Protein AF-A0A1H6F768-F1 (afdb_monomer)

Secondary structure (DSSP, 8-state):
--PPPPPP------TTSHHHHHHHHHHHHHHHHHT------TT--S----EEEEE-SS-EEEEEETTEEEEEETTS--EEEEGGGEEEEEEESS-EE-HHHHHHHHHTT-EEEEE-TTS-EEEEE--SS-TT-HHHHHHHHHHHHHSHHHHHHHHHHHHHHHHHHHHHHH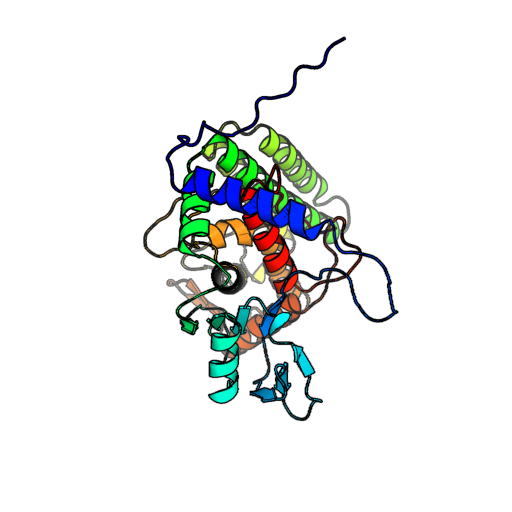HHH-SSSTTHHHHHHHHHHHHHGGG--SHHHHHHHHHHHHHHHHHHHHTTS-GGG---S---SS--SHHHHHHHHHHHHHHHHHHHHHHHTT--TTS-SSSPP-TT--HHHHHHHGGGHHHHHHHHHHHHHTTSS-GGGEEEETTEEEE-HHHHHHHHHHHHHHHHS-BPBTT-SS-B-HHHHHHHHHHHHHHHHTTSSSS-----B-

Foldseek 3Di:
DDDDDDDDPDPPDPCPDPVVVVVVVVVVVVVVVVPDDDDDDPDDPPDDAQDAAEDADAAWEWDDDPQWTWIDGPPDDIDIDHLLSHQEYEYEAHYHYDPRRLVSCQVSLYKYWYHYNLLATDGIDGHPDHPQPLVVLQVLLQVQLVPFVQLLQQLLLLLLLLLQLLLVLLVVVDPDCLCVVLSVLSVVLSVVSNVDPGLVSSVVSSVVSQQSSQCSVVVLAPCLQVRPHADAAFAAGPLNVLLNSLVSSQLSNLLSLCVRNSHDQQRDSRDHGDDPDRNNSVSQCSSVSSLSVVLSSVCVVVVVDDRVQWDGDPNHIDGDPVVVVSSSVSSVVQQQDWADWVPDPDTDGNSVQSNVLSVLVSCVSVVVDVHRHHTHHD

pLDDT: mean 85.98, std 19.06, range [26.53, 98.56]

Radius of gyration: 23.13 Å; Cα contacts (8 Å, |Δi|>4): 564; chains: 1; bounding box: 50×68×73 Å

Sequence (378 aa):
MGGEKAPSFAAQVPPESWLAQVETQKQKTAEKALEKKTGIAIGEREQQQALDLVLCGEKALLSTHEARLYIQQGEAEKNSIPWSHLRSILLFGQHHITTPALKAAFKHHVAIHYASGNGIYQGMSSSAHTQHQHSELWLMQQLCFQNEQTSLAAACSIVAARLRHQAEVLRVRQKQSEFTQAIQQLQNLVNKTRNAQDKTQLNGYEGKGASIYFQSLQTLIPEAFGFTGRNRRPPRDPFNVLLSMGYTSLYNHVQSLCYAAGLSPWTGVYHQPHGEHAVLASDLMEPFRHIIERTALSSIMLKQIKLADFKESAEGCFMNTQTRKTWLALLHKNFDKTFKARGETEARNLYQHIQAQNQQLILWIRGEKPSFQAWRLR

Solvent-accessible surface area (backbone atoms only — not comparable to full-atom values): 20869 Å² total; per-residue (Å²): 139,80,84,83,79,77,82,75,91,63,78,80,64,52,84,85,37,72,68,44,55,53,53,58,53,51,54,60,53,53,58,66,61,68,80,73,82,86,87,89,68,97,84,71,75,80,85,72,78,58,36,71,45,76,47,68,73,73,55,32,45,34,38,59,58,95,73,22,41,32,42,32,45,81,92,51,79,71,46,72,45,52,41,88,47,37,47,21,38,36,38,34,35,77,59,47,70,38,71,68,27,54,53,49,29,32,76,56,24,22,36,39,33,38,19,39,74,67,23,45,63,73,51,71,52,64,32,98,60,56,79,60,49,43,68,61,51,36,52,39,43,52,59,48,38,68,37,61,70,61,14,41,54,37,34,31,30,30,53,32,28,28,35,49,44,51,30,48,55,47,60,76,66,45,90,74,68,88,45,52,66,56,35,52,52,24,52,52,43,39,58,47,34,78,69,47,89,48,69,67,58,40,46,53,46,47,53,54,40,50,50,53,48,36,57,57,49,35,78,75,47,65,72,93,46,63,59,85,53,90,46,82,82,62,18,70,25,61,60,33,38,48,49,52,54,42,49,52,38,50,34,24,39,40,38,38,50,32,53,62,72,36,50,51,40,53,62,24,56,63,43,75,65,55,89,90,47,43,20,25,18,59,44,70,36,43,46,52,48,53,59,46,54,53,49,50,54,46,34,46,77,70,61,75,48,55,75,88,48,45,49,77,52,99,82,24,33,44,72,40,73,68,57,50,51,53,50,51,52,55,49,51,56,57,38,64,43,64,47,47,42,55,94,49,90,61,66,40,26,47,67,57,51,51,51,53,40,53,50,45,44,52,36,24,53,68,63,77,31,98,63,50,72,53,59,47,75,97

Organism: NCBI:txid1899563

InterPro domains:
  IPR002729 CRISPR-associated protein Cas1 [MF_01470] (37-363)
  IPR002729 CRISPR-associated protein Cas1 [PF01867] (54-331)
  IPR002729 CRISPR-associated protein Cas1 [TIGR00287] (56-370)
  IPR042206 CRISPR-associated endonuclease Cas1, C-terminal domain [G3DSA:1.20.120.920] (136-377)
  IPR042211 CRISPR-associated endonuclease Cas1, N-terminal domain [G3DSA:3.100.10.20] (50-128)
  IPR050646 CRISPR-associated endonuclease Cas1 [PTHR34353] (53-376)

Structure (mmCIF, N/CA/C/O backbone):
data_AF-A0A1H6F768-F1
#
_entry.id   AF-A0A1H6F768-F1
#
loop_
_atom_site.group_PDB
_atom_site.id
_atom_site.type_symbol
_atom_site.label_atom_id
_atom_site.label_alt_id
_atom_site.label_comp_id
_atom_site.label_asym_id
_atom_site.label_entity_id
_atom_site.label_seq_id
_atom_site.pdbx_PDB_ins_code
_atom_site.Cartn_x
_atom_site.Cartn_y
_atom_site.Cartn_z
_atom_site.occupancy
_atom_site.B_iso_or_equiv
_atom_site.auth_seq_id
_atom_site.auth_comp_id
_atom_site.auth_asym_id
_atom_site.auth_atom_id
_atom_site.pdbx_PDB_model_num
ATOM 1 N N . MET A 1 1 ? -10.675 40.867 -24.579 1.00 35.50 1 MET A N 1
ATOM 2 C CA . MET A 1 1 ? -9.305 40.704 -25.120 1.00 35.50 1 MET A CA 1
ATOM 3 C C . MET A 1 1 ? -8.335 41.134 -24.027 1.00 35.50 1 MET A C 1
ATOM 5 O O . MET A 1 1 ? -8.571 42.193 -23.479 1.00 35.50 1 MET A O 1
ATOM 9 N N . GLY A 1 2 ? -7.308 40.404 -23.607 1.00 35.22 2 GLY A N 1
ATOM 10 C CA . GLY A 1 2 ? -6.863 39.057 -23.941 1.00 35.22 2 GLY A CA 1
ATOM 11 C C . GLY A 1 2 ? -6.485 38.290 -22.666 1.00 35.22 2 GLY A C 1
ATOM 12 O O . GLY A 1 2 ? -6.255 38.884 -21.618 1.00 35.22 2 GLY A O 1
ATOM 13 N N . GLY A 1 3 ? -6.504 36.961 -22.756 1.00 29.39 3 GLY A N 1
ATOM 14 C CA . GLY A 1 3 ? -6.076 36.078 -21.676 1.00 29.39 3 GLY A CA 1
ATOM 15 C C . GLY A 1 3 ? -4.561 35.914 -21.691 1.00 29.39 3 GLY A C 1
ATOM 16 O O . GLY A 1 3 ? -3.997 35.494 -22.702 1.00 29.39 3 GLY A O 1
ATOM 17 N N . GLU A 1 4 ? -3.916 36.223 -20.572 1.00 31.41 4 GLU A N 1
ATOM 18 C CA . GLU A 1 4 ? -2.525 35.858 -20.321 1.00 31.41 4 GLU A CA 1
ATOM 19 C C . GLU A 1 4 ? -2.430 34.344 -20.096 1.00 31.41 4 GLU A C 1
ATOM 21 O O . GLU A 1 4 ? -3.057 33.773 -19.201 1.00 31.41 4 GLU A O 1
ATOM 26 N N . LYS A 1 5 ? -1.655 33.673 -20.953 1.00 36.66 5 LYS A N 1
ATOM 27 C CA . LYS A 1 5 ? -1.235 32.287 -20.745 1.00 36.66 5 LYS A CA 1
ATOM 28 C C . LYS A 1 5 ? -0.302 32.239 -19.533 1.00 36.66 5 LYS A C 1
ATOM 30 O O . LYS A 1 5 ? 0.690 32.961 -19.493 1.00 36.66 5 LYS A O 1
ATOM 35 N N . ALA A 1 6 ? -0.603 31.355 -18.584 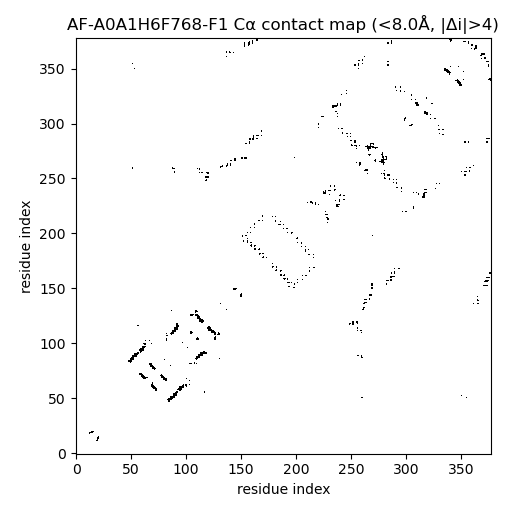1.00 33.66 6 ALA A N 1
ATOM 36 C CA . ALA A 1 6 ? 0.295 31.016 -17.484 1.00 33.66 6 ALA A CA 1
ATOM 37 C C . ALA A 1 6 ? 1.663 30.534 -18.017 1.00 33.66 6 ALA A C 1
ATOM 39 O O . ALA A 1 6 ? 1.705 29.874 -19.064 1.00 33.66 6 ALA A O 1
ATOM 40 N N . PRO A 1 7 ? 2.777 30.839 -17.327 1.00 32.09 7 PRO A N 1
ATOM 41 C CA . PRO A 1 7 ? 4.109 30.491 -17.799 1.00 32.09 7 PRO A CA 1
ATOM 42 C C . PRO A 1 7 ? 4.284 28.968 -17.854 1.00 32.09 7 PRO A C 1
ATOM 44 O O . PRO A 1 7 ? 4.046 28.250 -16.884 1.00 32.09 7 PRO A O 1
ATOM 47 N N . SER A 1 8 ? 4.698 28.489 -19.026 1.00 37.22 8 SER A N 1
ATOM 48 C CA . SER A 1 8 ? 5.160 27.123 -19.268 1.00 37.22 8 SER A CA 1
ATOM 49 C C . SER A 1 8 ? 6.325 26.797 -18.330 1.00 37.22 8 SER A C 1
ATOM 51 O O . SER A 1 8 ? 7.344 27.482 -18.346 1.00 37.22 8 SER A O 1
ATOM 53 N N . PHE A 1 9 ? 6.178 25.742 -17.529 1.00 37.28 9 PHE A N 1
ATOM 54 C CA . PHE A 1 9 ? 7.123 25.291 -16.500 1.00 37.28 9 PHE A CA 1
ATOM 55 C C . PHE A 1 9 ? 8.331 24.534 -17.090 1.00 37.28 9 PHE A C 1
ATOM 57 O O . PHE A 1 9 ? 8.700 23.461 -16.627 1.00 37.28 9 PHE A O 1
ATOM 64 N N . ALA A 1 10 ? 8.957 25.094 -18.122 1.00 36.78 10 ALA A N 1
ATOM 65 C CA . ALA A 1 10 ? 10.297 24.705 -18.531 1.00 36.78 10 ALA A CA 1
ATOM 66 C C . ALA A 1 10 ? 11.243 25.786 -18.004 1.00 36.78 10 ALA A C 1
ATOM 68 O O . ALA A 1 10 ? 11.398 26.839 -18.623 1.00 36.78 10 ALA A O 1
ATOM 69 N N . ALA A 1 11 ? 11.872 25.549 -16.850 1.00 43.19 11 ALA A N 1
ATOM 70 C CA . ALA A 1 11 ? 13.162 26.184 -16.612 1.00 43.19 11 ALA A CA 1
ATOM 71 C C . ALA A 1 11 ? 14.015 25.832 -17.835 1.00 43.19 11 ALA A C 1
ATOM 73 O O . ALA A 1 11 ? 14.150 24.647 -18.136 1.00 43.19 11 ALA A O 1
ATOM 74 N N . GLN A 1 12 ? 14.436 26.847 -18.597 1.00 48.09 12 GLN A N 1
ATOM 75 C CA . GLN A 1 12 ? 15.063 26.693 -19.908 1.00 48.09 12 GLN A CA 1
ATOM 76 C C . GLN A 1 12 ? 16.192 25.668 -19.819 1.00 48.09 12 GLN A C 1
ATOM 78 O O . GLN A 1 12 ? 17.278 25.950 -19.316 1.00 48.09 12 GLN A O 1
ATOM 83 N N . VAL A 1 13 ? 15.894 24.456 -20.280 1.00 47.81 13 VAL A N 1
ATOM 84 C CA . VAL A 1 13 ? 16.874 23.402 -20.475 1.00 47.81 13 VAL A CA 1
ATOM 85 C C . VAL A 1 13 ? 17.904 23.992 -21.440 1.00 47.81 13 VAL A C 1
ATOM 87 O O . VAL A 1 13 ? 17.503 24.456 -22.512 1.00 47.81 13 VAL A O 1
ATOM 90 N N . PRO A 1 14 ? 19.200 24.060 -21.078 1.00 56.22 14 PRO A N 1
ATOM 91 C CA . PRO A 1 14 ? 20.203 24.641 -21.954 1.00 56.22 14 PRO A CA 1
ATOM 92 C C . PRO A 1 14 ? 20.109 23.972 -23.330 1.00 56.22 14 PRO A C 1
ATOM 94 O O . PRO A 1 14 ? 20.030 22.737 -23.376 1.00 56.22 14 PRO A O 1
ATOM 97 N N . PRO A 1 15 ? 20.095 24.742 -24.432 1.00 52.91 15 PRO A N 1
ATOM 98 C CA . PRO A 1 15 ? 19.828 24.207 -25.769 1.00 52.91 15 PRO A CA 1
ATOM 99 C C . PRO A 1 15 ? 20.855 23.154 -26.211 1.00 52.91 15 PRO A C 1
ATOM 101 O O . PRO A 1 15 ? 20.562 22.333 -27.074 1.00 52.91 15 PRO A O 1
ATOM 104 N N . GLU A 1 16 ? 22.028 23.128 -25.572 1.00 53.91 16 GLU A N 1
ATOM 105 C CA . GLU A 1 16 ? 23.085 22.140 -25.811 1.00 53.91 16 GLU A CA 1
ATOM 106 C C . GLU A 1 16 ? 23.083 20.961 -24.827 1.00 53.91 16 GLU A C 1
ATOM 108 O O . GLU A 1 16 ? 23.919 20.064 -24.920 1.00 53.91 16 GLU A O 1
ATOM 113 N N . SER A 1 17 ? 22.157 20.928 -23.867 1.00 53.19 17 SER A N 1
ATOM 114 C CA . SER A 1 17 ? 22.074 19.809 -22.933 1.00 53.19 17 SER A CA 1
ATOM 115 C C . SER A 1 17 ? 21.511 18.561 -23.613 1.00 53.19 17 SER A C 1
ATOM 117 O O . SER A 1 17 ? 20.645 18.623 -24.489 1.00 53.19 17 SER A O 1
ATOM 119 N N . TRP A 1 18 ? 21.947 17.402 -23.127 1.00 53.59 18 TRP A N 1
ATOM 120 C CA . TRP A 1 18 ? 21.415 16.105 -23.540 1.00 53.59 18 TRP A CA 1
ATOM 121 C C . TRP A 1 18 ? 19.874 16.029 -23.441 1.00 53.59 18 TRP A C 1
ATOM 123 O O . TRP A 1 18 ? 19.233 15.436 -24.303 1.00 53.59 18 TRP A O 1
ATOM 133 N N . LEU A 1 19 ? 19.258 16.696 -22.454 1.00 43.16 19 LEU A N 1
ATOM 134 C CA . LEU A 1 19 ? 17.798 16.733 -22.274 1.00 43.16 19 LEU A CA 1
ATOM 135 C C . LEU A 1 19 ? 17.068 17.441 -23.433 1.00 43.16 19 LEU A C 1
ATOM 137 O O . LEU A 1 19 ? 16.045 16.941 -23.900 1.00 43.16 19 LEU A O 1
ATOM 141 N N . ALA A 1 20 ? 17.619 18.545 -23.953 1.00 48.06 20 ALA A N 1
ATOM 142 C CA . ALA A 1 20 ? 17.051 19.263 -25.103 1.00 48.06 20 ALA A CA 1
ATOM 143 C C . ALA A 1 20 ? 17.104 18.424 -26.396 1.00 48.06 20 ALA A C 1
ATOM 145 O O . ALA A 1 20 ? 16.210 18.499 -27.247 1.00 48.06 20 ALA A O 1
ATOM 146 N N . GLN A 1 21 ? 18.131 17.580 -26.528 1.00 47.66 21 GLN A N 1
ATOM 147 C CA . GLN A 1 21 ? 18.309 16.674 -27.667 1.00 47.66 21 GLN A CA 1
ATOM 148 C C . GLN A 1 21 ? 17.304 15.506 -27.644 1.00 47.66 21 GLN A C 1
ATOM 150 O O . GLN A 1 21 ? 16.859 15.046 -28.697 1.00 47.66 21 GLN A O 1
ATOM 155 N N . VAL A 1 22 ? 16.890 15.057 -26.453 1.00 45.81 22 VAL A N 1
ATOM 156 C CA . VAL A 1 22 ? 15.884 13.995 -26.277 1.00 45.81 22 VAL A CA 1
ATOM 157 C C . VAL A 1 22 ? 14.467 14.491 -26.604 1.00 45.81 22 VAL A C 1
ATOM 159 O O . VAL A 1 22 ? 13.697 13.772 -27.248 1.00 45.81 22 VAL A O 1
ATOM 162 N N . GLU A 1 23 ? 14.107 15.720 -26.220 1.00 43.09 23 GLU A N 1
ATOM 163 C CA . GLU A 1 23 ? 12.792 16.309 -26.538 1.00 43.09 23 GLU A CA 1
ATOM 164 C C . GLU A 1 23 ? 12.578 16.499 -28.045 1.00 43.09 23 GLU A C 1
ATOM 166 O O . GLU A 1 23 ? 11.532 16.125 -28.587 1.00 43.09 23 GLU A O 1
ATOM 171 N N . THR A 1 24 ? 13.596 17.001 -28.749 1.00 42.03 24 THR A N 1
ATOM 172 C CA . THR A 1 24 ? 13.549 17.197 -30.207 1.00 42.03 24 THR A CA 1
ATOM 173 C C . THR A 1 24 ? 13.463 15.875 -30.978 1.00 42.03 24 THR A C 1
ATOM 175 O O . THR A 1 24 ? 12.829 15.814 -32.036 1.00 42.03 24 THR A O 1
ATOM 178 N N . GLN A 1 25 ? 14.031 14.785 -30.450 1.00 42.47 25 GLN A N 1
ATOM 179 C CA . GLN A 1 25 ? 13.879 13.441 -31.022 1.00 42.47 25 GLN A CA 1
ATOM 180 C C . GLN A 1 25 ? 12.463 12.871 -30.839 1.00 42.47 25 GLN A C 1
ATOM 182 O O . GLN A 1 25 ? 11.930 12.238 -31.758 1.00 42.47 25 GLN A O 1
ATOM 187 N N . LYS A 1 26 ? 11.821 13.118 -29.688 1.00 45.62 26 LYS A N 1
ATOM 188 C CA . LYS A 1 26 ? 10.449 12.657 -29.408 1.00 45.62 26 LYS A CA 1
ATOM 189 C C . LYS A 1 26 ? 9.419 13.323 -30.332 1.00 45.62 26 LYS A C 1
ATOM 191 O O . LYS A 1 26 ? 8.572 12.617 -30.879 1.00 45.62 26 LYS A O 1
ATOM 196 N N . GLN A 1 27 ? 9.532 14.632 -30.585 1.00 39.81 27 GLN A N 1
ATOM 197 C CA . GLN A 1 27 ? 8.616 15.362 -31.481 1.00 39.81 27 GLN A CA 1
ATOM 198 C C . GLN A 1 27 ? 8.675 14.857 -32.933 1.00 39.81 27 GLN A C 1
ATOM 200 O O . GLN A 1 27 ? 7.640 14.523 -33.509 1.00 39.81 27 GLN A O 1
ATOM 205 N N . LYS A 1 28 ? 9.880 14.667 -33.491 1.00 38.72 28 LYS A N 1
ATOM 206 C CA . LYS A 1 28 ? 10.063 14.137 -34.859 1.00 38.72 28 LYS A CA 1
ATOM 207 C C . LYS A 1 28 ? 9.529 12.712 -35.042 1.00 38.72 28 LYS A C 1
ATOM 209 O O . LYS A 1 28 ? 9.139 12.325 -36.143 1.00 38.72 28 LYS A O 1
ATOM 214 N N . THR A 1 29 ? 9.529 11.914 -33.974 1.00 39.47 29 THR A N 1
ATOM 215 C CA . THR A 1 29 ? 9.023 10.533 -33.998 1.00 39.47 29 THR A CA 1
ATOM 216 C C . THR A 1 29 ? 7.492 10.497 -33.933 1.00 39.47 29 THR A C 1
ATOM 218 O O . THR A 1 29 ? 6.870 9.674 -34.602 1.00 39.47 29 THR A O 1
ATOM 221 N N . ALA A 1 30 ? 6.882 11.420 -33.181 1.00 36.03 30 ALA A N 1
ATOM 222 C CA . ALA A 1 30 ? 5.430 11.559 -33.080 1.00 36.03 30 ALA A CA 1
ATOM 223 C C . ALA A 1 30 ? 4.794 12.064 -34.389 1.00 36.03 30 ALA A C 1
ATOM 225 O O . ALA A 1 30 ? 3.766 11.533 -34.804 1.00 36.03 30 ALA A O 1
ATOM 226 N N . GLU A 1 31 ? 5.431 13.017 -35.079 1.00 36.72 31 GLU A N 1
ATOM 227 C CA . GLU A 1 31 ? 4.958 13.527 -36.377 1.00 36.72 31 GLU A CA 1
ATOM 228 C C . GLU A 1 31 ? 4.975 12.439 -37.463 1.00 36.72 31 GLU A C 1
ATOM 230 O O . GLU A 1 31 ? 3.984 12.247 -38.164 1.00 36.72 31 GLU A O 1
ATOM 235 N N . LYS A 1 32 ? 6.039 11.623 -37.525 1.00 38.00 32 LYS A N 1
ATOM 236 C CA . LYS A 1 32 ? 6.125 10.476 -38.453 1.00 38.00 32 LYS A CA 1
ATOM 237 C C . LYS A 1 32 ? 5.100 9.371 -38.186 1.00 38.00 32 LYS A C 1
ATOM 239 O O . LYS A 1 32 ? 4.775 8.611 -39.097 1.00 38.00 32 LYS A O 1
ATOM 244 N N . ALA A 1 33 ? 4.619 9.236 -36.951 1.00 36.03 33 ALA A N 1
ATOM 245 C CA . ALA A 1 33 ? 3.631 8.223 -36.585 1.00 36.03 33 ALA A CA 1
ATOM 246 C C . ALA A 1 33 ? 2.197 8.618 -36.985 1.00 36.03 33 ALA A C 1
ATOM 248 O O . ALA A 1 33 ? 1.343 7.741 -37.121 1.00 36.03 33 ALA A O 1
ATOM 249 N N . LEU A 1 34 ? 1.929 9.912 -37.193 1.00 35.50 34 LEU A N 1
ATOM 250 C CA . LEU A 1 34 ? 0.593 10.426 -37.504 1.00 35.50 34 LEU A CA 1
ATOM 251 C C . LEU A 1 34 ? 0.200 10.230 -38.983 1.00 35.50 34 LEU A C 1
ATOM 253 O O . LEU A 1 34 ? -0.983 10.123 -39.291 1.00 35.50 34 LEU A O 1
ATOM 257 N N . GLU A 1 35 ? 1.172 10.116 -39.893 1.00 37.53 35 GLU A N 1
ATOM 258 C CA . GLU A 1 35 ? 0.939 10.047 -41.349 1.00 37.53 35 GLU A CA 1
ATOM 259 C C . GLU A 1 35 ? 0.521 8.658 -41.882 1.00 37.53 35 GLU A C 1
ATOM 261 O O . GLU A 1 35 ? 0.204 8.519 -43.062 1.00 37.53 35 GLU A O 1
ATOM 266 N N . LYS A 1 36 ? 0.473 7.609 -41.048 1.00 38.62 36 LYS A N 1
ATOM 267 C CA . LYS A 1 36 ? 0.114 6.240 -41.477 1.00 38.62 36 LYS A CA 1
ATOM 268 C C . LYS A 1 36 ? -1.097 5.682 -40.728 1.00 38.62 36 LYS A C 1
ATOM 270 O O . LYS A 1 36 ? -0.937 4.865 -39.826 1.00 38.62 36 LYS A O 1
ATOM 275 N N . LYS A 1 37 ? -2.315 6.046 -41.141 1.00 34.28 37 LYS A N 1
ATOM 276 C CA . LYS A 1 37 ? -3.537 5.283 -40.815 1.00 34.28 37 LYS A CA 1
ATOM 277 C C . LYS A 1 37 ? -4.592 5.387 -41.922 1.00 34.28 37 LYS A C 1
ATOM 279 O O . LYS A 1 37 ? -5.259 6.407 -42.035 1.00 34.28 37 LYS A O 1
ATOM 284 N N . THR A 1 38 ? -4.822 4.293 -42.649 1.00 30.22 38 THR A N 1
ATOM 285 C CA . THR A 1 38 ? -6.119 3.978 -43.272 1.00 30.22 38 THR A CA 1
ATOM 286 C C . THR A 1 38 ? -6.363 2.464 -43.229 1.00 30.22 38 THR A C 1
ATOM 288 O O . THR A 1 38 ? -5.496 1.683 -43.607 1.00 30.22 38 THR A O 1
ATOM 291 N N . GLY A 1 39 ? -7.560 2.067 -42.773 1.00 28.56 39 GLY A N 1
ATOM 292 C CA . GLY A 1 39 ? -8.096 0.699 -42.852 1.00 28.56 39 GLY A CA 1
ATOM 293 C C . GLY A 1 39 ? -8.165 -0.037 -41.510 1.00 28.56 39 GLY A C 1
ATOM 294 O O . GLY A 1 39 ? -7.162 -0.560 -41.044 1.00 28.56 39 GLY A O 1
ATOM 295 N N . ILE A 1 40 ? -9.354 -0.095 -40.896 1.00 28.23 40 ILE A N 1
ATOM 296 C CA . ILE A 1 40 ? -9.610 -0.813 -39.634 1.00 28.23 40 ILE A CA 1
ATOM 297 C C . ILE A 1 40 ? -10.289 -2.150 -39.944 1.00 28.23 40 ILE A C 1
ATOM 299 O O . ILE A 1 40 ? -11.339 -2.174 -40.586 1.00 28.23 40 ILE A O 1
ATOM 303 N N . ALA A 1 41 ? -9.727 -3.242 -39.422 1.00 26.53 41 ALA A N 1
ATOM 304 C CA . ALA A 1 41 ? -10.396 -4.532 -39.285 1.00 26.53 41 ALA A CA 1
ATOM 305 C C . ALA A 1 41 ? -10.633 -4.849 -37.797 1.00 26.53 41 ALA A C 1
ATOM 307 O O . ALA A 1 41 ? -9.836 -4.510 -36.922 1.00 26.53 41 ALA A O 1
ATOM 308 N N . ILE A 1 42 ? -11.770 -5.483 -37.513 1.00 29.88 42 ILE A N 1
ATOM 309 C CA . ILE A 1 42 ? -12.279 -5.776 -36.168 1.00 29.88 42 ILE A CA 1
ATOM 310 C C . ILE A 1 42 ? -11.355 -6.791 -35.474 1.00 29.88 42 ILE A C 1
ATOM 312 O O . ILE A 1 42 ? -11.262 -7.937 -35.903 1.00 29.88 42 ILE A O 1
ATOM 316 N N . GLY A 1 43 ? -10.685 -6.371 -34.396 1.00 34.81 43 GLY A N 1
ATOM 317 C CA . GLY A 1 43 ? -9.795 -7.225 -33.593 1.00 34.81 43 GLY A CA 1
ATOM 318 C C . GLY A 1 43 ? -8.558 -6.512 -33.041 1.00 34.81 43 GLY A C 1
ATOM 319 O O . GLY A 1 43 ? -7.994 -6.948 -32.039 1.00 34.81 43 GLY A O 1
ATOM 320 N N . GLU A 1 44 ? -8.178 -5.373 -33.616 1.00 30.67 44 GLU A N 1
ATOM 321 C CA . GLU A 1 44 ? -7.124 -4.525 -33.065 1.00 30.67 44 GLU A CA 1
ATOM 322 C C . GLU A 1 44 ? -7.722 -3.548 -32.048 1.00 30.67 44 GLU A C 1
ATOM 324 O O . GLU A 1 44 ? -8.343 -2.543 -32.388 1.00 30.67 44 GLU A O 1
ATOM 329 N N . ARG A 1 45 ? -7.542 -3.843 -30.756 1.00 35.75 45 ARG A N 1
ATOM 330 C CA . ARG A 1 45 ? -7.640 -2.806 -29.726 1.00 35.75 45 ARG A CA 1
ATOM 331 C C . ARG A 1 45 ? -6.507 -1.811 -29.973 1.00 35.75 45 ARG A C 1
ATOM 333 O O . ARG A 1 45 ? -5.348 -2.115 -29.704 1.00 35.75 45 ARG A O 1
ATOM 340 N N . GLU A 1 46 ? -6.861 -0.637 -30.486 1.00 33.28 46 GLU A N 1
ATOM 341 C CA . GLU A 1 46 ? -5.982 0.527 -30.582 1.00 33.28 46 GLU A CA 1
ATOM 342 C C . GLU A 1 46 ? -5.259 0.774 -29.244 1.00 33.28 46 GLU A C 1
ATOM 344 O O . GLU A 1 46 ? -5.890 0.984 -28.210 1.00 33.28 46 GLU A O 1
ATOM 349 N N . GLN A 1 47 ? -3.921 0.737 -29.288 1.00 41.56 47 GLN A N 1
ATOM 350 C CA . GLN A 1 47 ? -2.998 1.336 -28.313 1.00 41.56 47 GLN A CA 1
ATOM 351 C C . GLN A 1 47 ? -3.301 1.043 -26.829 1.00 41.56 47 GLN A C 1
ATOM 353 O O . GLN A 1 47 ? -3.614 1.943 -26.051 1.00 41.56 47 GLN A O 1
ATOM 358 N N . GLN A 1 48 ? -3.153 -0.208 -26.386 1.00 41.53 48 GLN A N 1
ATOM 359 C CA . GLN A 1 48 ? -3.219 -0.521 -24.954 1.00 41.53 48 GLN A CA 1
ATOM 360 C C . GLN A 1 48 ? -1.827 -0.436 -24.320 1.00 41.53 48 GLN A C 1
ATOM 362 O O . GLN A 1 48 ? -0.908 -1.147 -24.713 1.00 41.53 48 GLN A O 1
ATOM 367 N N . GLN A 1 49 ? -1.686 0.476 -23.354 1.00 55.06 49 GLN A N 1
ATOM 368 C CA . GLN A 1 49 ? -0.512 0.648 -22.495 1.00 55.06 49 GLN A CA 1
ATOM 369 C C . GLN A 1 49 ? 0.066 -0.708 -22.067 1.00 55.06 49 GLN A C 1
ATOM 371 O O . GLN A 1 49 ? -0.675 -1.584 -21.620 1.00 55.06 49 GLN A O 1
ATOM 376 N N . ALA A 1 50 ? 1.386 -0.868 -22.194 1.00 67.00 50 ALA A N 1
ATOM 377 C CA . ALA A 1 50 ? 2.077 -2.072 -21.755 1.00 67.00 50 ALA A CA 1
ATOM 378 C C . ALA A 1 50 ? 1.766 -2.364 -20.270 1.00 67.00 50 ALA A C 1
ATOM 380 O O . ALA A 1 50 ? 1.805 -1.470 -19.421 1.00 67.00 50 ALA A O 1
ATOM 381 N N . LEU A 1 51 ? 1.403 -3.612 -19.983 1.00 79.94 51 LEU A N 1
ATOM 382 C CA . LEU A 1 51 ? 0.854 -4.089 -18.717 1.00 79.94 51 LEU A CA 1
ATOM 383 C C . LEU A 1 51 ? 1.965 -4.432 -17.720 1.00 79.94 51 LEU A C 1
ATOM 385 O O . LEU A 1 51 ? 2.900 -5.159 -18.054 1.00 79.94 51 LEU A O 1
ATOM 389 N N . ASP A 1 52 ? 1.809 -4.005 -16.468 1.00 86.94 52 ASP A N 1
ATOM 390 C CA . ASP A 1 52 ? 2.557 -4.571 -15.343 1.00 86.94 52 ASP A CA 1
ATOM 391 C C . ASP A 1 52 ? 1.779 -5.764 -14.781 1.00 86.94 52 ASP A C 1
ATOM 393 O O . ASP A 1 52 ? 0.753 -5.602 -14.110 1.00 86.94 52 ASP A O 1
ATOM 397 N N . LEU A 1 53 ? 2.252 -6.976 -15.052 1.00 92.62 53 LEU A N 1
ATOM 398 C CA . LEU A 1 53 ? 1.626 -8.190 -14.545 1.00 92.62 53 LEU A CA 1
ATOM 399 C C . LEU A 1 53 ? 2.022 -8.413 -13.083 1.00 92.62 53 LEU A C 1
ATOM 401 O O . LEU A 1 53 ? 3.200 -8.563 -12.778 1.00 92.62 53 LEU A O 1
ATOM 405 N N . VAL A 1 54 ? 1.044 -8.511 -12.186 1.00 93.81 54 VAL A N 1
ATOM 406 C CA . VAL A 1 54 ? 1.268 -8.871 -10.778 1.00 93.81 54 VAL A CA 1
ATOM 407 C C . VAL A 1 54 ? 0.689 -10.254 -10.529 1.00 93.81 54 VAL A C 1
ATOM 409 O O . VAL A 1 54 ? -0.497 -10.476 -10.767 1.00 93.81 54 VAL A O 1
ATOM 412 N N . LEU A 1 55 ? 1.521 -11.174 -10.045 1.00 92.25 55 LEU A N 1
ATOM 413 C CA . LEU A 1 55 ? 1.105 -12.511 -9.638 1.00 92.25 55 LEU A CA 1
ATOM 414 C C . LEU A 1 55 ? 1.239 -12.653 -8.125 1.00 92.25 55 LEU A C 1
ATOM 416 O O . LEU A 1 55 ? 2.302 -12.400 -7.560 1.00 92.25 55 LEU A O 1
ATOM 420 N N . CYS A 1 56 ? 0.140 -13.069 -7.502 1.00 88.25 56 CYS A N 1
ATOM 421 C CA . CYS A 1 56 ? 0.015 -13.327 -6.074 1.00 88.25 56 CYS A CA 1
ATOM 422 C C . CYS A 1 56 ? -0.638 -14.696 -5.855 1.00 88.25 56 CYS A C 1
ATOM 424 O O . CYS A 1 56 ? -1.355 -15.204 -6.720 1.00 88.25 56 CYS A O 1
ATOM 426 N N . GLY A 1 57 ? -0.461 -15.254 -4.658 1.00 83.94 57 GLY A N 1
ATOM 427 C CA . GLY A 1 57 ? -1.228 -16.413 -4.204 1.00 83.94 57 GLY A CA 1
ATOM 428 C C . GLY A 1 57 ? -0.611 -17.748 -4.611 1.00 83.94 57 GLY A C 1
ATOM 429 O O . GLY A 1 57 ? 0.539 -18.033 -4.272 1.00 83.94 57 GLY A O 1
ATOM 430 N N . GLU A 1 58 ? -1.404 -18.605 -5.256 1.00 85.31 58 GLU A N 1
ATOM 431 C CA . GLU A 1 58 ? -0.991 -19.969 -5.591 1.00 85.31 58 GLU A CA 1
ATOM 432 C C . GLU A 1 58 ? 0.230 -19.998 -6.514 1.00 85.31 58 GLU A C 1
ATOM 434 O O . GLU A 1 58 ? 0.403 -19.150 -7.400 1.00 85.31 58 GLU A O 1
ATOM 439 N N . LYS A 1 59 ? 1.081 -21.011 -6.305 1.00 91.12 59 LYS A N 1
ATOM 440 C CA . LYS A 1 59 ? 2.305 -21.197 -7.086 1.00 91.12 59 LYS A CA 1
ATOM 441 C C . LYS A 1 59 ? 1.950 -21.270 -8.568 1.00 91.12 59 LYS A C 1
ATOM 443 O O . LYS A 1 59 ? 1.104 -22.060 -8.978 1.00 91.12 59 LYS A O 1
ATOM 448 N N . ALA A 1 60 ? 2.641 -20.456 -9.355 1.00 92.19 60 ALA A N 1
ATOM 449 C CA . ALA A 1 60 ? 2.454 -20.384 -10.796 1.00 92.19 60 ALA A CA 1
ATOM 450 C C . ALA A 1 60 ? 3.724 -20.855 -11.503 1.00 92.19 60 ALA A C 1
ATOM 452 O O . ALA A 1 60 ? 4.824 -20.571 -11.022 1.00 92.19 60 ALA A O 1
ATOM 453 N N . LEU A 1 61 ? 3.573 -21.532 -12.638 1.00 95.12 61 LEU A N 1
ATOM 454 C CA . LEU A 1 61 ? 4.652 -21.811 -13.579 1.00 95.12 61 LEU A CA 1
ATOM 455 C C . LEU A 1 61 ? 4.544 -20.859 -14.773 1.00 95.12 61 LEU A C 1
ATOM 457 O O . LEU A 1 61 ? 3.555 -20.875 -15.506 1.00 95.12 61 LEU A O 1
ATOM 461 N N . LEU A 1 62 ? 5.585 -20.053 -14.967 1.00 96.44 62 LEU A N 1
ATOM 462 C CA . LEU A 1 62 ? 5.745 -19.132 -16.082 1.00 96.44 62 LEU A CA 1
ATOM 463 C C . LEU A 1 62 ? 6.633 -19.782 -17.150 1.00 96.44 62 LEU A C 1
ATOM 465 O O . LEU A 1 62 ? 7.825 -20.045 -16.942 1.00 96.44 62 LEU A O 1
ATOM 469 N N . SER A 1 63 ? 6.042 -20.038 -18.311 1.00 96.88 63 SER A N 1
ATOM 470 C CA . SER A 1 63 ? 6.694 -20.638 -19.480 1.00 96.88 63 SER A CA 1
ATOM 471 C C . SER A 1 63 ? 6.483 -19.769 -20.719 1.00 96.88 63 SER A C 1
ATOM 473 O O . SER A 1 63 ? 5.745 -18.790 -20.675 1.00 96.88 63 SER A O 1
ATOM 475 N N . THR A 1 64 ? 7.171 -20.066 -21.820 1.00 96.69 64 THR A N 1
ATOM 476 C CA . THR A 1 64 ? 7.041 -19.292 -23.062 1.00 96.69 64 THR A CA 1
ATOM 477 C C . THR A 1 64 ? 6.836 -20.217 -24.251 1.00 96.69 64 THR A C 1
ATOM 479 O O . THR A 1 64 ? 7.498 -21.247 -24.350 1.00 96.69 64 THR A O 1
ATOM 482 N N . HIS A 1 65 ? 5.953 -19.822 -25.164 1.00 92.12 65 HIS A N 1
ATOM 483 C CA . HIS A 1 65 ? 5.738 -20.457 -26.468 1.00 92.12 65 HIS A CA 1
ATOM 484 C C . HIS A 1 65 ? 5.299 -19.368 -27.460 1.00 92.12 65 HIS A C 1
ATOM 486 O O . HIS A 1 65 ? 4.587 -18.452 -27.060 1.00 92.12 65 HIS A O 1
ATOM 492 N N . GLU A 1 66 ? 5.763 -19.407 -28.714 1.00 86.25 66 GLU A N 1
ATOM 493 C CA . GLU A 1 66 ? 5.319 -18.485 -29.788 1.00 86.25 66 GLU A CA 1
ATOM 494 C C . GLU A 1 66 ? 5.264 -16.990 -29.394 1.00 86.25 66 GLU A C 1
ATOM 496 O O . GLU A 1 66 ? 4.266 -16.308 -29.603 1.00 86.25 66 GLU A O 1
ATOM 501 N N . ALA A 1 67 ? 6.333 -16.462 -28.784 1.00 90.00 67 ALA A N 1
ATOM 502 C CA . ALA A 1 67 ? 6.414 -15.061 -28.329 1.00 90.00 67 ALA A CA 1
ATOM 503 C C . ALA A 1 67 ? 5.335 -14.631 -27.304 1.00 90.00 67 ALA A C 1
ATOM 505 O O . ALA A 1 67 ? 5.090 -13.437 -27.098 1.00 90.00 67 ALA A O 1
ATOM 506 N N . ARG A 1 68 ? 4.744 -15.592 -26.589 1.00 95.38 68 ARG A N 1
ATOM 507 C CA . ARG A 1 68 ? 3.800 -15.358 -25.492 1.00 95.38 68 ARG A CA 1
ATOM 508 C C . ARG A 1 68 ? 4.331 -15.929 -24.183 1.00 95.38 68 ARG A C 1
ATOM 510 O O . ARG A 1 68 ? 4.927 -17.008 -24.160 1.00 95.38 68 ARG A O 1
ATOM 517 N N . LEU A 1 69 ? 4.059 -15.222 -23.093 1.00 96.00 69 LEU A N 1
ATOM 518 C CA . LEU A 1 69 ? 4.155 -15.737 -21.735 1.00 96.00 69 LEU A CA 1
ATOM 519 C C . LEU A 1 69 ? 2.923 -16.598 -21.451 1.00 96.00 69 LEU A C 1
ATOM 521 O O . LEU A 1 69 ? 1.802 -16.139 -21.649 1.00 96.00 69 LEU A O 1
ATOM 525 N N . TYR A 1 70 ? 3.133 -17.805 -20.939 1.00 95.06 70 TYR A N 1
ATOM 526 C CA . TYR A 1 70 ? 2.093 -18.700 -20.439 1.00 95.06 70 TYR A CA 1
ATOM 527 C C . TYR A 1 70 ? 2.200 -18.822 -18.924 1.00 95.06 70 TYR A C 1
ATOM 529 O O . TYR A 1 70 ? 3.294 -19.022 -18.393 1.00 95.06 70 TYR A O 1
ATOM 537 N N . ILE A 1 71 ? 1.060 -18.736 -18.245 1.00 94.19 71 ILE A N 1
ATOM 538 C CA . ILE A 1 71 ? 0.942 -18.777 -16.789 1.00 94.19 71 ILE A CA 1
ATOM 539 C C . ILE A 1 71 ? 0.022 -19.942 -16.436 1.00 94.19 71 ILE A C 1
ATOM 541 O O . ILE A 1 71 ? -1.144 -19.954 -16.826 1.00 94.19 71 ILE A O 1
ATOM 545 N N . GLN A 1 72 ? 0.554 -20.914 -15.699 1.00 91.00 72 GLN A N 1
ATOM 546 C CA . GLN A 1 72 ? -0.198 -22.066 -15.207 1.00 91.00 72 GLN A CA 1
ATOM 547 C C . GLN A 1 72 ? -0.244 -22.041 -13.679 1.00 91.00 72 GLN A C 1
ATOM 549 O O . GLN A 1 72 ? 0.809 -22.007 -13.043 1.00 91.00 72 GLN A O 1
ATOM 554 N N . GLN A 1 73 ? -1.443 -22.076 -13.098 1.00 85.25 73 GLN A N 1
ATOM 555 C CA . GLN A 1 73 ? -1.676 -22.187 -11.654 1.00 85.25 73 GLN A CA 1
ATOM 556 C C . GLN A 1 73 ? -2.487 -23.458 -11.389 1.00 85.25 73 GLN A C 1
ATOM 558 O O . GLN A 1 73 ? -3.602 -23.592 -11.884 1.00 85.25 73 GLN A O 1
ATOM 563 N N . GLY A 1 74 ? -1.910 -24.414 -10.658 1.00 77.50 74 GLY A N 1
ATOM 564 C CA . GLY A 1 74 ? -2.544 -25.717 -10.427 1.00 77.50 74 GLY A CA 1
ATOM 565 C C . GLY A 1 74 ? -2.914 -26.452 -11.727 1.00 77.50 74 GLY A C 1
ATOM 566 O O . GLY A 1 74 ? -2.138 -26.469 -12.688 1.00 77.50 74 GLY A O 1
ATOM 567 N N . GLU A 1 75 ? -4.107 -27.049 -11.743 1.00 72.38 75 GLU A N 1
ATOM 568 C CA . GLU A 1 75 ? -4.703 -27.717 -12.914 1.00 72.38 75 GLU A CA 1
ATOM 569 C C . GLU A 1 75 ? -5.515 -26.766 -13.815 1.00 72.38 75 GLU A C 1
ATOM 571 O O . GLU A 1 75 ? -6.136 -27.208 -14.778 1.00 72.38 75 GLU A O 1
ATOM 576 N N . ALA A 1 76 ? -5.529 -25.461 -13.520 1.00 68.62 76 ALA A N 1
ATOM 577 C CA . ALA A 1 76 ? -6.292 -24.495 -14.302 1.00 68.62 76 ALA A CA 1
ATOM 578 C C . ALA A 1 76 ? -5.740 -24.327 -15.729 1.00 68.62 76 ALA A C 1
ATOM 580 O O . ALA A 1 76 ? -4.558 -24.570 -16.004 1.00 68.62 76 ALA A O 1
ATOM 581 N N . GLU A 1 77 ? -6.602 -23.850 -16.634 1.00 66.94 77 GLU A N 1
ATOM 582 C CA . GLU A 1 77 ? -6.218 -23.525 -18.007 1.00 66.94 77 GLU A CA 1
ATOM 583 C C . GLU A 1 77 ? -5.060 -22.519 -18.053 1.00 66.94 77 GLU A C 1
ATOM 585 O O . GLU A 1 77 ? -4.960 -21.583 -17.253 1.00 66.94 77 GLU A O 1
ATOM 590 N N . LYS A 1 78 ? -4.165 -22.711 -19.028 1.00 77.50 78 LYS A N 1
ATOM 591 C CA . LYS A 1 78 ? -3.012 -21.834 -19.228 1.00 77.50 78 LYS A CA 1
ATOM 592 C C . LYS A 1 78 ? -3.474 -20.491 -19.784 1.00 77.50 78 LYS A C 1
ATOM 594 O O . LYS A 1 78 ? -3.810 -20.382 -20.962 1.00 77.50 78 LYS A O 1
ATOM 599 N N . ASN A 1 79 ? -3.382 -19.447 -18.971 1.00 86.00 79 ASN A N 1
ATOM 600 C CA . ASN A 1 79 ? -3.531 -18.081 -19.455 1.00 86.00 79 ASN A CA 1
ATOM 601 C C . ASN A 1 79 ? -2.287 -17.681 -20.251 1.00 86.00 79 ASN A C 1
ATOM 603 O O . ASN A 1 79 ? -1.170 -18.054 -19.882 1.00 86.00 79 ASN A O 1
ATOM 607 N N . SER A 1 80 ? -2.454 -16.907 -21.329 1.00 90.94 80 SER A N 1
ATOM 608 C CA . SER A 1 80 ? -1.318 -16.428 -22.120 1.00 90.94 80 SER A CA 1
ATOM 609 C C . SER A 1 80 ? -1.404 -14.948 -22.471 1.00 90.94 80 SER A C 1
ATOM 611 O O . SER A 1 80 ? -2.472 -14.435 -22.806 1.00 90.94 80 SER A O 1
ATOM 613 N N . ILE A 1 81 ? -0.258 -14.270 -22.447 1.00 93.19 81 ILE A N 1
ATOM 614 C CA . ILE A 1 81 ? -0.122 -12.842 -22.747 1.00 93.19 81 ILE A CA 1
ATOM 615 C C . ILE A 1 81 ? 1.048 -12.668 -23.727 1.00 93.19 81 ILE A C 1
ATOM 617 O O . ILE A 1 81 ? 2.116 -13.232 -23.481 1.00 93.19 81 ILE A O 1
ATOM 621 N N . PRO A 1 82 ? 0.902 -11.913 -24.833 1.00 94.38 82 PRO A N 1
ATOM 622 C CA . PRO A 1 82 ? 2.041 -11.557 -25.677 1.00 94.38 82 PRO A CA 1
ATOM 623 C C . PRO A 1 82 ? 3.119 -10.841 -24.866 1.00 94.38 82 PRO A C 1
ATOM 625 O O . PRO A 1 82 ? 2.810 -9.909 -24.124 1.00 94.38 82 PRO A O 1
ATOM 628 N N . TRP A 1 83 ? 4.388 -11.205 -25.052 1.00 93.19 83 TRP A N 1
ATOM 629 C CA . TRP A 1 83 ? 5.480 -10.485 -24.389 1.00 93.19 83 TRP A CA 1
ATOM 630 C C . TRP A 1 83 ? 5.516 -9.000 -24.769 1.00 93.19 83 TRP A C 1
ATOM 632 O O . TRP A 1 83 ? 5.852 -8.169 -23.935 1.00 93.19 83 TRP A O 1
ATOM 642 N N . SER A 1 84 ? 5.105 -8.653 -25.993 1.00 90.75 84 SER A N 1
ATOM 643 C CA . SER A 1 84 ? 4.999 -7.268 -26.473 1.00 90.75 84 SER A CA 1
ATOM 644 C C . SER A 1 84 ? 3.991 -6.411 -25.703 1.00 90.75 84 SER A C 1
ATOM 646 O O . SER A 1 84 ? 4.054 -5.189 -25.784 1.00 90.75 84 SER A O 1
ATOM 648 N N . HIS A 1 85 ? 3.055 -7.029 -24.978 1.00 91.00 85 HIS A N 1
ATOM 649 C CA . HIS A 1 85 ? 2.060 -6.322 -24.173 1.00 91.00 85 HIS A CA 1
ATOM 650 C C . HIS A 1 85 ? 2.504 -6.151 -22.720 1.00 91.00 85 HIS A C 1
ATOM 652 O O . HIS A 1 85 ? 1.781 -5.529 -21.948 1.00 91.00 85 HIS A O 1
ATOM 658 N N . LEU A 1 86 ? 3.642 -6.722 -22.322 1.00 90.44 86 LEU A N 1
ATOM 659 C CA . LEU A 1 86 ? 4.137 -6.670 -20.953 1.00 90.44 86 LEU A CA 1
ATOM 660 C C . LEU A 1 86 ? 5.214 -5.601 -20.821 1.00 90.44 86 LEU A C 1
ATOM 662 O O . LEU A 1 86 ? 6.101 -5.482 -21.661 1.00 90.44 86 LEU A O 1
ATOM 666 N N . ARG A 1 87 ? 5.136 -4.851 -19.727 1.00 88.44 87 ARG A N 1
ATOM 667 C CA . ARG A 1 87 ? 6.135 -3.868 -19.315 1.00 88.44 87 ARG A CA 1
ATOM 668 C C . ARG A 1 87 ? 7.025 -4.432 -18.209 1.00 88.44 87 ARG A C 1
ATOM 670 O O . ARG A 1 87 ? 8.251 -4.359 -18.274 1.00 88.44 87 ARG A O 1
ATOM 677 N N . SER A 1 88 ? 6.411 -5.026 -17.193 1.00 91.88 88 SER A N 1
ATOM 678 C CA . SER A 1 88 ? 7.101 -5.753 -16.129 1.00 91.88 88 SER A CA 1
ATOM 679 C C . SER A 1 88 ? 6.241 -6.898 -15.600 1.00 91.88 88 SER A C 1
ATOM 681 O O . SER A 1 88 ? 5.041 -6.988 -15.871 1.00 91.88 88 SER A O 1
ATOM 683 N N . ILE A 1 89 ? 6.877 -7.798 -14.855 1.00 94.94 89 ILE A N 1
ATOM 684 C CA . ILE A 1 89 ? 6.222 -8.872 -14.113 1.00 94.94 89 ILE A CA 1
ATOM 685 C C . ILE A 1 89 ? 6.679 -8.772 -12.661 1.00 94.94 89 ILE A C 1
ATOM 687 O O . ILE A 1 89 ? 7.877 -8.748 -12.406 1.00 94.94 89 ILE A O 1
ATOM 691 N N . LEU A 1 90 ? 5.754 -8.756 -11.709 1.00 96.12 90 LEU A N 1
ATOM 692 C CA . LEU A 1 90 ? 6.029 -8.810 -10.277 1.00 96.12 90 LEU A CA 1
ATOM 693 C C . LEU A 1 90 ? 5.465 -10.102 -9.688 1.00 96.12 90 LEU A C 1
ATOM 695 O O . LEU A 1 90 ? 4.264 -10.357 -9.757 1.00 96.12 90 LEU A O 1
ATOM 699 N N . LEU A 1 91 ? 6.348 -10.909 -9.105 1.00 96.50 91 LEU A N 1
ATOM 700 C CA . LEU A 1 91 ? 6.040 -12.215 -8.534 1.00 96.50 91 LEU A CA 1
ATOM 701 C C . LEU A 1 91 ? 6.066 -12.136 -7.003 1.00 96.50 91 LEU A C 1
ATOM 703 O O . LEU A 1 91 ? 7.136 -11.959 -6.419 1.00 96.50 91 LEU A O 1
ATOM 707 N N . PHE A 1 92 ? 4.911 -12.301 -6.353 1.00 94.31 92 PHE A N 1
ATOM 708 C CA . PHE A 1 92 ? 4.797 -12.369 -4.895 1.00 94.31 92 PHE A CA 1
ATOM 709 C C . PHE A 1 92 ? 4.734 -13.817 -4.403 1.00 94.31 92 PHE A C 1
ATOM 711 O O . PHE A 1 92 ? 3.698 -14.473 -4.455 1.00 94.31 92 PHE A O 1
ATOM 718 N N . GLY A 1 93 ? 5.830 -14.303 -3.823 1.00 91.50 93 GLY A N 1
ATOM 719 C CA . GLY A 1 93 ? 5.918 -15.641 -3.249 1.00 91.50 93 GLY A CA 1
ATOM 720 C C . GLY A 1 93 ? 6.682 -16.620 -4.134 1.00 91.50 93 GLY A C 1
ATOM 721 O O . GLY A 1 93 ? 7.663 -16.270 -4.778 1.00 91.50 93 GLY A O 1
ATOM 722 N N . GLN A 1 94 ? 6.280 -17.890 -4.100 1.00 91.06 94 GLN A N 1
ATOM 723 C CA . GLN A 1 94 ? 7.067 -19.006 -4.641 1.00 91.06 94 GLN A CA 1
ATOM 724 C C . GLN A 1 94 ? 6.604 -19.409 -6.049 1.00 91.06 94 GLN A C 1
ATOM 726 O O . GLN A 1 94 ? 6.203 -20.554 -6.279 1.00 91.06 94 GLN A O 1
ATOM 731 N N . HIS A 1 95 ? 6.619 -18.460 -6.982 1.00 94.06 95 HIS A N 1
ATOM 732 C CA . HIS A 1 95 ? 6.356 -18.737 -8.396 1.00 94.06 95 HIS A CA 1
ATOM 733 C C . HIS A 1 95 ? 7.624 -19.255 -9.092 1.00 94.06 95 HIS A C 1
ATOM 735 O O . HIS A 1 95 ? 8.741 -18.932 -8.694 1.00 94.06 95 HIS A O 1
ATOM 741 N N . HIS A 1 96 ? 7.449 -20.048 -10.146 1.00 94.94 96 HIS A N 1
ATOM 742 C CA . HIS A 1 96 ? 8.537 -20.590 -10.954 1.00 94.94 96 HIS A CA 1
ATOM 743 C C . HIS A 1 96 ? 8.532 -19.921 -12.320 1.00 94.94 96 HIS A C 1
ATOM 745 O O . HIS A 1 96 ? 7.487 -19.821 -12.955 1.00 94.94 96 HIS A O 1
ATOM 751 N N . ILE A 1 97 ? 9.703 -19.526 -12.806 1.00 96.31 97 ILE A N 1
ATOM 752 C CA . ILE A 1 97 ? 9.891 -19.099 -14.189 1.00 96.31 97 ILE A CA 1
ATOM 753 C C . ILE A 1 97 ? 10.934 -19.991 -14.848 1.00 96.31 97 ILE A C 1
ATOM 755 O O . ILE A 1 97 ? 12.020 -20.210 -14.318 1.00 96.31 97 ILE A O 1
ATOM 759 N N . THR A 1 98 ? 10.587 -20.544 -16.005 1.00 97.56 98 THR A N 1
ATOM 760 C CA . THR A 1 98 ? 11.516 -21.376 -16.776 1.00 97.56 98 THR A CA 1
ATOM 761 C C . THR A 1 98 ? 12.620 -20.518 -17.398 1.00 97.56 98 THR A C 1
ATOM 763 O O . THR A 1 98 ? 12.392 -19.367 -17.776 1.00 97.56 98 THR A O 1
ATOM 766 N N . THR A 1 99 ? 13.818 -21.077 -17.577 1.00 97.56 99 THR A N 1
ATOM 767 C CA . THR A 1 99 ? 14.931 -20.363 -18.228 1.00 97.56 99 THR A CA 1
ATOM 768 C C . THR A 1 99 ? 14.577 -19.825 -19.625 1.00 97.56 99 THR A C 1
ATOM 770 O O . THR A 1 99 ? 14.953 -18.688 -19.914 1.00 97.56 99 THR A O 1
ATOM 773 N N . PRO A 1 100 ? 13.834 -20.548 -20.495 1.00 97.62 100 PRO A N 1
ATOM 774 C CA . PRO A 1 100 ? 13.368 -19.991 -21.764 1.00 97.62 100 PRO A CA 1
ATOM 775 C C . PRO A 1 100 ? 12.468 -18.761 -21.595 1.00 97.62 100 PRO A C 1
ATOM 777 O O . PRO A 1 100 ? 12.662 -17.777 -22.304 1.00 97.62 100 PRO A O 1
ATOM 780 N N . ALA A 1 101 ? 11.532 -18.775 -20.638 1.00 97.31 101 ALA A N 1
ATOM 781 C CA . ALA A 1 101 ? 10.665 -17.626 -20.369 1.00 97.31 101 ALA A CA 1
ATOM 782 C C . ALA A 1 101 ? 11.449 -16.424 -19.826 1.00 97.31 101 ALA A C 1
ATOM 784 O O . ALA A 1 101 ? 11.213 -15.300 -20.255 1.00 97.31 101 ALA A O 1
ATOM 785 N N . LEU A 1 102 ? 12.434 -16.660 -18.956 1.00 96.31 102 LEU A N 1
ATOM 786 C CA . LEU A 1 102 ? 13.336 -15.616 -18.466 1.00 96.31 102 LEU A CA 1
ATOM 787 C C . LEU A 1 102 ? 14.141 -14.974 -19.613 1.00 96.31 102 LEU A C 1
ATOM 789 O O . LEU A 1 102 ? 14.206 -13.752 -19.723 1.00 96.31 102 LEU A O 1
ATOM 793 N N . LYS A 1 103 ? 14.700 -15.786 -20.523 1.00 95.62 103 LYS A N 1
ATOM 794 C CA . LYS A 1 103 ? 15.402 -15.287 -21.719 1.00 95.62 103 LYS A CA 1
ATOM 795 C C . LYS A 1 103 ? 14.468 -14.527 -22.666 1.00 95.62 103 LYS A C 1
ATOM 797 O O . LYS A 1 103 ? 14.880 -13.520 -23.241 1.00 95.62 103 LYS A O 1
ATOM 802 N N . ALA A 1 104 ? 13.224 -14.982 -22.821 1.00 95.62 104 ALA A N 1
ATOM 803 C CA . ALA A 1 104 ? 12.215 -14.272 -23.602 1.00 95.62 104 ALA A CA 1
ATOM 804 C C . ALA A 1 104 ? 11.899 -12.901 -22.985 1.00 95.62 104 ALA A C 1
ATOM 806 O O . ALA A 1 104 ? 11.926 -11.903 -23.702 1.00 95.62 104 ALA A O 1
ATOM 807 N N . ALA A 1 105 ? 11.714 -12.824 -21.663 1.00 94.12 105 ALA A N 1
ATOM 808 C CA . ALA A 1 105 ? 11.522 -11.558 -20.961 1.00 94.12 105 ALA A CA 1
ATOM 809 C C . ALA A 1 105 ? 12.670 -10.574 -21.242 1.00 94.12 105 ALA A C 1
ATOM 811 O O . ALA A 1 105 ? 12.421 -9.425 -21.600 1.00 94.12 105 ALA A O 1
ATOM 812 N N . PHE A 1 106 ? 13.926 -11.036 -21.204 1.00 93.69 106 PHE A N 1
ATOM 813 C CA . PHE A 1 106 ? 15.078 -10.189 -21.530 1.00 93.69 106 PHE A CA 1
ATOM 814 C C . PHE A 1 106 ? 15.074 -9.699 -22.980 1.00 93.69 106 PHE A C 1
ATOM 816 O O . PHE A 1 106 ? 15.323 -8.518 -23.227 1.00 93.69 106 PHE A O 1
ATOM 823 N N . LYS A 1 107 ? 14.765 -10.584 -23.934 1.00 92.81 107 LYS A N 1
ATOM 824 C CA . LYS A 1 107 ? 14.658 -10.236 -25.359 1.00 92.81 107 LYS A CA 1
ATOM 825 C C . LYS A 1 107 ? 13.574 -9.185 -25.611 1.00 92.81 107 LYS A C 1
ATOM 827 O O . LYS A 1 107 ? 13.736 -8.346 -26.488 1.00 92.81 107 LYS A O 1
ATOM 832 N N . HIS A 1 108 ? 12.487 -9.234 -24.848 1.00 91.88 108 HIS A N 1
ATOM 833 C CA . HIS A 1 108 ? 11.378 -8.286 -24.938 1.00 91.88 108 HIS A CA 1
ATOM 834 C C . HIS A 1 108 ? 11.519 -7.083 -23.992 1.00 91.88 108 HIS A C 1
ATOM 836 O O . HIS A 1 108 ? 10.607 -6.265 -23.920 1.00 91.88 108 HIS A O 1
ATOM 842 N N . HIS A 1 109 ? 12.657 -6.944 -23.300 1.00 91.00 109 HIS A N 1
ATOM 843 C CA . HIS A 1 109 ? 12.938 -5.856 -22.356 1.00 91.00 109 HIS A CA 1
ATOM 844 C C . HIS A 1 109 ? 11.939 -5.758 -21.185 1.00 91.00 109 HIS A C 1
ATOM 846 O O . HIS A 1 109 ? 11.740 -4.681 -20.622 1.00 91.00 109 HIS A O 1
ATOM 852 N N . VAL A 1 110 ? 11.350 -6.894 -20.797 1.00 92.38 110 VAL A N 1
ATOM 853 C CA . VAL A 1 110 ? 10.409 -7.030 -19.679 1.00 92.38 110 VAL A CA 1
ATOM 854 C C . VAL A 1 110 ? 11.184 -7.386 -18.414 1.00 92.38 110 VAL A C 1
ATOM 856 O O . VAL A 1 110 ? 11.788 -8.458 -18.326 1.00 92.38 110 VAL A O 1
ATOM 859 N N . ALA A 1 111 ? 11.171 -6.495 -17.424 1.00 92.81 111 ALA A N 1
ATOM 860 C CA . ALA A 1 111 ? 11.797 -6.752 -16.128 1.00 92.81 111 ALA A CA 1
ATOM 861 C C . ALA A 1 111 ? 10.938 -7.704 -15.283 1.00 92.81 111 ALA A C 1
ATOM 863 O O . ALA A 1 111 ? 9.714 -7.567 -15.231 1.00 92.81 111 ALA A O 1
ATOM 864 N N . ILE A 1 112 ? 11.580 -8.652 -14.598 1.00 95.19 112 ILE A N 1
ATOM 865 C CA . ILE A 1 112 ? 10.923 -9.576 -13.670 1.00 95.19 112 ILE A CA 1
ATOM 866 C C . ILE A 1 112 ? 11.381 -9.248 -12.256 1.00 95.19 112 ILE A C 1
ATOM 868 O O . ILE A 1 112 ? 12.561 -9.348 -11.934 1.00 95.19 112 ILE A O 1
ATOM 872 N N . HIS A 1 113 ? 10.434 -8.871 -11.416 1.00 95.94 113 HIS A N 1
ATOM 873 C CA . HIS A 1 113 ? 10.618 -8.487 -10.030 1.00 95.94 113 HIS A CA 1
ATOM 874 C C . HIS A 1 113 ? 10.170 -9.618 -9.106 1.00 95.94 113 HIS A C 1
ATOM 876 O O . HIS A 1 113 ? 9.148 -10.265 -9.343 1.00 95.94 113 HIS A O 1
ATOM 882 N N . TYR A 1 114 ? 10.914 -9.814 -8.022 1.00 97.44 114 TYR A N 1
ATOM 883 C CA . TYR A 1 114 ? 10.659 -10.853 -7.033 1.00 97.44 114 TYR A CA 1
ATOM 884 C C . TYR A 1 114 ? 10.386 -10.222 -5.677 1.00 97.44 114 TYR A C 1
ATOM 886 O O . TYR A 1 114 ? 11.144 -9.372 -5.203 1.00 97.44 114 TYR A O 1
ATOM 894 N N . ALA A 1 115 ? 9.319 -10.674 -5.035 1.00 96.81 115 ALA A N 1
ATOM 895 C CA . ALA A 1 115 ? 8.977 -10.321 -3.674 1.00 96.81 115 ALA A CA 1
ATOM 896 C C . ALA A 1 115 ? 8.534 -11.570 -2.905 1.00 96.81 115 ALA A C 1
ATOM 898 O O . ALA A 1 115 ? 7.977 -12.515 -3.461 1.00 96.81 115 ALA A O 1
ATOM 899 N N . SER A 1 116 ? 8.748 -11.573 -1.592 1.00 94.88 116 SER A N 1
ATOM 900 C CA . SER A 1 116 ? 8.240 -12.635 -0.722 1.00 94.88 116 SER A CA 1
ATOM 901 C C . SER A 1 116 ? 6.706 -12.645 -0.702 1.00 94.88 116 SER A C 1
ATOM 903 O O . SER A 1 116 ? 6.059 -11.647 -1.017 1.00 94.88 116 SER A O 1
ATOM 905 N N . GLY A 1 117 ? 6.102 -13.736 -0.221 1.00 87.94 117 GLY A N 1
ATOM 906 C CA . GLY A 1 117 ? 4.643 -13.814 -0.052 1.00 87.94 117 GLY A CA 1
ATOM 907 C C . GLY A 1 117 ? 4.059 -12.790 0.938 1.00 87.94 117 GLY A C 1
ATOM 908 O O . GLY A 1 117 ? 2.860 -12.559 0.924 1.00 87.94 117 GLY A O 1
ATOM 909 N N . ASN A 1 118 ? 4.895 -12.153 1.771 1.00 87.12 118 ASN A N 1
ATOM 910 C CA . ASN A 1 118 ? 4.502 -11.048 2.661 1.00 87.12 118 ASN A CA 1
ATOM 911 C C . ASN A 1 118 ? 4.806 -9.661 2.054 1.00 87.12 118 ASN A C 1
ATOM 913 O O . ASN A 1 118 ? 4.873 -8.660 2.773 1.00 87.12 118 ASN A O 1
ATOM 917 N N . GLY A 1 119 ? 5.073 -9.610 0.750 1.00 92.50 119 GLY A N 1
ATOM 918 C CA . GLY A 1 119 ? 5.287 -8.389 -0.015 1.00 92.50 119 GLY A CA 1
ATOM 919 C C . GLY A 1 119 ? 6.714 -7.842 -0.004 1.00 92.50 119 GLY A C 1
ATOM 920 O O . GLY A 1 119 ? 6.968 -6.867 -0.700 1.00 92.50 119 GLY A O 1
ATOM 921 N N . ILE A 1 120 ? 7.637 -8.395 0.797 1.00 95.50 120 ILE A N 1
ATOM 922 C CA . ILE A 1 120 ? 9.009 -7.858 0.924 1.00 95.50 120 ILE A CA 1
ATOM 923 C C . ILE A 1 120 ? 9.740 -8.019 -0.406 1.00 95.50 120 ILE A C 1
ATOM 925 O O . ILE A 1 120 ? 9.922 -9.154 -0.843 1.00 95.50 120 ILE A O 1
ATOM 929 N N . TYR A 1 121 ? 10.164 -6.915 -1.016 1.00 96.62 121 TYR A N 1
ATOM 930 C CA . TYR A 1 121 ? 10.912 -6.921 -2.271 1.00 96.62 121 TYR A CA 1
ATOM 931 C C . TYR A 1 121 ? 12.289 -7.576 -2.099 1.00 96.62 121 TYR A C 1
ATOM 933 O O . TYR A 1 121 ? 12.985 -7.299 -1.125 1.00 96.62 12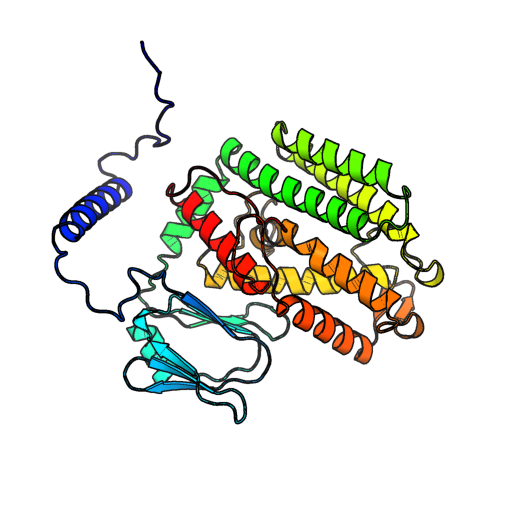1 TYR A O 1
ATOM 941 N N . GLN A 1 122 ? 12.682 -8.439 -3.035 1.00 95.94 122 GLN A N 1
ATOM 942 C CA . GLN A 1 122 ? 13.919 -9.229 -2.956 1.00 95.94 122 GLN A CA 1
ATOM 943 C C . GLN A 1 122 ? 14.911 -8.900 -4.073 1.00 95.94 122 GLN A C 1
ATOM 945 O O . GLN A 1 122 ? 16.113 -9.054 -3.885 1.00 95.94 122 GLN A O 1
ATOM 950 N N . GLY A 1 123 ? 14.432 -8.446 -5.231 1.00 94.62 123 GLY A N 1
ATOM 951 C CA . GLY A 1 123 ? 15.298 -8.091 -6.350 1.00 94.62 123 GLY A CA 1
ATOM 952 C C . GLY A 1 123 ? 14.591 -8.181 -7.692 1.00 94.62 123 GLY A C 1
ATOM 953 O O . GLY A 1 123 ? 13.378 -8.376 -7.764 1.00 94.62 123 GLY A O 1
ATOM 954 N N . MET A 1 124 ? 15.367 -8.050 -8.766 1.00 93.94 124 MET A N 1
ATOM 955 C CA . MET A 1 124 ? 14.874 -8.193 -10.133 1.00 93.94 124 MET A CA 1
ATOM 956 C C . MET A 1 124 ? 15.869 -8.934 -11.027 1.00 93.94 124 MET A C 1
ATOM 958 O O . MET A 1 124 ? 17.076 -8.905 -10.799 1.00 93.94 124 MET A O 1
ATOM 962 N N . SER A 1 125 ? 15.347 -9.541 -12.086 1.00 93.44 125 SER A N 1
ATOM 963 C CA . SER A 1 125 ? 16.094 -9.978 -13.260 1.00 93.44 125 SER A CA 1
ATOM 964 C C . SER A 1 125 ? 15.655 -9.128 -14.442 1.00 93.44 125 SER A C 1
ATOM 966 O O . SER A 1 125 ? 14.461 -9.024 -14.724 1.00 93.44 125 SER A O 1
ATOM 968 N N . SER A 1 126 ? 16.607 -8.532 -15.151 1.00 90.44 126 SER A N 1
ATOM 969 C CA . SER A 1 126 ? 16.308 -7.653 -16.277 1.00 90.44 126 SER A CA 1
ATOM 970 C C . SER A 1 126 ? 17.346 -7.793 -17.384 1.00 90.44 126 SER A C 1
ATOM 972 O O . SER A 1 126 ? 18.483 -8.192 -17.141 1.00 90.44 126 SER A O 1
ATOM 974 N N . SER A 1 127 ? 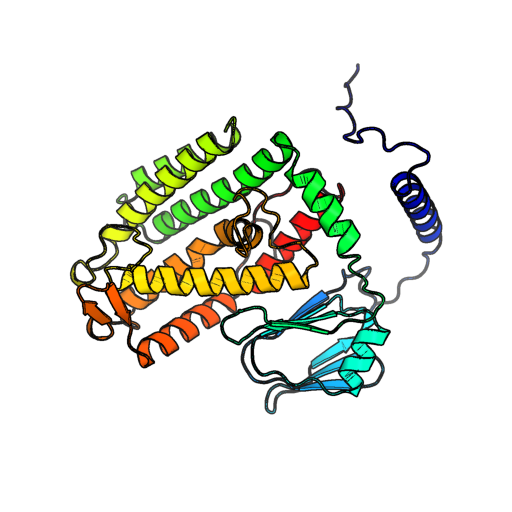16.943 -7.432 -18.602 1.00 87.88 127 SER A N 1
ATOM 975 C CA . SER A 1 127 ? 17.866 -7.193 -19.711 1.00 87.88 127 SER A CA 1
ATOM 976 C C . SER A 1 127 ? 18.797 -6.018 -19.399 1.00 87.88 127 SER A C 1
ATOM 978 O O . SER A 1 127 ? 18.437 -5.130 -18.623 1.00 87.88 127 SER A O 1
ATOM 980 N N . ALA A 1 128 ? 19.964 -5.989 -20.048 1.00 81.12 128 ALA A N 1
ATOM 981 C CA . ALA A 1 128 ? 20.887 -4.852 -20.007 1.00 81.12 128 ALA A CA 1
ATOM 982 C C . ALA A 1 128 ? 20.252 -3.565 -20.567 1.00 81.12 128 ALA A C 1
ATOM 984 O O . ALA A 1 128 ? 20.616 -2.462 -20.169 1.00 81.12 128 ALA A O 1
ATOM 985 N N . HIS A 1 129 ? 19.266 -3.712 -21.453 1.00 72.00 129 HIS A N 1
ATOM 986 C CA . HIS A 1 129 ? 18.429 -2.621 -21.934 1.00 72.00 129 HIS A CA 1
ATOM 987 C C . HIS A 1 129 ? 17.035 -2.801 -21.338 1.00 72.00 129 HIS A C 1
ATOM 989 O O . HIS A 1 129 ? 16.361 -3.788 -21.637 1.00 72.00 129 HIS A O 1
ATOM 995 N N . THR A 1 130 ? 16.600 -1.885 -20.476 1.00 61.69 130 THR A N 1
ATOM 996 C CA . THR A 1 130 ? 15.253 -1.926 -19.889 1.00 61.69 130 THR A CA 1
ATOM 997 C C . THR A 1 130 ? 14.364 -0.901 -20.579 1.00 61.69 130 THR A C 1
ATOM 999 O O . THR A 1 130 ? 14.828 0.189 -20.915 1.00 61.69 130 THR A O 1
ATOM 1002 N N . GLN A 1 131 ? 13.078 -1.214 -20.778 1.00 61.09 131 GLN A N 1
ATOM 1003 C CA . GLN A 1 131 ? 12.121 -0.214 -21.283 1.00 61.09 131 GLN A CA 1
ATOM 1004 C C . GLN A 1 131 ? 11.949 0.968 -20.322 1.00 61.09 131 GLN A C 1
ATOM 1006 O O . GLN A 1 131 ? 11.513 2.044 -20.718 1.00 61.09 131 GLN A O 1
ATOM 1011 N N . HIS A 1 132 ? 12.260 0.765 -19.045 1.00 59.84 132 HIS A N 1
ATOM 1012 C CA . HIS A 1 132 ? 11.876 1.682 -17.984 1.00 59.84 132 HIS A CA 1
ATOM 1013 C C . HIS A 1 132 ? 12.859 2.820 -17.722 1.00 59.84 132 HIS A C 1
ATOM 1015 O O . HIS A 1 132 ? 12.551 3.641 -16.864 1.00 59.84 132 HIS A O 1
ATOM 1021 N N . GLN A 1 133 ? 14.009 2.882 -18.412 1.00 62.50 133 GLN A N 1
ATOM 1022 C CA . GLN A 1 133 ? 15.021 3.947 -18.259 1.00 62.50 133 GLN A CA 1
ATOM 1023 C C . GLN A 1 133 ? 15.133 4.435 -16.797 1.00 62.50 133 GLN A C 1
ATOM 1025 O O . GLN A 1 133 ? 14.990 5.626 -16.524 1.00 62.50 133 GLN A O 1
ATOM 1030 N N . HIS A 1 134 ? 15.294 3.503 -15.838 1.00 75.44 134 HIS A N 1
ATOM 1031 C CA . HIS A 1 134 ? 15.115 3.792 -14.401 1.00 75.44 134 HIS A CA 1
ATOM 1032 C C . HIS A 1 134 ? 15.916 5.013 -13.954 1.00 75.44 134 HIS A C 1
ATOM 1034 O O . HIS A 1 134 ? 15.409 5.843 -13.213 1.00 75.44 134 HIS A O 1
ATOM 1040 N N . SER A 1 135 ? 17.143 5.156 -14.453 1.00 83.19 135 SER A N 1
ATOM 1041 C CA . SER A 1 135 ? 18.015 6.289 -14.149 1.00 83.19 135 SER A CA 1
ATOM 1042 C C . SER A 1 135 ? 17.424 7.641 -14.559 1.00 83.19 135 SER A C 1
ATOM 1044 O O . SER A 1 135 ? 17.489 8.583 -13.774 1.00 83.19 135 SER A O 1
ATOM 1046 N N . GLU A 1 136 ? 16.822 7.741 -15.748 1.00 88.38 136 GLU A N 1
ATOM 1047 C CA . GLU A 1 136 ? 16.166 8.966 -16.220 1.00 88.38 136 GLU A CA 1
ATOM 1048 C C . GLU A 1 136 ? 14.952 9.285 -15.344 1.00 88.38 136 GLU A C 1
ATOM 1050 O O . GLU A 1 136 ? 14.856 10.384 -14.801 1.00 88.38 136 GLU A O 1
ATOM 1055 N N . LEU A 1 137 ? 14.067 8.305 -15.121 1.00 91.81 137 LEU A N 1
ATOM 1056 C CA . LEU A 1 137 ? 12.883 8.503 -14.282 1.00 91.81 137 LEU A CA 1
ATOM 1057 C C . LEU A 1 137 ? 13.255 8.883 -12.842 1.00 91.81 137 LEU A C 1
ATOM 1059 O O . LEU A 1 137 ? 12.614 9.754 -12.260 1.00 91.81 137 LEU A O 1
ATOM 1063 N N . TRP A 1 138 ? 14.288 8.271 -12.262 1.00 93.25 138 TRP A N 1
ATOM 1064 C CA . TRP A 1 138 ? 14.745 8.590 -10.908 1.00 93.25 138 TRP A CA 1
ATOM 1065 C C . TRP A 1 138 ? 15.321 10.000 -10.815 1.00 93.25 138 TRP A C 1
ATOM 1067 O O . TRP A 1 138 ? 15.033 10.704 -9.848 1.00 93.25 138 TRP A O 1
ATOM 1077 N N . LEU A 1 139 ? 16.081 10.438 -11.824 1.00 93.50 139 LEU A N 1
ATOM 1078 C CA . LEU A 1 139 ? 16.576 11.812 -11.893 1.00 93.50 139 LEU A CA 1
ATOM 1079 C C . LEU A 1 139 ? 15.413 12.807 -11.983 1.00 93.50 139 LEU A C 1
ATOM 1081 O O . LEU A 1 139 ? 15.362 13.763 -11.211 1.00 93.50 139 LEU A O 1
ATOM 1085 N N . MET A 1 140 ? 14.443 12.553 -12.865 1.00 94.44 140 MET A N 1
ATOM 1086 C CA . MET A 1 140 ? 13.244 13.388 -12.985 1.00 94.44 140 MET A CA 1
ATOM 1087 C C . MET A 1 140 ? 12.437 13.414 -11.684 1.00 94.44 140 MET A C 1
ATOM 1089 O O . MET A 1 140 ? 11.978 14.473 -11.265 1.00 94.44 140 MET A O 1
ATOM 1093 N N . GLN A 1 141 ? 12.288 12.268 -11.014 1.00 95.25 141 GLN A N 1
ATOM 1094 C CA . GLN A 1 141 ? 11.591 12.159 -9.734 1.00 95.25 141 GLN A CA 1
ATOM 1095 C C . GLN A 1 141 ? 12.278 13.007 -8.656 1.00 95.25 141 GLN A C 1
ATOM 1097 O O . GLN A 1 141 ? 11.607 13.759 -7.951 1.00 95.25 141 GLN A O 1
ATOM 1102 N N . GLN A 1 142 ? 13.607 12.924 -8.556 1.00 93.94 142 GLN A N 1
ATOM 1103 C CA . GLN A 1 142 ? 14.401 13.718 -7.619 1.00 93.94 142 GLN A CA 1
ATOM 1104 C C . GLN A 1 142 ? 14.204 15.220 -7.861 1.00 93.94 142 GLN A C 1
ATOM 1106 O O . GLN A 1 142 ? 13.880 15.949 -6.926 1.00 93.94 142 GLN A O 1
ATOM 1111 N N . LEU A 1 143 ? 14.335 15.672 -9.112 1.00 93.75 143 LEU A N 1
ATOM 1112 C CA . LEU A 1 143 ? 14.151 17.079 -9.483 1.00 93.75 143 LEU A CA 1
ATOM 1113 C C . LEU A 1 143 ? 12.719 17.561 -9.206 1.00 93.75 143 LEU A C 1
ATOM 1115 O O . LEU A 1 143 ? 12.517 18.637 -8.647 1.00 93.75 143 LEU A O 1
ATOM 1119 N N . CYS A 1 144 ? 11.721 16.740 -9.543 1.00 94.62 144 CYS A N 1
ATOM 1120 C CA . CYS A 1 144 ? 10.312 17.043 -9.310 1.00 94.62 144 CYS A CA 1
ATOM 1121 C C . CYS A 1 144 ? 10.007 17.212 -7.813 1.00 94.62 144 CYS A C 1
ATOM 1123 O O . CYS A 1 144 ? 9.309 18.148 -7.422 1.00 94.62 144 CYS A O 1
ATOM 1125 N N . PHE A 1 145 ? 10.542 16.336 -6.956 1.00 94.38 145 PHE A N 1
ATOM 1126 C CA . PHE A 1 145 ? 10.217 16.336 -5.524 1.00 94.38 145 PHE A CA 1
ATOM 1127 C C . PHE A 1 145 ? 11.050 17.341 -4.718 1.00 94.38 145 PHE A C 1
ATOM 1129 O O . PHE A 1 145 ? 10.637 17.714 -3.620 1.00 94.38 145 PHE A O 1
ATOM 1136 N N . GLN A 1 146 ? 12.176 17.818 -5.261 1.00 91.62 146 GLN A N 1
ATOM 1137 C CA . GLN A 1 146 ? 12.943 18.936 -4.697 1.00 91.62 146 GLN A CA 1
ATOM 1138 C C . GLN A 1 146 ? 12.216 20.281 -4.821 1.00 91.62 146 GLN A C 1
ATOM 1140 O O . GLN A 1 146 ? 12.454 21.177 -4.016 1.00 91.62 146 GLN A O 1
ATOM 1145 N N . ASN A 1 147 ? 11.312 20.437 -5.792 1.00 93.00 147 ASN A N 1
ATOM 1146 C CA . ASN A 1 147 ? 10.486 21.634 -5.882 1.00 93.00 147 ASN A CA 1
ATOM 1147 C C . ASN A 1 147 ? 9.425 21.627 -4.768 1.00 93.00 147 ASN A C 1
ATOM 1149 O O . ASN A 1 147 ? 8.450 20.874 -4.826 1.00 93.00 147 ASN A O 1
ATOM 1153 N N . GLU A 1 148 ? 9.600 22.483 -3.760 1.00 91.94 148 GLU A N 1
ATOM 1154 C CA . GLU A 1 148 ? 8.763 22.496 -2.555 1.00 91.94 148 GLU A CA 1
ATOM 1155 C C . GLU A 1 148 ? 7.277 22.710 -2.852 1.00 91.94 148 GLU A C 1
ATOM 1157 O O . GLU A 1 148 ? 6.439 22.004 -2.297 1.00 91.94 148 GLU A O 1
ATOM 1162 N N . GLN A 1 149 ? 6.940 23.623 -3.766 1.00 92.19 149 GLN A N 1
ATOM 1163 C CA . GLN A 1 149 ? 5.552 23.932 -4.117 1.00 92.19 149 GLN A CA 1
ATOM 1164 C C . GLN A 1 149 ? 4.865 22.746 -4.812 1.00 92.19 149 GLN A C 1
ATOM 1166 O O . GLN A 1 149 ? 3.740 22.370 -4.473 1.00 92.19 149 GLN A O 1
ATOM 1171 N N . THR A 1 150 ? 5.563 22.125 -5.762 1.00 92.12 150 THR A N 1
ATOM 1172 C CA . THR A 1 150 ? 5.099 20.963 -6.535 1.00 92.12 150 THR A CA 1
ATOM 1173 C C . THR A 1 150 ? 4.932 19.744 -5.628 1.00 92.12 150 THR A C 1
ATOM 1175 O O . THR A 1 150 ? 3.899 19.069 -5.635 1.00 92.12 150 THR A O 1
ATOM 1178 N N . SER A 1 151 ? 5.928 19.512 -4.776 1.00 94.56 151 SER A N 1
ATOM 1179 C CA . SER A 1 151 ? 5.946 18.462 -3.767 1.00 94.56 151 SER A CA 1
ATOM 1180 C C . SER A 1 151 ? 4.834 18.641 -2.724 1.00 94.56 151 SER A C 1
ATOM 1182 O O . SER A 1 151 ? 4.117 17.686 -2.413 1.00 94.56 151 SER A O 1
ATOM 1184 N N . LEU A 1 152 ? 4.617 19.867 -2.236 1.00 96.69 152 LEU A N 1
ATOM 1185 C CA . LEU A 1 152 ? 3.542 20.194 -1.300 1.00 96.69 152 LEU A CA 1
ATOM 1186 C C . LEU A 1 152 ? 2.164 19.949 -1.920 1.00 96.69 152 LEU A C 1
ATOM 1188 O O . LEU A 1 152 ? 1.321 19.326 -1.281 1.00 96.69 152 LEU A O 1
ATOM 1192 N N . ALA A 1 153 ? 1.934 20.358 -3.170 1.00 96.00 153 ALA A N 1
ATOM 1193 C CA . ALA A 1 153 ? 0.658 20.129 -3.849 1.00 96.00 153 ALA A CA 1
ATOM 1194 C C . ALA A 1 153 ? 0.307 18.631 -3.945 1.00 96.00 153 ALA A C 1
ATOM 1196 O O . ALA A 1 153 ? -0.828 18.228 -3.659 1.00 96.00 153 ALA A O 1
ATOM 1197 N N . ALA A 1 154 ? 1.287 17.789 -4.286 1.00 97.12 154 ALA A N 1
ATOM 1198 C CA . ALA A 1 154 ? 1.113 16.341 -4.321 1.00 97.12 154 ALA A CA 1
ATOM 1199 C C . ALA A 1 154 ? 0.895 15.747 -2.915 1.00 97.12 154 ALA A C 1
ATOM 1201 O O . ALA A 1 154 ? -0.031 14.953 -2.725 1.00 97.12 154 ALA A O 1
ATOM 1202 N N . ALA A 1 155 ? 1.660 16.187 -1.910 1.00 97.69 155 ALA A N 1
ATOM 1203 C CA . ALA A 1 155 ? 1.472 15.788 -0.514 1.00 97.69 155 ALA A CA 1
ATOM 1204 C C . ALA A 1 155 ? 0.069 16.150 0.010 1.00 97.69 155 ALA A C 1
ATOM 1206 O O . ALA A 1 155 ? -0.604 15.325 0.634 1.00 97.69 155 ALA A O 1
ATOM 1207 N N . CYS A 1 156 ? -0.426 17.350 -0.307 1.00 98.12 156 CYS A N 1
ATOM 1208 C CA . CYS A 1 156 ? -1.777 17.790 0.033 1.00 98.12 156 CYS A CA 1
ATOM 1209 C C . CYS A 1 156 ? -2.841 16.868 -0.569 1.00 98.12 156 CYS A C 1
ATOM 1211 O O . CYS A 1 156 ? -3.843 16.582 0.089 1.00 98.12 156 CYS A O 1
ATOM 1213 N N . SER A 1 157 ? -2.629 16.370 -1.793 1.00 97.62 157 SER A N 1
ATOM 1214 C CA . SER A 1 157 ? -3.524 15.393 -2.425 1.00 97.62 157 SER A CA 1
ATOM 1215 C C . SER A 1 157 ? -3.567 14.071 -1.648 1.00 97.62 157 SER A C 1
ATOM 1217 O O . SER A 1 157 ? -4.655 13.564 -1.357 1.00 97.62 157 SER A O 1
ATOM 1219 N N . ILE A 1 158 ? -2.400 13.561 -1.236 1.00 98.12 158 ILE A N 1
ATOM 1220 C CA . ILE A 1 158 ? -2.245 12.318 -0.461 1.00 98.12 158 ILE A CA 1
ATOM 1221 C C . ILE A 1 158 ? -2.946 12.418 0.898 1.00 98.12 158 ILE A C 1
ATOM 1223 O O . ILE A 1 158 ? -3.825 11.607 1.206 1.00 98.12 158 ILE A O 1
ATOM 1227 N N . VAL A 1 159 ? -2.625 13.443 1.691 1.00 98.38 159 VAL A N 1
ATOM 1228 C CA . VAL A 1 159 ? -3.215 13.634 3.027 1.00 98.38 1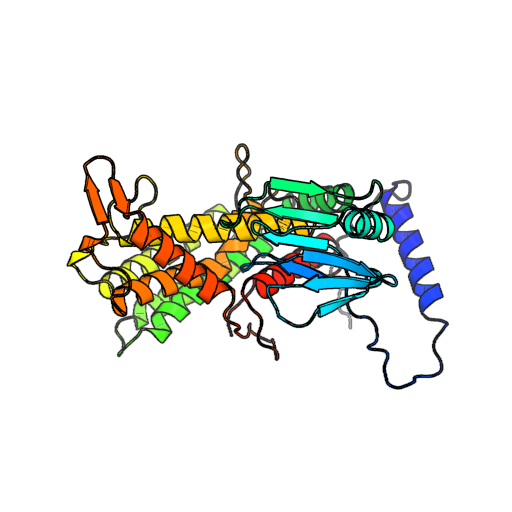59 VAL A CA 1
ATOM 1229 C C . VAL A 1 159 ? -4.721 13.879 2.923 1.00 98.38 159 VAL A C 1
ATOM 1231 O O . VAL A 1 159 ? -5.504 13.314 3.688 1.00 98.38 159 VAL A O 1
ATOM 1234 N N . ALA A 1 160 ? -5.172 14.647 1.928 1.00 98.25 160 ALA A N 1
ATOM 1235 C CA . ALA A 1 160 ? -6.597 14.855 1.711 1.00 98.25 160 ALA A CA 1
ATOM 1236 C C . ALA A 1 160 ? -7.329 13.560 1.320 1.00 98.25 160 ALA A C 1
ATOM 1238 O O . ALA A 1 160 ? -8.498 13.399 1.668 1.00 98.25 160 ALA A O 1
ATOM 1239 N N . ALA A 1 161 ? -6.698 12.647 0.575 1.00 98.00 161 ALA A N 1
ATOM 1240 C CA . ALA A 1 161 ? -7.273 11.334 0.285 1.00 98.00 161 ALA A CA 1
ATOM 1241 C C . ALA A 1 161 ? -7.381 10.482 1.560 1.00 98.00 161 ALA A C 1
ATOM 1243 O O . ALA A 1 161 ? -8.460 9.961 1.844 1.00 98.00 161 ALA A O 1
ATOM 1244 N N . ARG A 1 162 ? -6.318 10.433 2.377 1.00 97.75 162 ARG A N 1
ATOM 1245 C CA . ARG A 1 162 ? -6.309 9.744 3.679 1.00 97.75 162 ARG A CA 1
ATOM 1246 C C . ARG A 1 162 ? -7.467 10.202 4.573 1.00 97.75 162 ARG A C 1
ATOM 1248 O O . ARG A 1 162 ? -8.271 9.381 5.012 1.00 97.75 162 ARG A O 1
ATOM 1255 N N . LEU A 1 163 ? -7.589 11.512 4.794 1.00 98.44 163 LEU A N 1
ATOM 1256 C CA . LEU A 1 163 ? -8.622 12.098 5.655 1.00 98.44 163 LEU A CA 1
ATOM 1257 C C . LEU A 1 163 ? -10.043 11.845 5.124 1.00 98.44 163 LEU A C 1
ATOM 1259 O O . LEU A 1 163 ? -10.953 11.554 5.902 1.00 98.44 163 LEU A O 1
ATOM 1263 N N . ARG A 1 164 ? -10.244 11.905 3.798 1.00 97.81 164 ARG A N 1
ATOM 1264 C CA . ARG A 1 164 ? -11.535 11.563 3.176 1.00 97.81 164 ARG A CA 1
ATOM 1265 C C . ARG A 1 164 ? -11.915 10.111 3.431 1.00 97.81 164 ARG A C 1
ATOM 1267 O O . ARG A 1 164 ? -13.059 9.845 3.779 1.00 97.81 164 ARG A O 1
ATOM 1274 N N . HIS A 1 165 ? -10.976 9.181 3.279 1.00 97.56 165 HIS A N 1
ATOM 1275 C CA . HIS A 1 165 ? -11.264 7.769 3.510 1.00 97.56 165 HIS A CA 1
ATOM 1276 C C . HIS A 1 165 ? -11.504 7.461 4.987 1.00 97.56 165 HIS A C 1
ATOM 1278 O O . HIS A 1 165 ? -12.370 6.649 5.292 1.00 97.56 165 HIS A O 1
ATOM 1284 N N . GLN A 1 166 ? -10.821 8.142 5.908 1.00 97.62 166 GLN A N 1
ATOM 1285 C CA . GLN A 1 166 ? -11.129 8.052 7.338 1.00 97.62 166 GLN A CA 1
ATOM 1286 C C . GLN A 1 166 ? -12.561 8.514 7.640 1.00 97.62 166 GLN A C 1
ATOM 1288 O O . GLN A 1 166 ? -13.301 7.802 8.319 1.00 97.62 166 GLN A O 1
ATOM 1293 N N . ALA A 1 167 ? -12.985 9.652 7.077 1.00 97.25 167 ALA A N 1
ATOM 1294 C CA . ALA A 1 167 ? -14.361 10.130 7.208 1.00 97.25 167 ALA A CA 1
ATOM 1295 C C . ALA A 1 167 ? -15.370 9.129 6.619 1.00 97.25 167 ALA A C 1
ATOM 1297 O O . ALA A 1 167 ? -16.404 8.868 7.228 1.00 97.25 167 ALA A O 1
ATOM 1298 N N . GLU A 1 168 ? -15.047 8.522 5.476 1.00 95.50 168 GLU A N 1
ATOM 1299 C CA . GLU A 1 168 ? -15.888 7.510 4.833 1.00 95.50 168 GLU A CA 1
ATOM 1300 C C . GLU A 1 168 ? -16.014 6.230 5.671 1.00 95.50 168 GLU A C 1
ATOM 1302 O O . GLU A 1 168 ? -17.104 5.670 5.785 1.00 95.50 168 GLU A O 1
ATOM 1307 N N . VAL A 1 169 ? -14.932 5.783 6.320 1.00 95.69 169 VAL A N 1
ATOM 1308 C CA . VAL A 1 169 ? -14.994 4.640 7.242 1.00 95.69 169 VAL A CA 1
ATOM 1309 C C . VAL A 1 169 ? -15.965 4.912 8.388 1.00 95.69 169 VAL A C 1
ATOM 1311 O O . VAL A 1 169 ? -16.775 4.038 8.698 1.00 95.69 169 VAL A O 1
ATOM 1314 N N . LEU A 1 170 ? -15.911 6.106 8.987 1.00 96.06 170 LEU A N 1
ATOM 1315 C CA . LEU A 1 170 ? -16.842 6.489 10.050 1.00 96.06 170 LEU A CA 1
ATOM 1316 C C . LEU A 1 170 ? -18.277 6.592 9.522 1.00 96.06 170 LEU A C 1
ATOM 1318 O O . LEU A 1 170 ? -19.184 6.021 10.121 1.00 96.06 170 LEU A O 1
ATOM 1322 N N . ARG A 1 171 ? -18.481 7.227 8.361 1.00 94.88 171 ARG A N 1
ATOM 1323 C CA . ARG A 1 171 ? -19.800 7.391 7.729 1.00 94.88 171 ARG A CA 1
ATOM 1324 C C . ARG A 1 171 ? -20.489 6.055 7.452 1.00 94.88 171 ARG A C 1
ATOM 1326 O O . ARG A 1 171 ? -21.675 5.913 7.709 1.00 94.88 171 ARG A O 1
ATOM 1333 N N . VAL A 1 172 ? -19.762 5.061 6.941 1.00 92.38 172 VAL A N 1
ATOM 1334 C CA . VAL A 1 172 ? -20.324 3.728 6.641 1.00 92.38 172 VAL A CA 1
ATOM 1335 C C . VAL A 1 172 ? -20.649 2.934 7.912 1.00 92.38 172 VAL A C 1
ATOM 1337 O O . VAL A 1 172 ? -21.480 2.029 7.877 1.00 92.38 172 VAL A O 1
ATOM 1340 N N . ARG A 1 173 ? -19.980 3.228 9.031 1.00 89.00 173 ARG A N 1
ATOM 1341 C CA . ARG A 1 173 ? -20.164 2.526 10.315 1.00 89.00 173 ARG A CA 1
ATOM 1342 C C . ARG A 1 173 ? -21.134 3.215 11.263 1.00 89.00 173 ARG A C 1
ATOM 1344 O O . ARG A 1 173 ? -21.514 2.610 12.258 1.00 89.00 173 ARG A O 1
ATOM 1351 N N . GLN A 1 174 ? -21.528 4.432 10.930 1.00 86.06 174 GLN A N 1
ATOM 1352 C CA . GLN A 1 174 ? -22.460 5.243 11.677 1.00 86.06 174 GLN A CA 1
ATOM 1353 C C . GLN A 1 174 ? -23.836 4.563 11.748 1.00 86.06 174 GLN A C 1
ATOM 1355 O O . GLN A 1 174 ? -24.472 4.328 10.721 1.00 86.06 174 GLN A O 1
ATOM 1360 N N . LYS A 1 175 ? -24.308 4.252 12.961 1.00 79.56 175 LYS A N 1
ATOM 1361 C CA . LYS A 1 175 ? -25.659 3.698 13.176 1.00 79.56 175 LYS A CA 1
ATOM 1362 C C . LYS A 1 175 ? -26.729 4.773 13.415 1.00 79.56 175 LYS A C 1
ATOM 1364 O O . LYS A 1 175 ? -27.909 4.460 13.294 1.00 79.56 175 LYS A O 1
ATOM 1369 N N . GLN A 1 176 ? -26.328 6.017 13.722 1.00 80.31 176 GLN A N 1
ATOM 1370 C CA . GLN A 1 176 ? -27.185 7.213 13.885 1.00 80.31 176 GLN A CA 1
ATOM 1371 C C . GLN A 1 176 ? -26.401 8.519 13.605 1.00 80.31 176 GLN A C 1
ATOM 1373 O O . GLN A 1 176 ? -25.908 8.709 12.505 1.00 80.31 176 GLN A O 1
ATOM 1378 N N . SER A 1 177 ? -26.235 9.426 14.577 1.00 83.75 177 SER A N 1
ATOM 1379 C CA . SER A 1 177 ? -25.449 10.670 14.469 1.00 83.75 177 SER A CA 1
ATOM 1380 C C . SER A 1 177 ? -24.133 10.638 15.264 1.00 83.75 177 SER A C 1
ATOM 1382 O O . SER A 1 177 ? -23.472 11.664 15.398 1.00 83.75 177 SER A O 1
ATOM 1384 N N . GLU A 1 178 ? -23.728 9.462 15.756 1.00 88.88 178 GLU A N 1
ATOM 1385 C CA . GLU A 1 178 ? -22.599 9.279 16.689 1.00 88.88 178 GLU A CA 1
ATOM 1386 C C . GLU A 1 178 ? -21.257 9.841 16.178 1.00 88.88 178 GLU A C 1
ATOM 1388 O O . GLU A 1 178 ? -20.470 10.369 16.958 1.00 88.88 178 GLU A O 1
ATOM 1393 N N . PHE A 1 179 ? -21.019 9.802 14.861 1.00 95.56 179 PHE A N 1
ATOM 1394 C CA . PHE A 1 179 ? -19.778 10.287 14.248 1.00 95.56 179 PHE A CA 1
ATOM 1395 C C . PHE A 1 179 ? -19.942 11.587 13.463 1.00 95.56 179 PHE A C 1
ATOM 1397 O O . PHE A 1 179 ? -18.983 12.028 12.831 1.00 95.56 179 PHE A O 1
ATOM 1404 N N . THR A 1 180 ? -21.111 12.234 13.494 1.00 95.56 180 THR A N 1
ATOM 1405 C CA . THR A 1 180 ? -21.380 13.426 12.671 1.00 95.56 180 THR A CA 1
ATOM 1406 C C . THR A 1 180 ? -20.351 14.531 12.916 1.00 95.56 180 THR A C 1
ATOM 1408 O O . THR A 1 180 ? -19.807 15.093 11.964 1.00 95.56 180 THR A O 1
ATOM 1411 N N . GLN A 1 181 ? -20.007 14.799 14.180 1.00 96.75 181 GLN A N 1
ATOM 1412 C CA . GLN A 1 181 ? -19.001 15.807 14.523 1.00 96.75 181 GLN A CA 1
ATOM 1413 C C . GLN A 1 181 ? -17.599 15.416 14.031 1.00 96.75 181 GLN A C 1
ATOM 1415 O O . GLN A 1 181 ? -16.919 16.240 13.421 1.00 96.75 181 GLN A O 1
ATOM 1420 N N . ALA A 1 182 ? -17.176 14.167 14.248 1.00 97.44 182 ALA A N 1
ATOM 1421 C CA . ALA A 1 182 ? -15.871 13.674 13.805 1.00 97.44 182 ALA A CA 1
ATOM 1422 C C . ALA A 1 182 ? -15.738 13.716 12.272 1.00 97.44 182 ALA A C 1
ATOM 1424 O O . ALA A 1 182 ? -14.735 14.195 11.742 1.00 97.44 182 ALA A O 1
ATOM 1425 N N . ILE A 1 183 ? -16.781 13.294 11.550 1.00 97.94 183 ILE A N 1
ATOM 1426 C CA . ILE A 1 183 ? -16.858 13.353 10.085 1.00 97.94 183 ILE A CA 1
ATOM 1427 C C . ILE A 1 183 ? -16.746 14.805 9.606 1.00 97.94 183 ILE A C 1
ATOM 1429 O O . ILE A 1 183 ? -15.926 15.090 8.731 1.00 97.94 183 ILE A O 1
ATOM 1433 N N . GLN A 1 184 ? -17.495 15.737 10.205 1.00 97.94 184 GLN A N 1
ATOM 1434 C CA . GLN A 1 184 ? -17.424 17.156 9.848 1.00 97.94 184 GLN A CA 1
ATOM 1435 C C . GLN A 1 184 ? -16.032 17.743 10.116 1.00 97.94 184 GLN A C 1
ATOM 1437 O O . GLN A 1 184 ? -15.503 18.501 9.302 1.00 97.94 184 GLN A O 1
ATOM 1442 N N . GLN A 1 185 ? -15.398 17.385 11.235 1.00 98.44 185 GLN A N 1
ATOM 1443 C CA . GLN A 1 185 ? -14.038 17.826 11.545 1.00 98.44 185 GLN A CA 1
ATOM 1444 C C . GLN A 1 185 ? -13.017 17.296 10.529 1.00 98.44 185 GLN A C 1
ATOM 1446 O O . GLN A 1 185 ? -12.170 18.065 10.070 1.00 98.44 185 GLN A O 1
ATOM 1451 N N . LEU A 1 186 ? -13.114 16.025 10.130 1.00 98.44 186 LEU A N 1
ATOM 1452 C CA . LEU A 1 186 ? -12.263 15.438 9.090 1.00 98.44 186 LEU A CA 1
ATOM 1453 C C . LEU A 1 186 ? -12.478 16.122 7.733 1.00 98.44 186 LEU A C 1
ATOM 1455 O O . LEU A 1 186 ? -11.509 16.467 7.060 1.00 98.44 186 LEU A O 1
ATOM 1459 N N . GLN A 1 187 ? -13.725 16.399 7.349 1.00 97.81 187 GLN A N 1
ATOM 1460 C CA . GLN A 1 187 ? -14.041 17.144 6.124 1.00 97.81 187 GLN A CA 1
ATOM 1461 C C . GLN A 1 187 ? -13.498 18.580 6.159 1.00 97.81 187 GLN A C 1
ATOM 1463 O O . GLN A 1 187 ? -12.960 19.071 5.165 1.00 97.81 187 GLN A O 1
ATOM 1468 N N . ASN A 1 188 ? -13.562 19.244 7.313 1.00 98.19 188 ASN A N 1
ATOM 1469 C CA . ASN A 1 188 ? -12.961 20.563 7.491 1.00 98.19 188 ASN A CA 1
ATOM 1470 C C . ASN A 1 188 ? -11.433 20.506 7.338 1.00 98.19 188 ASN A C 1
ATOM 1472 O O . ASN A 1 188 ? -10.856 21.376 6.688 1.00 98.19 188 ASN A O 1
ATOM 1476 N N . LEU A 1 189 ? -10.771 19.476 7.878 1.00 98.56 189 LEU A N 1
ATOM 1477 C CA . LEU A 1 189 ? -9.332 19.266 7.680 1.00 98.56 189 LEU A CA 1
ATOM 1478 C C . LEU A 1 189 ? -8.991 19.032 6.204 1.00 98.56 189 LEU A C 1
ATOM 1480 O O . LEU A 1 189 ? -8.061 19.652 5.704 1.00 98.56 189 LEU A O 1
ATOM 1484 N N . VAL A 1 190 ? -9.787 18.235 5.484 1.00 98.06 190 VAL A N 1
ATOM 1485 C CA . VAL A 1 190 ? -9.653 18.027 4.029 1.00 98.06 190 VAL A CA 1
ATOM 1486 C C . VAL A 1 190 ? -9.717 19.339 3.241 1.00 98.06 190 VAL A C 1
ATOM 1488 O O . VAL A 1 190 ? -9.044 19.480 2.222 1.00 98.06 190 VAL A O 1
ATOM 1491 N N . ASN A 1 191 ? -10.539 20.297 3.670 1.00 97.44 191 ASN A N 1
ATOM 1492 C CA . ASN A 1 191 ? -10.584 21.615 3.038 1.00 97.44 191 ASN A CA 1
ATOM 1493 C C . ASN A 1 191 ? -9.333 22.433 3.377 1.00 97.44 191 ASN A C 1
ATOM 1495 O O . ASN A 1 191 ? -8.775 23.078 2.492 1.00 97.44 191 ASN A O 1
ATOM 1499 N N . LYS A 1 192 ? -8.853 22.356 4.624 1.00 97.75 192 LYS A N 1
ATOM 1500 C CA . LYS A 1 192 ? -7.638 23.054 5.067 1.00 97.75 192 LYS A CA 1
ATOM 1501 C C . LYS A 1 192 ? -6.373 22.567 4.366 1.00 97.75 192 LYS A C 1
ATOM 1503 O O . LYS A 1 192 ? -5.519 23.396 4.075 1.00 97.75 192 LYS A O 1
ATOM 1508 N N . THR A 1 193 ? -6.262 21.279 4.019 1.00 97.00 193 THR A N 1
ATOM 1509 C CA . THR A 1 193 ? -5.080 20.777 3.291 1.00 97.00 193 THR A CA 1
ATOM 1510 C C . THR A 1 193 ? -4.870 21.479 1.949 1.00 97.00 193 THR A C 1
ATOM 1512 O O . THR A 1 193 ? -3.740 21.563 1.493 1.00 97.00 193 THR A O 1
ATOM 1515 N N . ARG A 1 194 ? -5.922 22.011 1.309 1.00 91.62 194 ARG A N 1
ATOM 1516 C CA . ARG A 1 194 ? -5.795 22.752 0.038 1.00 91.62 194 ARG A CA 1
ATOM 1517 C C . ARG A 1 194 ? -4.998 24.047 0.175 1.00 91.62 194 ARG A C 1
ATOM 1519 O O . ARG A 1 194 ? -4.404 24.481 -0.800 1.00 91.62 194 ARG A O 1
ATOM 1526 N N . ASN A 1 195 ? -5.002 24.629 1.371 1.00 93.12 195 ASN A N 1
ATOM 1527 C CA . ASN A 1 195 ? -4.373 25.909 1.676 1.00 93.12 195 ASN A CA 1
ATOM 1528 C C . ASN A 1 195 ? -3.182 25.738 2.632 1.00 93.12 195 ASN A C 1
ATOM 1530 O O . ASN A 1 195 ? -2.789 26.704 3.286 1.00 93.12 195 ASN A O 1
ATOM 1534 N N . ALA A 1 196 ? -2.652 24.516 2.771 1.00 96.81 196 ALA A N 1
ATOM 1535 C CA . ALA A 1 196 ? -1.462 24.292 3.578 1.00 96.81 196 ALA A CA 1
ATOM 1536 C C . ALA A 1 196 ? -0.283 25.071 2.975 1.00 96.81 196 ALA A C 1
ATOM 1538 O O . ALA A 1 196 ? -0.066 25.006 1.767 1.00 96.81 196 ALA A O 1
ATOM 1539 N N . GLN A 1 197 ? 0.442 25.812 3.809 1.00 96.06 197 GLN A N 1
ATOM 1540 C CA . GLN A 1 197 ? 1.565 26.655 3.384 1.00 96.06 197 GLN A CA 1
ATOM 1541 C C . GLN A 1 197 ? 2.873 25.868 3.280 1.00 96.06 197 GLN A C 1
ATOM 1543 O O . GLN A 1 197 ? 3.736 26.200 2.476 1.00 96.06 197 GLN A O 1
ATOM 1548 N N . ASP A 1 198 ? 3.000 24.800 4.067 1.00 96.19 198 ASP A N 1
ATOM 1549 C CA . ASP A 1 198 ? 4.181 23.949 4.110 1.00 96.19 198 ASP A CA 1
ATOM 1550 C C . ASP A 1 198 ? 3.834 22.519 4.576 1.00 96.19 198 ASP A C 1
ATOM 1552 O O . ASP A 1 198 ? 2.707 22.205 4.989 1.00 96.19 198 ASP A O 1
ATOM 1556 N N . LYS A 1 199 ? 4.826 21.621 4.505 1.00 95.06 199 LYS A N 1
ATOM 1557 C CA . LYS A 1 199 ? 4.682 20.210 4.905 1.00 95.06 199 LYS A CA 1
ATOM 1558 C C . LYS A 1 199 ? 4.463 20.037 6.414 1.00 95.06 199 LYS A C 1
ATOM 1560 O O . LYS A 1 199 ? 3.835 19.053 6.810 1.00 95.06 199 LYS A O 1
ATOM 1565 N N . THR A 1 200 ? 4.931 20.969 7.243 1.00 96.44 200 THR A N 1
ATOM 1566 C CA . THR A 1 200 ? 4.773 20.944 8.706 1.00 96.44 200 THR A CA 1
ATOM 1567 C C . THR A 1 200 ? 3.320 21.197 9.091 1.00 96.44 200 THR A C 1
ATOM 1569 O O . THR A 1 200 ? 2.722 20.428 9.845 1.00 96.44 200 THR A O 1
ATOM 1572 N N . GLN A 1 201 ? 2.701 22.223 8.512 1.00 97.62 201 GLN A N 1
ATOM 1573 C CA . GLN A 1 201 ? 1.287 22.518 8.688 1.00 97.62 201 GLN A CA 1
ATOM 1574 C C . GLN A 1 201 ? 0.418 21.367 8.170 1.00 97.62 201 GLN A C 1
ATOM 1576 O O . GLN A 1 201 ? -0.532 20.955 8.843 1.00 97.62 201 GLN A O 1
ATOM 1581 N N . LEU A 1 202 ? 0.775 20.802 7.010 1.00 98.00 202 LEU A N 1
ATOM 1582 C CA . LEU A 1 202 ? 0.095 19.630 6.467 1.00 98.00 202 LEU A CA 1
ATOM 1583 C C . LEU A 1 202 ? 0.188 18.419 7.417 1.00 98.00 202 LEU A C 1
ATOM 1585 O O . LEU A 1 202 ? -0.819 17.742 7.631 1.00 98.00 202 LEU A O 1
ATOM 1589 N N . ASN A 1 203 ? 1.351 18.192 8.041 1.00 97.06 203 ASN A N 1
ATOM 1590 C CA . ASN A 1 203 ? 1.542 17.153 9.060 1.00 97.06 203 ASN A CA 1
ATOM 1591 C C . ASN A 1 203 ? 0.645 17.369 10.280 1.00 97.06 203 ASN A C 1
ATOM 1593 O O . ASN A 1 203 ? 0.006 16.432 10.755 1.00 97.06 203 ASN A O 1
ATOM 1597 N N . GLY A 1 204 ? 0.507 18.616 10.733 1.00 97.81 204 GLY A N 1
ATOM 1598 C CA . GLY A 1 204 ? -0.426 18.970 11.801 1.00 97.81 204 GLY A CA 1
ATOM 1599 C C . GLY A 1 204 ? -1.879 18.609 11.466 1.00 97.81 204 GLY A C 1
ATOM 1600 O O . GLY A 1 204 ? -2.611 18.105 12.324 1.00 97.81 204 GLY A O 1
ATOM 1601 N N . TYR A 1 205 ? -2.308 18.811 10.215 1.00 98.38 205 TYR A N 1
ATOM 1602 C CA . TYR A 1 205 ? -3.647 18.413 9.765 1.00 98.38 205 TYR A CA 1
ATOM 1603 C C . TYR A 1 205 ? -3.818 16.895 9.714 1.00 98.38 205 TYR A C 1
ATOM 1605 O O . TYR A 1 205 ? -4.844 16.386 10.173 1.00 98.38 205 TYR A O 1
ATOM 1613 N N . GLU A 1 206 ? -2.820 16.176 9.201 1.00 97.50 206 GLU A N 1
ATOM 1614 C CA . GLU A 1 206 ? -2.814 14.714 9.182 1.00 97.50 206 GLU A CA 1
ATOM 1615 C C . GLU A 1 206 ? -2.886 14.136 10.602 1.00 97.50 206 GLU A C 1
ATOM 1617 O O . GLU A 1 206 ? -3.752 13.309 10.889 1.00 97.50 206 GLU A O 1
ATOM 1622 N N . GLY A 1 207 ? -2.024 14.605 11.509 1.00 97.12 207 GLY A N 1
ATOM 1623 C CA . GLY A 1 207 ? -1.968 14.155 12.897 1.00 97.12 207 GLY A CA 1
ATOM 1624 C C . GLY A 1 207 ? -3.272 14.418 13.646 1.00 97.12 207 GLY A C 1
ATOM 1625 O O . GLY A 1 207 ? -3.800 13.521 14.310 1.00 97.12 207 GLY A O 1
ATOM 1626 N N . LYS A 1 208 ? -3.857 15.613 13.479 1.00 98.25 208 LYS A N 1
ATOM 1627 C CA . LYS A 1 208 ? -5.165 15.939 14.064 1.00 98.25 208 LYS A CA 1
ATOM 1628 C C . LYS A 1 208 ? -6.271 15.032 13.525 1.00 98.25 208 LYS A C 1
ATOM 1630 O O . LYS A 1 208 ? -7.089 14.549 14.305 1.00 98.25 208 LYS A O 1
ATOM 1635 N N . GLY A 1 209 ? -6.290 14.776 12.218 1.00 98.19 209 GLY A N 1
ATOM 1636 C CA . GLY A 1 209 ? -7.265 13.873 11.610 1.00 98.19 209 GLY A CA 1
ATOM 1637 C C . GLY A 1 209 ? -7.109 12.428 12.078 1.00 98.19 209 GLY A C 1
ATOM 1638 O O . GLY A 1 209 ? -8.096 11.795 12.443 1.00 98.19 209 GLY A O 1
ATOM 1639 N N . ALA A 1 210 ? -5.873 11.932 12.168 1.00 96.94 210 ALA A N 1
ATOM 1640 C CA . ALA A 1 210 ? -5.587 10.610 12.710 1.00 96.94 210 ALA A CA 1
ATOM 1641 C C . ALA A 1 210 ? -6.057 10.474 14.167 1.00 96.94 210 ALA A C 1
ATOM 1643 O O . ALA A 1 210 ? -6.661 9.460 14.504 1.00 96.94 210 ALA A O 1
ATOM 1644 N N . SER A 1 211 ? -5.835 11.494 15.003 1.00 97.25 211 SER A N 1
ATOM 1645 C CA . SER A 1 211 ? -6.313 11.516 16.392 1.00 97.25 211 SER A CA 1
ATOM 1646 C C . SER A 1 211 ? -7.841 11.398 16.473 1.00 97.25 211 SER A C 1
ATOM 1648 O O . SER A 1 211 ? -8.349 10.455 17.078 1.00 97.25 211 SER A O 1
ATOM 1650 N N . ILE A 1 212 ? -8.571 12.269 15.759 1.00 97.88 212 ILE A N 1
ATOM 1651 C CA . ILE A 1 212 ? -10.046 12.242 15.690 1.00 97.88 212 ILE A CA 1
ATOM 1652 C C . ILE A 1 212 ? -10.547 10.872 15.220 1.00 97.88 212 ILE A C 1
ATOM 1654 O O . ILE A 1 212 ? -11.478 10.300 15.790 1.00 97.88 212 ILE A O 1
ATOM 1658 N N . TYR A 1 213 ? -9.921 10.334 14.174 1.00 98.06 213 TYR A N 1
ATOM 1659 C CA . TYR A 1 213 ? -10.306 9.060 13.588 1.00 98.06 213 TYR A CA 1
ATOM 1660 C C . TYR A 1 213 ? -10.111 7.887 14.554 1.00 98.06 213 TYR A C 1
ATOM 1662 O O . TYR A 1 213 ? -11.040 7.108 14.757 1.00 98.06 213 TYR A O 1
ATOM 1670 N N . PHE A 1 214 ? -8.935 7.756 15.176 1.00 97.06 214 PHE A N 1
ATOM 1671 C CA . PHE A 1 214 ? -8.667 6.643 16.090 1.00 97.06 214 PHE A CA 1
ATOM 1672 C C . PHE A 1 214 ? -9.460 6.751 17.395 1.00 97.06 214 PHE A C 1
ATOM 1674 O O . PHE A 1 214 ? -9.911 5.724 17.892 1.00 97.06 214 PHE A O 1
ATOM 1681 N N . GLN A 1 215 ? -9.713 7.964 17.894 1.00 95.94 215 GLN A N 1
ATOM 1682 C CA . GLN A 1 215 ? -10.632 8.176 19.015 1.00 95.94 215 GLN A CA 1
ATOM 1683 C C . GLN A 1 215 ? -12.062 7.737 18.662 1.00 95.94 215 GLN A C 1
ATOM 1685 O O . GLN A 1 215 ? -12.751 7.140 19.483 1.00 95.94 215 GLN A O 1
ATOM 1690 N N . SER A 1 216 ? -12.501 7.968 17.422 1.00 95.81 216 SER A N 1
ATOM 1691 C CA . SER A 1 216 ? -13.808 7.490 16.950 1.00 95.81 216 SER A CA 1
ATOM 1692 C C . SER A 1 216 ? -13.837 5.966 16.779 1.00 95.81 216 SER A C 1
ATOM 1694 O O . SER A 1 216 ? -14.830 5.329 17.099 1.00 95.81 216 SER A O 1
ATOM 1696 N N . LEU A 1 217 ? -12.749 5.347 16.303 1.00 94.56 217 LEU A N 1
ATOM 1697 C CA . LEU A 1 217 ? -12.671 3.885 16.197 1.00 94.56 217 LEU A CA 1
ATOM 1698 C C . LEU A 1 217 ? -12.700 3.186 17.556 1.00 94.56 217 LEU A C 1
ATOM 1700 O O . LEU A 1 217 ? -13.225 2.078 17.641 1.00 94.56 217 LEU A O 1
ATOM 1704 N N . GLN A 1 218 ? -12.153 3.812 18.600 1.00 94.56 218 GLN A N 1
ATOM 1705 C CA . GLN A 1 218 ? -12.171 3.262 19.953 1.00 94.56 218 GLN A CA 1
ATOM 1706 C C . GLN A 1 218 ? -13.586 2.923 20.424 1.00 94.56 218 GLN A C 1
ATOM 1708 O O . GLN A 1 218 ? -13.771 1.879 21.038 1.00 94.56 218 GLN A O 1
ATOM 1713 N N . THR A 1 219 ? -14.596 3.723 20.076 1.00 93.50 219 THR A N 1
ATOM 1714 C CA . THR A 1 219 ? -15.985 3.459 20.490 1.00 93.50 219 THR A CA 1
ATOM 1715 C C . THR A 1 219 ? -16.623 2.272 19.759 1.00 93.50 219 THR A C 1
ATOM 1717 O O . THR A 1 219 ? -17.635 1.742 20.210 1.00 93.50 219 THR A O 1
ATOM 1720 N N . LEU A 1 220 ? -16.039 1.833 18.637 1.00 92.25 220 LEU A N 1
ATOM 1721 C CA . LEU A 1 220 ? -16.514 0.693 17.847 1.00 92.25 220 LEU A CA 1
ATOM 1722 C C . LEU A 1 220 ? -15.864 -0.631 18.257 1.00 92.25 220 LEU A C 1
ATOM 1724 O O . LEU A 1 220 ? -16.338 -1.695 17.855 1.00 92.25 220 LEU A O 1
ATOM 1728 N N . ILE A 1 221 ? -14.758 -0.575 18.993 1.00 93.31 221 ILE A N 1
ATOM 1729 C CA . ILE A 1 221 ? -13.980 -1.745 19.388 1.00 93.31 221 ILE A CA 1
ATOM 1730 C C . ILE A 1 221 ? -14.445 -2.175 20.784 1.00 93.31 221 ILE A C 1
ATOM 1732 O O . ILE A 1 221 ? -14.554 -1.324 21.665 1.00 93.31 221 ILE A O 1
ATOM 1736 N N . PRO A 1 222 ? -14.721 -3.472 21.025 1.00 93.81 222 PRO A N 1
ATOM 1737 C CA . PRO A 1 222 ? -15.112 -3.929 22.354 1.00 93.81 222 PRO A CA 1
ATOM 1738 C C . PRO A 1 222 ? -14.050 -3.572 23.400 1.00 93.81 222 PRO A C 1
ATOM 1740 O O . PRO A 1 222 ? -12.868 -3.828 23.177 1.00 93.81 222 PRO A O 1
ATOM 1743 N N . GLU A 1 223 ? -14.476 -3.054 24.552 1.00 93.81 223 GLU A N 1
ATOM 1744 C CA . GLU A 1 223 ? -13.590 -2.575 25.627 1.00 93.81 223 GLU A CA 1
ATOM 1745 C C . GLU A 1 223 ? -12.538 -3.612 26.051 1.00 93.81 223 GLU A C 1
ATOM 1747 O O . GLU A 1 223 ? -11.385 -3.267 26.288 1.00 93.81 223 GLU A O 1
ATOM 1752 N N . ALA A 1 224 ? -12.895 -4.900 26.029 1.00 93.50 224 ALA A N 1
ATOM 1753 C CA . ALA A 1 224 ? -11.994 -6.009 26.345 1.00 93.50 224 ALA A CA 1
ATOM 1754 C C . ALA A 1 224 ? -10.742 -6.098 25.442 1.00 93.50 224 ALA A C 1
ATOM 1756 O O . ALA A 1 224 ? -9.789 -6.779 25.799 1.00 93.50 224 ALA A O 1
ATOM 1757 N N . PHE A 1 225 ? -10.729 -5.440 24.277 1.00 94.50 225 PHE A N 1
ATOM 1758 C CA . PHE A 1 225 ? -9.547 -5.337 23.412 1.00 94.50 225 PHE A CA 1
ATOM 1759 C C . PHE A 1 225 ? -8.593 -4.200 23.819 1.00 94.50 225 PHE A C 1
ATOM 1761 O O . PHE A 1 225 ? -7.562 -4.045 23.174 1.00 94.50 225 PHE A O 1
ATOM 1768 N N . GLY A 1 226 ? -8.921 -3.385 24.828 1.00 92.88 226 GLY A N 1
ATOM 1769 C CA . GLY A 1 226 ? -8.002 -2.412 25.435 1.00 92.88 226 GLY A CA 1
ATOM 1770 C C . GLY A 1 226 ? -7.536 -1.267 24.526 1.00 92.88 226 GLY A C 1
ATOM 1771 O O . GLY A 1 226 ? -6.580 -0.566 24.858 1.00 92.88 226 GLY A O 1
ATOM 1772 N N . PHE A 1 227 ? -8.171 -1.056 23.371 1.00 96.00 227 PHE A N 1
ATOM 1773 C CA . PHE A 1 227 ? -7.728 -0.049 22.410 1.00 96.00 227 PHE A CA 1
ATOM 1774 C C . PHE A 1 227 ? -8.087 1.367 22.877 1.00 96.00 227 PHE A C 1
ATOM 1776 O O . PHE A 1 227 ? -9.255 1.739 22.912 1.00 96.00 227 PHE A O 1
ATOM 1783 N N . THR A 1 228 ? -7.074 2.178 23.181 1.00 92.69 228 THR A N 1
ATOM 1784 C CA . THR A 1 228 ? -7.227 3.582 23.623 1.00 92.69 228 THR A CA 1
ATOM 1785 C C . THR A 1 228 ? -6.731 4.603 22.596 1.00 92.69 228 THR A C 1
ATOM 1787 O O . THR A 1 228 ? -6.799 5.810 22.811 1.00 92.69 228 THR A O 1
ATOM 1790 N N . GLY A 1 229 ? -6.212 4.129 21.463 1.00 93.06 229 GLY A N 1
ATOM 1791 C CA . GLY A 1 229 ? -5.634 4.959 20.413 1.00 93.06 229 GLY A CA 1
ATOM 1792 C C . GLY A 1 229 ? -4.495 4.248 19.688 1.00 93.06 229 GLY A C 1
ATOM 1793 O O . GLY A 1 229 ? -4.062 3.161 20.064 1.00 93.06 229 GLY A O 1
ATOM 1794 N N . ARG A 1 230 ? -3.987 4.846 18.606 1.00 93.69 230 ARG A N 1
ATOM 1795 C CA . ARG A 1 230 ? -2.917 4.236 17.802 1.00 93.69 230 ARG A CA 1
ATOM 1796 C C . ARG A 1 230 ? -1.578 4.262 18.548 1.00 93.69 230 ARG A C 1
ATOM 1798 O O . ARG A 1 230 ? -1.035 5.331 18.804 1.00 93.69 230 ARG A O 1
ATOM 1805 N N . ASN A 1 231 ? -0.971 3.094 18.748 1.00 90.69 231 ASN A N 1
ATOM 1806 C CA . ASN A 1 231 ? 0.331 2.930 19.395 1.00 90.69 231 ASN A CA 1
ATOM 1807 C C . ASN A 1 231 ? 1.242 1.999 18.557 1.00 90.69 231 ASN A C 1
ATOM 1809 O O . ASN A 1 231 ? 0.806 0.958 18.072 1.00 90.69 231 ASN A O 1
ATOM 1813 N N . ARG A 1 232 ? 2.500 2.387 18.287 1.00 75.38 232 ARG A N 1
ATOM 1814 C CA . ARG A 1 232 ? 3.288 1.766 17.195 1.00 75.38 232 ARG A CA 1
ATOM 1815 C C . ARG A 1 232 ? 4.380 0.789 17.638 1.00 75.38 232 ARG A C 1
ATOM 1817 O O . ARG A 1 232 ? 4.566 -0.207 16.943 1.00 75.38 232 ARG A O 1
ATOM 1824 N N . ARG A 1 233 ? 5.147 1.077 18.699 1.00 82.31 233 ARG A N 1
ATOM 1825 C CA . ARG A 1 233 ? 6.380 0.327 19.017 1.00 82.31 233 ARG A CA 1
ATOM 1826 C C . ARG A 1 233 ? 6.686 0.289 20.525 1.00 82.31 233 ARG A C 1
ATOM 1828 O O . ARG A 1 233 ? 7.095 1.318 21.055 1.00 82.31 233 ARG A O 1
ATOM 1835 N N . PRO A 1 234 ? 6.535 -0.870 21.189 1.00 85.88 234 PRO A N 1
ATOM 1836 C CA . PRO A 1 234 ? 5.782 -2.049 20.742 1.00 85.88 234 PRO A CA 1
ATOM 1837 C C . PRO A 1 234 ? 4.260 -1.780 20.772 1.00 85.88 234 PRO A C 1
ATOM 1839 O O . PRO A 1 234 ? 3.808 -0.962 21.579 1.00 85.88 234 PRO A O 1
ATOM 1842 N N . PRO A 1 235 ? 3.444 -2.424 19.914 1.00 92.38 235 PRO A N 1
ATOM 1843 C CA . PRO A 1 235 ? 1.990 -2.454 20.085 1.00 92.38 235 PRO A CA 1
ATOM 1844 C C . PRO A 1 235 ? 1.626 -2.951 21.487 1.00 92.38 235 PRO A C 1
ATOM 1846 O O . PRO A 1 235 ? 2.237 -3.902 21.973 1.00 92.38 235 PRO A O 1
ATOM 1849 N N . ARG A 1 236 ? 0.675 -2.289 22.147 1.00 94.25 236 ARG A N 1
ATOM 1850 C CA . ARG A 1 236 ? 0.314 -2.584 23.546 1.00 94.25 236 ARG A CA 1
ATOM 1851 C C . ARG A 1 236 ? -1.017 -3.316 23.678 1.00 94.25 236 ARG A C 1
ATOM 1853 O O . ARG A 1 236 ? -1.267 -3.875 24.730 1.00 94.25 236 ARG A O 1
ATOM 1860 N N . ASP A 1 237 ? -1.795 -3.374 22.604 1.00 95.62 237 ASP A N 1
ATOM 1861 C CA . ASP A 1 237 ? -3.091 -4.044 22.555 1.00 95.62 237 ASP A CA 1
ATOM 1862 C C . ASP A 1 237 ? -3.277 -4.827 21.239 1.00 95.62 237 ASP A C 1
ATOM 1864 O O . ASP A 1 237 ? -2.591 -4.552 20.238 1.00 95.62 237 ASP A O 1
ATOM 1868 N N . PRO A 1 238 ? -4.220 -5.787 21.204 1.00 96.50 238 PRO A N 1
ATOM 1869 C CA . PRO A 1 238 ? -4.477 -6.614 20.030 1.00 96.50 238 PRO A CA 1
ATOM 1870 C C . PRO A 1 238 ? -4.815 -5.836 18.752 1.00 96.50 238 PRO A C 1
ATOM 1872 O O . PRO A 1 238 ? -4.373 -6.216 17.664 1.00 96.50 238 PRO A O 1
ATOM 1875 N N . PHE A 1 239 ? -5.574 -4.738 18.836 1.00 97.00 239 PHE A N 1
ATOM 1876 C CA . PHE A 1 239 ? -5.969 -3.991 17.639 1.00 97.00 239 PHE A CA 1
ATOM 1877 C C . PHE A 1 239 ? -4.767 -3.280 17.013 1.00 97.00 239 PHE A C 1
ATOM 1879 O O . PHE A 1 239 ? -4.567 -3.333 15.796 1.00 97.00 239 PHE A O 1
ATOM 1886 N N . ASN A 1 240 ? -3.893 -2.692 17.833 1.00 97.19 240 ASN A N 1
ATOM 1887 C CA . ASN A 1 240 ? -2.639 -2.112 17.370 1.00 97.19 240 ASN A CA 1
ATOM 1888 C C . ASN A 1 240 ? -1.663 -3.153 16.799 1.00 97.19 240 ASN A C 1
ATOM 1890 O O . ASN A 1 240 ? -0.890 -2.805 15.899 1.00 97.19 240 ASN A O 1
ATOM 1894 N N . VAL A 1 241 ? -1.705 -4.415 17.246 1.00 97.00 241 VAL A N 1
ATOM 1895 C CA . VAL A 1 241 ? -0.966 -5.518 16.599 1.00 97.00 241 VAL A CA 1
ATOM 1896 C C . VAL A 1 241 ? -1.478 -5.747 15.175 1.00 97.00 241 VAL A C 1
ATOM 1898 O O . VAL A 1 241 ? -0.676 -5.765 14.235 1.00 97.00 241 VAL A O 1
ATOM 1901 N N . LEU A 1 242 ? -2.802 -5.847 14.990 1.00 97.56 242 LEU A N 1
ATOM 1902 C CA . LEU A 1 242 ? -3.420 -6.022 13.668 1.00 97.56 242 LEU A CA 1
ATOM 1903 C C . LEU A 1 242 ? -3.083 -4.861 12.728 1.00 97.56 242 LEU A C 1
ATOM 1905 O O . LEU A 1 242 ? -2.635 -5.092 11.600 1.00 97.56 242 LEU A O 1
ATOM 1909 N N . LEU A 1 243 ? -3.234 -3.619 13.202 1.00 97.62 243 LEU A N 1
ATOM 1910 C CA . LEU A 1 243 ? -2.913 -2.418 12.430 1.00 97.62 243 LEU A CA 1
ATOM 1911 C C . LEU A 1 243 ? -1.436 -2.371 12.044 1.00 97.62 243 LEU A C 1
ATOM 1913 O O . LEU A 1 243 ? -1.120 -2.162 10.877 1.00 97.62 243 LEU A O 1
ATOM 1917 N N . SER A 1 244 ? -0.521 -2.569 12.996 1.00 96.56 244 SER A N 1
ATOM 1918 C CA . SER A 1 244 ? 0.919 -2.525 12.721 1.00 96.56 244 SER A CA 1
ATOM 1919 C C . SER A 1 244 ? 1.321 -3.571 11.686 1.00 96.56 244 SER A C 1
ATOM 1921 O O . SER A 1 244 ? 1.967 -3.224 10.700 1.00 96.56 244 SER A O 1
ATOM 1923 N N . MET A 1 245 ? 0.874 -4.818 11.849 1.00 96.06 245 MET A N 1
ATOM 1924 C CA . MET A 1 245 ? 1.192 -5.887 10.906 1.00 96.06 245 MET A CA 1
ATOM 1925 C C . MET A 1 245 ? 0.553 -5.662 9.529 1.00 96.06 245 MET A C 1
ATOM 1927 O O . MET A 1 245 ? 1.194 -5.894 8.504 1.00 96.06 245 MET A O 1
ATOM 1931 N N . GLY A 1 246 ? -0.689 -5.173 9.488 1.00 97.69 246 GLY A N 1
ATOM 1932 C CA . GLY A 1 246 ? -1.376 -4.870 8.235 1.00 97.69 246 GLY A CA 1
ATOM 1933 C C . GLY A 1 246 ? -0.757 -3.691 7.486 1.00 97.69 246 GLY A C 1
ATOM 1934 O O . GLY A 1 246 ? -0.596 -3.761 6.270 1.00 97.69 246 GLY A O 1
ATOM 1935 N N . TYR A 1 247 ? -0.329 -2.642 8.193 1.00 97.44 247 TYR A N 1
ATOM 1936 C CA . TYR A 1 247 ? 0.404 -1.537 7.579 1.00 97.44 247 TYR A CA 1
ATOM 1937 C C . TYR A 1 247 ? 1.772 -1.976 7.066 1.00 97.44 247 TYR A C 1
ATOM 1939 O O . TYR A 1 247 ? 2.135 -1.569 5.971 1.00 97.44 247 TYR A O 1
ATOM 1947 N N . THR A 1 248 ? 2.504 -2.826 7.793 1.00 96.81 248 THR A N 1
ATOM 1948 C CA . THR A 1 248 ? 3.752 -3.411 7.279 1.00 96.81 248 THR A CA 1
ATOM 1949 C C . THR A 1 248 ? 3.508 -4.214 6.001 1.00 96.81 248 THR A C 1
ATOM 1951 O O . THR A 1 248 ? 4.237 -4.034 5.032 1.00 96.81 248 THR A O 1
ATOM 1954 N N . SER A 1 249 ? 2.461 -5.044 5.955 1.00 96.88 249 SER A N 1
ATOM 1955 C CA . SER A 1 249 ? 2.116 -5.790 4.739 1.00 96.88 249 SER A CA 1
ATOM 1956 C C . SER A 1 249 ? 1.781 -4.853 3.574 1.00 96.88 249 SER A C 1
ATOM 1958 O O . SER A 1 249 ? 2.350 -4.991 2.494 1.00 96.88 249 SER A O 1
ATOM 1960 N N . LEU A 1 250 ? 0.922 -3.851 3.790 1.00 98.19 250 LEU A N 1
ATOM 1961 C CA . LEU A 1 250 ? 0.575 -2.870 2.759 1.00 98.19 250 LEU A CA 1
ATOM 1962 C C . LEU A 1 250 ? 1.806 -2.098 2.265 1.00 98.19 250 LEU A C 1
ATOM 1964 O O . LEU A 1 250 ? 1.996 -1.968 1.061 1.00 98.19 250 LEU A O 1
ATOM 1968 N N . TYR A 1 251 ? 2.650 -1.627 3.184 1.00 98.19 251 TYR A N 1
ATOM 1969 C CA . TYR A 1 251 ? 3.897 -0.932 2.871 1.00 98.19 251 TYR A CA 1
ATOM 1970 C C . TYR A 1 251 ? 4.798 -1.780 1.967 1.00 98.19 251 TYR A C 1
ATOM 1972 O O . TYR A 1 251 ? 5.232 -1.300 0.924 1.00 98.19 251 TYR A O 1
ATOM 1980 N N . ASN A 1 252 ? 5.014 -3.051 2.318 1.00 97.56 252 ASN A N 1
ATOM 1981 C CA . ASN A 1 252 ? 5.859 -3.953 1.540 1.00 97.56 252 ASN A CA 1
ATOM 1982 C C . ASN A 1 252 ? 5.326 -4.143 0.106 1.00 97.56 252 ASN A C 1
ATOM 1984 O O . ASN A 1 252 ? 6.082 -4.074 -0.863 1.00 97.56 252 ASN A O 1
ATOM 1988 N N . HIS A 1 253 ? 4.011 -4.337 -0.046 1.00 97.38 253 HIS A N 1
ATOM 1989 C CA . HIS A 1 253 ? 3.392 -4.481 -1.366 1.00 97.38 253 HIS A CA 1
ATOM 1990 C C . HIS A 1 253 ? 3.477 -3.188 -2.187 1.00 97.38 253 HIS A C 1
ATOM 1992 O O . HIS A 1 253 ? 3.817 -3.244 -3.368 1.00 97.38 253 HIS A O 1
ATOM 1998 N N . VAL A 1 254 ? 3.223 -2.025 -1.575 1.00 98.00 254 VAL A N 1
ATOM 1999 C CA . VAL A 1 254 ? 3.369 -0.721 -2.243 1.00 98.00 254 VAL A CA 1
ATOM 2000 C C . VAL A 1 254 ? 4.819 -0.502 -2.672 1.00 98.00 254 VAL A C 1
ATOM 2002 O O . VAL A 1 254 ? 5.054 -0.121 -3.813 1.00 98.00 254 VAL A O 1
ATOM 2005 N N . GLN A 1 255 ? 5.795 -0.808 -1.813 1.00 97.88 255 GLN A N 1
ATOM 2006 C CA . GLN A 1 255 ? 7.217 -0.715 -2.142 1.00 97.88 255 GLN A CA 1
ATOM 2007 C C . GLN A 1 255 ? 7.573 -1.589 -3.352 1.00 97.88 255 GLN A C 1
ATOM 2009 O O . GLN A 1 255 ? 8.198 -1.104 -4.295 1.00 97.88 255 GLN A O 1
ATOM 2014 N N . SER A 1 256 ? 7.139 -2.852 -3.360 1.00 97.38 256 SER A N 1
ATOM 2015 C CA . SER A 1 256 ? 7.360 -3.769 -4.485 1.00 97.38 256 SER A CA 1
ATOM 2016 C C . SER A 1 256 ? 6.742 -3.256 -5.790 1.00 97.38 256 SER A C 1
ATOM 2018 O O . SER A 1 256 ? 7.364 -3.351 -6.848 1.00 97.38 256 SER A O 1
ATOM 2020 N N . LEU A 1 257 ? 5.555 -2.648 -5.723 1.00 96.56 257 L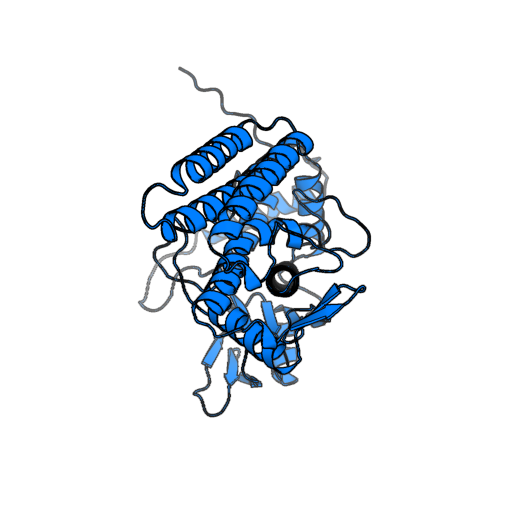EU A N 1
ATOM 2021 C CA . LEU A 1 257 ? 4.903 -2.031 -6.880 1.00 96.56 257 LEU A CA 1
ATOM 2022 C C . LEU A 1 257 ? 5.585 -0.738 -7.342 1.00 96.56 257 LEU A C 1
ATOM 2024 O O . LEU A 1 257 ? 5.560 -0.441 -8.534 1.00 96.56 257 LEU A O 1
ATOM 2028 N N . CYS A 1 258 ? 6.208 0.028 -6.442 1.00 95.94 258 CYS A N 1
ATOM 2029 C CA . CYS A 1 258 ? 7.042 1.168 -6.830 1.00 95.94 258 CYS A CA 1
ATOM 2030 C C . CYS A 1 258 ? 8.247 0.701 -7.652 1.00 95.94 258 CYS A C 1
ATOM 2032 O O . CYS A 1 258 ? 8.480 1.240 -8.732 1.00 95.94 258 CYS A O 1
ATOM 2034 N N . TYR A 1 259 ? 8.957 -0.337 -7.192 1.00 94.12 259 TYR A N 1
ATOM 2035 C CA . TYR A 1 259 ? 10.068 -0.915 -7.954 1.00 94.12 259 TYR A CA 1
ATOM 2036 C C . TYR A 1 259 ? 9.625 -1.455 -9.314 1.00 94.12 259 TYR A C 1
ATOM 2038 O O . TYR A 1 259 ? 10.290 -1.188 -10.310 1.00 94.12 259 TYR A O 1
ATOM 2046 N N . ALA A 1 260 ? 8.510 -2.192 -9.366 1.00 93.12 260 ALA A N 1
ATOM 2047 C CA . ALA A 1 260 ? 7.995 -2.769 -10.610 1.00 93.12 260 ALA A CA 1
ATOM 2048 C C . ALA A 1 260 ? 7.542 -1.712 -11.634 1.00 93.12 260 ALA A C 1
ATOM 2050 O O . ALA A 1 260 ? 7.575 -1.964 -12.839 1.00 93.12 260 ALA A O 1
ATOM 2051 N N . ALA A 1 261 ? 7.153 -0.527 -11.154 1.00 92.75 261 ALA A N 1
ATOM 2052 C CA . ALA A 1 261 ? 6.827 0.630 -11.982 1.00 92.75 261 ALA A CA 1
ATOM 2053 C C . ALA A 1 261 ? 8.065 1.457 -12.393 1.00 92.75 261 ALA A C 1
ATOM 2055 O O . ALA A 1 261 ? 7.923 2.427 -13.134 1.00 92.75 261 ALA A O 1
ATOM 2056 N N . GLY A 1 262 ? 9.260 1.115 -11.895 1.00 92.06 262 GLY A N 1
ATOM 2057 C CA . GLY A 1 262 ? 10.504 1.838 -12.164 1.00 92.06 262 GLY A CA 1
ATOM 2058 C C . GLY A 1 262 ? 10.717 3.099 -11.319 1.00 92.06 262 GLY A C 1
ATOM 2059 O O . GLY A 1 262 ? 11.660 3.838 -11.581 1.00 92.06 262 GLY A O 1
ATOM 2060 N N . LEU A 1 263 ? 9.889 3.363 -10.302 1.00 94.25 263 LEU A N 1
ATOM 2061 C CA . LEU A 1 263 ? 10.048 4.504 -9.387 1.00 94.25 263 LEU A CA 1
ATOM 2062 C C . LEU A 1 263 ? 11.194 4.273 -8.393 1.00 94.25 263 LEU A C 1
ATOM 2064 O O . LEU A 1 263 ? 11.496 3.132 -8.045 1.00 94.25 263 LEU A O 1
ATOM 2068 N N . SER A 1 264 ? 11.783 5.359 -7.886 1.00 93.88 264 SER A N 1
ATOM 2069 C CA . SER A 1 264 ? 12.768 5.333 -6.796 1.00 93.88 264 SER A CA 1
ATOM 2070 C C . SER A 1 264 ? 12.040 5.306 -5.443 1.00 93.88 264 SER A C 1
ATOM 2072 O O . SER A 1 264 ? 11.436 6.319 -5.071 1.00 93.88 264 SER A O 1
ATOM 2074 N N . PRO A 1 265 ? 12.050 4.200 -4.668 1.00 93.06 265 PRO A N 1
ATOM 2075 C CA . PRO A 1 265 ? 11.238 4.119 -3.448 1.00 93.06 265 PRO A CA 1
ATOM 2076 C C . PRO A 1 265 ? 11.757 4.978 -2.284 1.00 93.06 265 PRO A C 1
ATOM 2078 O O . PRO A 1 265 ? 11.006 5.283 -1.358 1.00 93.06 265 PRO A O 1
ATOM 2081 N N . TRP A 1 266 ? 13.028 5.375 -2.324 1.00 91.75 266 TRP A N 1
ATOM 2082 C CA . TRP A 1 266 ? 13.714 6.188 -1.307 1.00 91.75 266 TRP A CA 1
ATOM 2083 C C . TRP A 1 266 ? 13.526 7.694 -1.507 1.00 91.75 266 TRP A C 1
ATOM 2085 O O . TRP A 1 266 ? 13.875 8.470 -0.624 1.00 91.75 266 TRP A O 1
ATOM 2095 N N . THR A 1 267 ? 12.955 8.117 -2.634 1.00 92.56 267 THR A N 1
ATOM 2096 C CA . THR A 1 267 ? 12.694 9.529 -2.932 1.00 92.56 267 THR A CA 1
ATOM 2097 C C . THR A 1 267 ? 11.205 9.815 -2.721 1.00 92.56 267 THR A C 1
ATOM 2099 O O . THR A 1 267 ? 10.387 9.542 -3.597 1.00 92.56 267 THR A O 1
ATOM 2102 N N . GLY A 1 268 ? 10.841 10.318 -1.538 1.00 92.81 268 GLY A N 1
ATOM 2103 C CA . GLY A 1 268 ? 9.456 10.599 -1.143 1.00 92.81 268 GLY A CA 1
ATOM 2104 C C . GLY A 1 268 ? 8.964 11.972 -1.601 1.00 92.81 268 GLY A C 1
ATOM 2105 O O . GLY A 1 268 ? 9.733 12.926 -1.690 1.00 92.81 268 GLY A O 1
ATOM 2106 N N . VAL A 1 269 ? 7.663 12.077 -1.868 1.00 93.19 269 VAL A N 1
ATOM 2107 C CA . VAL A 1 269 ? 6.979 13.358 -2.089 1.00 93.19 269 VAL A CA 1
ATOM 2108 C C . VAL A 1 269 ? 6.814 14.083 -0.757 1.00 93.19 269 VAL A C 1
ATOM 2110 O O . VAL A 1 269 ? 7.046 15.284 -0.663 1.00 93.19 269 VAL A O 1
ATOM 2113 N N . TYR A 1 270 ? 6.398 13.375 0.290 1.00 92.75 270 TYR A N 1
ATOM 2114 C CA . TYR A 1 270 ? 5.987 13.978 1.551 1.00 92.75 270 TYR A CA 1
ATOM 2115 C C . TYR A 1 270 ? 6.929 13.610 2.697 1.00 92.75 270 TYR A C 1
ATOM 2117 O O . TYR A 1 270 ? 7.486 14.512 3.330 1.00 92.75 270 TYR A O 1
ATOM 2125 N N . HIS A 1 271 ? 7.158 12.317 2.927 1.00 90.44 271 HIS A N 1
ATOM 2126 C CA . HIS A 1 271 ? 8.076 11.849 3.961 1.00 90.44 271 HIS A CA 1
ATOM 2127 C C . HIS A 1 271 ? 9.546 12.035 3.557 1.00 90.44 271 HIS A C 1
ATOM 2129 O O . HIS A 1 271 ? 9.942 11.765 2.423 1.00 90.44 271 HIS A O 1
ATOM 2135 N N . GLN A 1 272 ? 10.362 12.479 4.517 1.00 86.12 272 GLN A N 1
ATOM 2136 C CA . GLN A 1 272 ? 11.788 12.734 4.312 1.00 86.12 272 GLN A CA 1
ATOM 2137 C C . GLN A 1 272 ? 12.606 11.437 4.369 1.00 86.12 272 GLN A C 1
ATOM 2139 O O . GLN A 1 272 ? 12.394 10.657 5.303 1.00 86.12 272 GLN A O 1
ATOM 2144 N N . PRO A 1 273 ? 13.540 11.205 3.424 1.00 83.75 273 PRO A N 1
ATOM 2145 C CA . PRO A 1 273 ? 14.376 10.005 3.399 1.00 83.75 273 PRO A CA 1
ATOM 2146 C C . PRO A 1 273 ? 15.152 9.807 4.706 1.00 83.75 273 PRO A C 1
ATOM 2148 O O . PRO A 1 273 ? 15.740 10.749 5.234 1.00 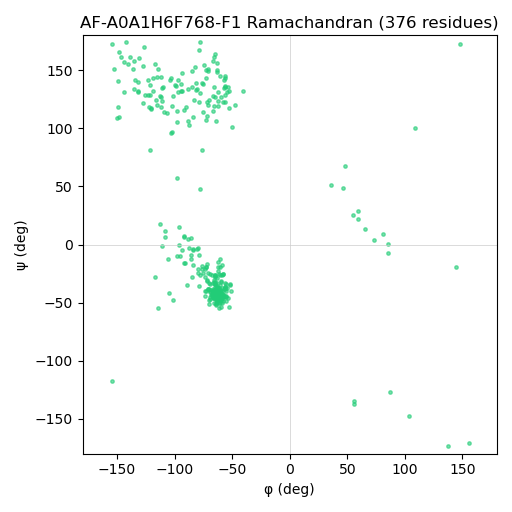83.75 273 PRO A O 1
ATOM 2151 N N . HIS A 1 274 ? 15.191 8.573 5.213 1.00 83.50 274 HIS A N 1
ATOM 2152 C CA . HIS A 1 274 ? 16.026 8.211 6.359 1.00 83.50 274 HIS A CA 1
ATOM 2153 C C . HIS A 1 274 ? 16.483 6.743 6.280 1.00 83.50 274 HIS A C 1
ATOM 2155 O O . HIS A 1 274 ? 15.673 5.811 6.302 1.00 83.50 274 HIS A O 1
ATOM 2161 N N . GLY A 1 275 ? 17.800 6.526 6.207 1.00 85.44 275 GLY A N 1
ATOM 2162 C CA . GLY A 1 275 ? 18.379 5.190 6.027 1.00 85.44 275 GLY A CA 1
ATOM 2163 C C . GLY A 1 275 ? 17.826 4.484 4.783 1.00 85.44 275 GLY A C 1
ATOM 2164 O O . GLY A 1 275 ? 17.691 5.095 3.728 1.00 85.44 275 GLY A O 1
ATOM 2165 N N . GLU A 1 276 ? 17.464 3.210 4.927 1.00 83.62 276 GLU A N 1
ATOM 2166 C CA . GLU A 1 276 ? 16.925 2.368 3.844 1.00 83.62 276 GLU A CA 1
ATOM 2167 C C . GLU A 1 276 ? 15.386 2.390 3.744 1.00 83.62 276 GLU A C 1
ATOM 2169 O O . GLU A 1 276 ? 14.782 1.614 3.000 1.00 83.62 276 GLU A O 1
ATOM 2174 N N . HIS A 1 277 ? 14.711 3.248 4.518 1.00 90.88 277 HIS A N 1
ATOM 2175 C CA . HIS A 1 277 ? 13.250 3.288 4.534 1.00 90.88 277 HIS A CA 1
ATOM 2176 C C . HIS A 1 277 ? 12.704 3.858 3.218 1.00 90.88 277 HIS A C 1
ATOM 2178 O O . HIS A 1 277 ? 13.025 4.982 2.832 1.00 90.88 277 HIS A O 1
ATOM 2184 N N . ALA A 1 278 ? 11.831 3.107 2.543 1.00 94.88 278 ALA A N 1
ATOM 2185 C CA . ALA A 1 278 ? 11.194 3.529 1.300 1.00 94.88 278 ALA A CA 1
ATOM 2186 C C . ALA A 1 278 ? 10.077 4.542 1.587 1.00 94.88 278 ALA A C 1
ATOM 2188 O O . ALA A 1 278 ? 8.887 4.219 1.663 1.00 94.88 278 ALA A O 1
ATOM 2189 N N . VAL A 1 279 ? 10.470 5.798 1.765 1.00 96.44 279 VAL A N 1
ATOM 2190 C CA . VAL A 1 279 ? 9.565 6.905 2.088 1.00 96.44 279 VAL A CA 1
ATOM 2191 C C . VAL A 1 279 ? 8.483 7.129 1.037 1.00 96.44 279 VAL A C 1
ATOM 2193 O O . VAL A 1 279 ? 7.349 7.423 1.408 1.00 96.44 279 VAL A O 1
ATOM 2196 N N . LEU A 1 280 ? 8.753 6.868 -0.247 1.00 97.56 280 LEU A N 1
ATOM 2197 C CA . LEU A 1 280 ? 7.717 6.946 -1.278 1.00 97.56 280 LEU A CA 1
ATOM 2198 C C . LEU A 1 280 ? 6.620 5.902 -1.052 1.00 97.56 280 LEU A C 1
ATOM 2200 O O . LEU A 1 280 ? 5.444 6.180 -1.259 1.00 97.56 280 LEU A O 1
ATOM 2204 N N . ALA A 1 281 ? 6.979 4.699 -0.598 1.00 97.69 281 ALA A N 1
ATOM 2205 C CA . ALA A 1 281 ? 5.981 3.685 -0.277 1.00 97.69 281 ALA A CA 1
ATOM 2206 C C . ALA A 1 281 ? 5.132 4.101 0.933 1.00 97.69 281 ALA A C 1
ATOM 2208 O O . ALA A 1 281 ? 3.935 3.820 0.965 1.00 97.69 281 ALA A O 1
ATOM 2209 N N . SER A 1 282 ? 5.727 4.822 1.891 1.00 97.12 282 SER A N 1
ATOM 2210 C CA . SER A 1 282 ? 4.985 5.427 3.005 1.00 97.12 282 SER A CA 1
ATOM 2211 C C . SER A 1 282 ? 4.020 6.508 2.527 1.00 97.12 282 SER A C 1
ATOM 2213 O O . SER A 1 282 ? 2.887 6.524 2.985 1.00 97.12 282 SER A O 1
ATOM 2215 N N . ASP A 1 283 ? 4.412 7.341 1.562 1.00 97.75 283 ASP A N 1
ATOM 2216 C CA . ASP A 1 283 ? 3.521 8.335 0.953 1.00 97.75 283 ASP A CA 1
ATOM 2217 C C . ASP A 1 283 ? 2.360 7.673 0.199 1.00 97.75 283 ASP A C 1
ATOM 2219 O O . ASP A 1 283 ? 1.187 7.971 0.423 1.00 97.75 283 ASP A O 1
ATOM 2223 N N . LEU A 1 284 ? 2.678 6.742 -0.703 1.00 98.12 284 LEU A N 1
ATOM 2224 C CA . LEU A 1 284 ? 1.709 6.171 -1.637 1.00 98.12 284 LEU A CA 1
ATOM 2225 C C . LEU A 1 284 ? 0.767 5.155 -0.990 1.00 98.12 284 LEU A C 1
ATOM 2227 O O . LEU A 1 284 ? -0.307 4.904 -1.541 1.00 98.12 284 LEU A O 1
ATOM 2231 N N . MET A 1 285 ? 1.112 4.605 0.180 1.00 98.00 285 MET A N 1
ATOM 2232 C CA . MET A 1 285 ? 0.200 3.745 0.936 1.00 98.00 285 MET A CA 1
ATOM 2233 C C . MET A 1 285 ? -0.891 4.528 1.676 1.00 98.00 285 MET A C 1
ATOM 2235 O O . MET A 1 285 ? -1.912 3.930 2.022 1.00 98.00 285 MET A O 1
ATOM 2239 N N . GLU A 1 286 ? -0.704 5.829 1.938 1.00 97.94 286 GLU A N 1
ATOM 2240 C CA . GLU A 1 286 ? -1.607 6.623 2.784 1.00 97.94 286 GLU A CA 1
ATOM 2241 C C . GLU A 1 286 ? -3.082 6.568 2.352 1.00 97.94 286 GLU A C 1
ATOM 2243 O O . GLU A 1 286 ? -3.939 6.278 3.197 1.00 97.94 286 GLU A O 1
ATOM 2248 N N . PRO A 1 287 ? -3.423 6.715 1.054 1.00 97.44 287 PRO A N 1
ATOM 2249 C CA . PRO A 1 287 ? -4.805 6.590 0.598 1.00 97.44 287 PRO A CA 1
ATOM 2250 C C . PRO A 1 287 ? -5.417 5.205 0.865 1.00 97.44 287 PRO A C 1
ATOM 2252 O O . PRO A 1 287 ? -6.633 5.088 1.022 1.00 97.44 287 PRO A O 1
ATOM 2255 N N . PHE A 1 288 ? -4.604 4.153 0.976 1.00 97.94 288 PHE A N 1
ATOM 2256 C CA . PHE A 1 288 ? -5.049 2.760 1.081 1.00 97.94 288 PHE A CA 1
ATOM 2257 C C . PHE A 1 288 ? -5.088 2.216 2.517 1.00 97.94 288 PHE A C 1
ATOM 2259 O O . PHE A 1 288 ? -5.675 1.159 2.750 1.00 97.94 288 PHE A O 1
ATOM 2266 N N . ARG A 1 289 ? -4.542 2.935 3.509 1.00 97.62 289 ARG A N 1
ATOM 2267 C CA . ARG A 1 289 ? -4.493 2.490 4.922 1.00 97.62 289 ARG A CA 1
ATOM 2268 C C . ARG A 1 289 ? -5.854 2.132 5.506 1.00 97.62 289 ARG A C 1
ATOM 2270 O O . ARG A 1 289 ? -5.958 1.177 6.275 1.00 97.62 289 ARG A O 1
ATOM 2277 N N . HIS A 1 290 ? -6.894 2.842 5.080 1.00 96.81 290 HIS A N 1
ATOM 2278 C CA . HIS A 1 290 ? -8.270 2.596 5.499 1.00 96.81 290 HIS A CA 1
ATOM 2279 C C . HIS A 1 290 ? -8.755 1.166 5.181 1.00 96.81 290 HIS A C 1
ATOM 2281 O O . HIS A 1 290 ? -9.624 0.643 5.874 1.00 96.81 290 HIS A O 1
ATOM 2287 N N . ILE A 1 291 ? -8.187 0.489 4.173 1.00 97.25 291 ILE A N 1
ATOM 2288 C CA . ILE A 1 291 ? -8.510 -0.913 3.855 1.00 97.25 291 ILE A CA 1
ATOM 2289 C C . ILE A 1 291 ? -8.046 -1.828 4.992 1.00 97.25 291 ILE A C 1
ATOM 2291 O O . ILE A 1 291 ? -8.795 -2.708 5.418 1.00 97.25 291 ILE A O 1
ATOM 2295 N N . ILE A 1 292 ? -6.853 -1.578 5.538 1.00 98.31 292 ILE A N 1
ATOM 2296 C CA . ILE A 1 292 ? -6.311 -2.310 6.689 1.00 98.31 292 ILE A CA 1
ATOM 2297 C C . ILE A 1 292 ? -7.175 -2.068 7.924 1.00 98.31 292 ILE A C 1
ATOM 2299 O O . ILE A 1 292 ? -7.587 -3.019 8.583 1.00 98.31 292 ILE A O 1
ATOM 2303 N N . GLU A 1 293 ? -7.502 -0.805 8.195 1.00 97.56 293 GLU A N 1
ATOM 2304 C CA . GLU A 1 293 ? -8.308 -0.389 9.349 1.00 97.56 293 GLU A CA 1
ATOM 2305 C C . GLU A 1 293 ? -9.702 -1.036 9.322 1.00 97.56 293 GLU A C 1
ATOM 2307 O O . GLU A 1 293 ? -10.138 -1.642 10.302 1.00 97.56 293 GLU A O 1
ATOM 2312 N N . ARG A 1 294 ? -10.376 -1.010 8.163 1.00 96.81 294 ARG A N 1
ATOM 2313 C CA . ARG A 1 294 ? -11.671 -1.681 7.963 1.00 96.81 294 ARG A CA 1
ATOM 2314 C C . ARG A 1 294 ? -11.572 -3.192 8.118 1.00 96.81 294 ARG A C 1
ATOM 2316 O O . ARG A 1 294 ? -12.502 -3.798 8.655 1.00 96.81 294 ARG A O 1
ATOM 2323 N N . THR A 1 295 ? -10.493 -3.798 7.628 1.00 97.62 295 THR A N 1
ATOM 2324 C CA . THR A 1 295 ? -10.282 -5.248 7.716 1.00 97.62 295 THR A CA 1
ATOM 2325 C C . THR A 1 295 ? -10.060 -5.669 9.166 1.00 97.62 295 THR A C 1
ATOM 2327 O O . THR A 1 295 ? -10.682 -6.631 9.606 1.00 97.62 295 THR A O 1
ATOM 2330 N N . ALA A 1 296 ? -9.274 -4.904 9.931 1.00 97.56 296 ALA A N 1
ATOM 2331 C CA . ALA A 1 296 ? -9.011 -5.160 11.348 1.00 97.56 296 ALA A CA 1
ATOM 2332 C C . ALA A 1 296 ? -10.283 -5.008 12.188 1.00 97.56 296 ALA A C 1
ATOM 2334 O O . ALA A 1 296 ? -10.598 -5.860 13.013 1.00 97.56 296 ALA A O 1
ATOM 2335 N N . LEU A 1 297 ? -11.064 -3.952 11.938 1.00 96.06 297 LEU A N 1
ATOM 2336 C CA . LEU A 1 297 ? -12.332 -3.762 12.636 1.00 96.06 297 LEU A CA 1
ATOM 2337 C C . LEU A 1 297 ? -13.310 -4.898 12.311 1.00 96.06 297 LEU A C 1
ATOM 2339 O O . LEU A 1 297 ? -13.969 -5.441 13.193 1.00 96.06 297 LEU A O 1
ATOM 2343 N N . SER A 1 298 ? -13.403 -5.286 11.037 1.00 95.69 298 SER A N 1
ATOM 2344 C CA . SER A 1 298 ? -14.322 -6.347 10.613 1.00 95.69 298 SER A CA 1
ATOM 2345 C C . SER A 1 298 ? -13.927 -7.713 11.165 1.00 95.69 298 SER A C 1
ATOM 2347 O O . SER A 1 298 ? -14.816 -8.464 11.553 1.00 95.69 298 SER A O 1
ATOM 2349 N N . SER A 1 299 ? -12.632 -8.034 11.241 1.00 96.81 299 SER A N 1
ATOM 2350 C CA . SER A 1 299 ? -12.175 -9.329 11.757 1.00 96.81 299 SER A CA 1
ATOM 2351 C C . SER A 1 299 ? -12.512 -9.516 13.240 1.00 96.81 299 SER A C 1
ATOM 2353 O O . SER A 1 299 ? -12.906 -10.615 13.634 1.00 96.81 299 SER A O 1
ATOM 2355 N N . ILE A 1 300 ? -12.444 -8.443 14.037 1.00 95.19 300 ILE A N 1
ATOM 2356 C CA . ILE A 1 300 ? -12.882 -8.440 15.441 1.00 95.19 300 ILE A CA 1
ATOM 2357 C C . ILE A 1 300 ? -14.407 -8.541 15.535 1.00 95.19 300 ILE A C 1
ATOM 2359 O O . ILE A 1 300 ? -14.929 -9.417 16.223 1.00 95.19 300 ILE A O 1
ATOM 2363 N N . MET A 1 301 ? -15.141 -7.690 14.810 1.00 92.12 301 MET A N 1
ATOM 2364 C CA . MET A 1 301 ? -16.609 -7.644 14.885 1.00 92.12 301 MET A CA 1
ATOM 2365 C C . MET A 1 301 ? -17.272 -8.947 14.420 1.00 92.12 301 MET A C 1
ATOM 2367 O O . MET A 1 301 ? -18.296 -9.352 14.963 1.00 92.12 301 MET A O 1
ATOM 2371 N N . LEU A 1 302 ? -16.672 -9.628 13.440 1.00 94.50 302 LEU A N 1
ATOM 2372 C CA . LEU A 1 302 ? -17.112 -10.937 12.950 1.00 94.50 302 LEU A CA 1
ATOM 2373 C C . LEU A 1 302 ? -16.546 -12.109 13.772 1.00 94.50 302 LEU A C 1
ATOM 2375 O O . LEU A 1 302 ? -16.742 -13.262 13.395 1.00 94.50 302 LEU A O 1
ATOM 2379 N N . LYS A 1 303 ? -15.836 -11.835 14.877 1.00 94.06 303 LYS A N 1
ATOM 2380 C CA . LYS A 1 303 ? -15.210 -12.828 15.770 1.00 94.06 303 LYS A CA 1
ATOM 2381 C C . LYS A 1 303 ? -14.258 -13.804 15.058 1.00 94.06 303 LYS A C 1
ATOM 2383 O O . LYS A 1 303 ? -14.035 -14.915 15.542 1.00 94.06 303 LYS A O 1
ATOM 2388 N N . GLN A 1 304 ? -13.689 -13.390 13.923 1.00 94.75 304 GLN A N 1
ATOM 2389 C CA . GLN A 1 304 ? -12.668 -14.145 13.184 1.00 94.75 304 GLN A CA 1
ATOM 2390 C C . GLN A 1 304 ? -11.312 -14.095 13.894 1.00 94.75 304 GLN A C 1
ATOM 2392 O O . GLN A 1 304 ? -10.507 -15.010 13.750 1.00 94.75 304 GLN A O 1
ATOM 2397 N N . ILE A 1 305 ? -11.078 -13.021 14.649 1.00 95.25 305 ILE A N 1
ATOM 2398 C CA . ILE A 1 305 ? -9.933 -12.833 15.536 1.00 95.25 305 ILE A CA 1
ATOM 2399 C C . ILE A 1 305 ? -10.482 -12.555 16.934 1.00 95.25 305 ILE A C 1
ATOM 2401 O O . ILE A 1 305 ? -11.366 -11.710 17.097 1.00 95.25 305 ILE A O 1
ATOM 2405 N N . LYS A 1 306 ? -9.996 -13.292 17.934 1.00 94.62 306 LYS A N 1
ATOM 2406 C CA . LYS A 1 306 ? -10.515 -13.263 19.308 1.00 94.62 306 LYS A CA 1
ATOM 2407 C C . LYS A 1 306 ? -9.449 -12.755 20.269 1.00 94.62 306 LYS A C 1
ATOM 2409 O O . LYS A 1 306 ? -8.263 -12.921 20.023 1.00 94.62 306 LYS A O 1
ATOM 2414 N N . LEU A 1 307 ? -9.867 -12.205 21.408 1.00 93.94 307 LEU A N 1
ATOM 2415 C CA . LEU A 1 307 ? -8.938 -11.731 22.441 1.00 93.94 307 LEU A CA 1
ATOM 2416 C C . LEU A 1 307 ? -7.990 -12.839 22.937 1.00 93.94 307 LEU A C 1
ATOM 2418 O O . LEU A 1 307 ? -6.802 -12.597 23.108 1.00 93.94 307 LEU A O 1
ATOM 2422 N N . ALA A 1 308 ? -8.494 -14.073 23.068 1.00 94.56 308 ALA A N 1
ATOM 2423 C CA . ALA A 1 308 ? -7.711 -15.245 23.478 1.00 94.56 308 ALA A CA 1
ATOM 2424 C C . ALA A 1 308 ? -6.546 -15.594 22.527 1.00 94.56 308 ALA A C 1
ATOM 2426 O O . ALA A 1 308 ? -5.683 -16.399 22.873 1.00 94.56 308 ALA A O 1
ATOM 2427 N N . ASP A 1 309 ? -6.506 -14.996 21.334 1.00 92.56 309 ASP A N 1
ATOM 2428 C CA . ASP A 1 309 ? -5.427 -15.197 20.373 1.00 92.56 309 ASP A CA 1
ATOM 2429 C C . ASP A 1 309 ? -4.157 -14.393 20.694 1.00 92.56 309 ASP A C 1
ATOM 2431 O O . ASP A 1 309 ? -3.113 -14.591 20.056 1.00 92.56 309 ASP A O 1
ATOM 2435 N N . PHE A 1 310 ? -4.252 -13.486 21.667 1.00 95.88 310 PHE A N 1
ATOM 2436 C CA . PHE A 1 310 ? -3.212 -12.539 22.027 1.00 95.88 310 PHE A CA 1
ATOM 2437 C C . PHE A 1 310 ? -2.672 -12.803 23.428 1.00 95.88 310 PHE A C 1
ATOM 2439 O O . PHE A 1 310 ? -3.365 -13.309 24.310 1.00 95.88 310 PHE A O 1
ATOM 2446 N N . LYS A 1 311 ? -1.403 -12.445 23.620 1.00 94.12 311 LYS A N 1
ATOM 2447 C CA . LYS A 1 311 ? -0.729 -12.442 24.916 1.00 94.12 311 LYS A CA 1
ATOM 2448 C C . LYS A 1 311 ? -0.103 -11.078 25.138 1.00 94.12 311 LYS A C 1
ATOM 2450 O O . LYS A 1 311 ? 0.717 -10.639 24.333 1.00 94.12 311 LYS A O 1
ATOM 2455 N N . GLU A 1 312 ? -0.490 -10.428 26.223 1.00 92.19 312 GLU A N 1
ATOM 2456 C CA . GLU A 1 312 ? 0.088 -9.160 26.654 1.00 92.19 312 GLU A CA 1
ATOM 2457 C C . GLU A 1 312 ? 1.205 -9.410 27.667 1.00 92.19 312 GLU A C 1
ATOM 2459 O O . GLU A 1 312 ? 1.094 -10.266 28.545 1.00 92.19 312 GLU A O 1
ATOM 2464 N N . SER A 1 313 ? 2.304 -8.675 27.524 1.00 90.50 313 SER A N 1
ATOM 2465 C CA . SER A 1 313 ? 3.432 -8.672 28.450 1.00 90.50 313 SER A CA 1
ATOM 2466 C C . SER A 1 313 ? 4.003 -7.257 28.596 1.00 90.50 313 SER A C 1
ATOM 2468 O O . SER A 1 313 ? 3.625 -6.327 27.876 1.00 90.50 313 SER A O 1
ATOM 2470 N N . ALA A 1 314 ? 4.970 -7.087 29.503 1.00 88.81 314 ALA A N 1
ATOM 2471 C CA . ALA A 1 314 ? 5.708 -5.830 29.649 1.00 88.81 314 ALA A CA 1
ATOM 2472 C C . ALA A 1 314 ? 6.420 -5.396 28.348 1.00 88.81 314 ALA A C 1
ATOM 2474 O O . ALA A 1 314 ? 6.627 -4.200 28.123 1.00 88.81 314 ALA A O 1
ATOM 2475 N N . GLU A 1 315 ? 6.738 -6.347 27.467 1.00 88.88 315 GLU A N 1
ATOM 2476 C CA . GLU A 1 315 ? 7.403 -6.127 26.179 1.00 88.88 315 GLU A CA 1
ATOM 2477 C C . GLU A 1 315 ? 6.426 -5.768 25.048 1.00 88.88 315 GLU A C 1
ATOM 2479 O O . GLU A 1 315 ? 6.857 -5.308 23.992 1.00 88.88 315 GLU A O 1
ATOM 2484 N N . GLY A 1 316 ? 5.115 -5.934 25.252 1.00 92.31 316 GLY A N 1
ATOM 2485 C CA . GLY A 1 316 ? 4.081 -5.614 24.267 1.00 92.31 316 GLY A CA 1
ATOM 2486 C C . GLY A 1 316 ? 2.983 -6.669 24.165 1.00 92.31 316 GLY A C 1
ATOM 2487 O O . GLY A 1 316 ? 2.922 -7.622 24.937 1.00 92.31 316 GLY A O 1
ATOM 2488 N N . CYS A 1 317 ? 2.099 -6.485 23.189 1.00 94.44 317 CYS A N 1
ATOM 2489 C CA . CYS A 1 317 ? 1.068 -7.449 22.829 1.00 94.44 317 CYS A CA 1
ATOM 2490 C C . CYS A 1 317 ? 1.538 -8.304 21.645 1.00 94.44 317 CYS A C 1
ATOM 2492 O O . CYS A 1 317 ? 1.995 -7.782 20.623 1.00 94.44 317 CYS A O 1
ATOM 2494 N N . PHE A 1 318 ? 1.401 -9.622 21.768 1.00 94.12 318 PHE A N 1
ATOM 2495 C CA . PHE A 1 318 ? 1.835 -10.593 20.770 1.00 94.12 318 PHE A CA 1
ATOM 2496 C C . PHE A 1 318 ? 0.662 -11.447 20.299 1.00 94.12 318 PHE A C 1
ATOM 2498 O O . PHE A 1 318 ? -0.146 -11.914 21.096 1.00 94.12 318 PHE A O 1
ATOM 2505 N N . MET A 1 319 ? 0.598 -11.684 18.991 1.00 95.69 319 MET A N 1
ATOM 2506 C CA . MET A 1 319 ? -0.407 -12.532 18.351 1.00 95.69 319 MET A CA 1
ATOM 2507 C C . MET A 1 319 ? 0.171 -13.922 18.087 1.00 95.69 319 MET A C 1
ATOM 2509 O O . MET A 1 319 ? 1.291 -14.044 17.584 1.00 95.69 319 MET A O 1
ATOM 2513 N N . ASN A 1 320 ? -0.599 -14.971 18.378 1.00 95.31 320 ASN A N 1
ATOM 2514 C CA . ASN A 1 320 ? -0.163 -16.338 18.111 1.00 95.31 320 ASN A CA 1
ATOM 2515 C C . ASN A 1 320 ? -0.009 -16.627 16.597 1.00 95.31 320 ASN A C 1
ATOM 2517 O O . ASN A 1 320 ? -0.557 -15.939 15.730 1.00 95.31 320 ASN A O 1
ATOM 2521 N N . THR A 1 321 ? 0.731 -17.686 16.262 1.00 95.12 321 THR A N 1
ATOM 2522 C CA . THR A 1 321 ? 1.048 -18.048 14.870 1.00 95.12 321 THR A CA 1
ATOM 2523 C C . THR A 1 321 ? -0.183 -18.388 14.028 1.00 95.12 321 THR A C 1
ATOM 2525 O O . THR A 1 321 ? -0.217 -18.058 12.841 1.00 95.12 321 THR A O 1
ATOM 2528 N N . GLN A 1 322 ? -1.194 -19.040 14.606 1.00 95.12 322 GLN A N 1
ATOM 2529 C CA . GLN A 1 322 ? -2.392 -19.436 13.867 1.00 95.12 322 GLN A CA 1
ATOM 2530 C C . GLN A 1 322 ? -3.221 -18.207 13.482 1.00 95.12 322 GLN A C 1
ATOM 2532 O O . GLN A 1 322 ? -3.564 -18.027 12.315 1.00 95.12 322 GLN A O 1
ATOM 2537 N N . THR A 1 323 ? -3.454 -17.304 14.429 1.00 94.88 323 THR A N 1
ATOM 2538 C CA . THR A 1 323 ? -4.164 -16.041 14.207 1.00 94.88 323 THR A CA 1
ATOM 2539 C C . THR A 1 323 ? -3.385 -15.127 13.275 1.00 94.88 323 THR A C 1
ATOM 2541 O O . THR A 1 323 ? -3.986 -14.479 12.423 1.00 94.88 323 THR A O 1
ATOM 2544 N N . ARG A 1 324 ? -2.045 -15.151 13.322 1.00 95.31 324 ARG A N 1
ATOM 2545 C CA . ARG A 1 324 ? -1.204 -14.469 12.330 1.00 95.31 324 ARG A CA 1
ATOM 2546 C C . ARG A 1 324 ? -1.489 -14.945 10.905 1.00 95.31 324 ARG A C 1
ATOM 2548 O O . ARG A 1 324 ? -1.633 -14.108 10.015 1.00 95.31 324 ARG A O 1
ATOM 2555 N N . LYS A 1 325 ? -1.584 -16.261 10.679 1.00 93.56 325 LYS A N 1
ATOM 2556 C CA . LYS A 1 325 ? -1.934 -16.828 9.363 1.00 93.56 325 LYS A CA 1
ATOM 2557 C C . LYS A 1 325 ? -3.339 -16.405 8.935 1.00 93.56 325 LYS A C 1
ATOM 2559 O O . LYS A 1 325 ? -3.509 -15.942 7.810 1.00 93.56 325 LYS A O 1
ATOM 2564 N N . THR A 1 326 ? -4.317 -16.491 9.838 1.00 95.88 326 THR A N 1
ATOM 2565 C CA . THR A 1 326 ? -5.695 -16.039 9.585 1.00 95.88 326 THR A CA 1
ATOM 2566 C C . THR A 1 326 ? -5.742 -14.556 9.214 1.00 95.88 326 THR A C 1
ATOM 2568 O O . THR A 1 326 ? -6.390 -14.184 8.238 1.00 95.88 326 THR A O 1
ATOM 2571 N N . TRP A 1 327 ? -5.020 -13.703 9.943 1.00 97.12 327 TRP A N 1
ATOM 2572 C CA . TRP A 1 327 ? -4.961 -12.267 9.680 1.00 97.12 327 TRP A CA 1
ATOM 2573 C C . TRP A 1 327 ? -4.363 -11.955 8.303 1.00 97.12 327 TRP A C 1
ATOM 2575 O O . TRP A 1 327 ? -4.949 -11.181 7.549 1.00 97.12 327 TRP A O 1
ATOM 2585 N N . LEU A 1 328 ? -3.251 -12.600 7.929 1.00 94.19 328 LEU A N 1
ATOM 2586 C CA . LEU A 1 328 ? -2.662 -12.447 6.591 1.00 94.19 328 LEU A CA 1
ATOM 2587 C C . LEU A 1 328 ? -3.615 -12.903 5.483 1.00 94.19 328 LEU A C 1
ATOM 2589 O O . LEU A 1 328 ? -3.773 -12.197 4.491 1.00 94.19 328 LEU A O 1
ATOM 2593 N N . ALA A 1 329 ? -4.298 -14.035 5.668 1.00 93.44 329 ALA A N 1
ATOM 2594 C CA . ALA A 1 329 ? -5.280 -14.522 4.703 1.00 93.44 329 ALA A CA 1
ATOM 2595 C C . ALA A 1 329 ? -6.449 -13.536 4.523 1.00 93.44 329 ALA A C 1
ATOM 2597 O O . ALA A 1 329 ? -6.877 -13.280 3.398 1.00 93.44 329 ALA A O 1
ATOM 2598 N N . LEU A 1 330 ? -6.937 -12.930 5.614 1.00 96.69 330 LEU A N 1
ATOM 2599 C CA . LEU A 1 330 ? -7.969 -11.889 5.555 1.00 96.69 330 LEU A CA 1
ATOM 2600 C C . LEU A 1 330 ? -7.484 -10.630 4.828 1.00 96.69 330 LEU A C 1
ATOM 2602 O O . LEU A 1 330 ? -8.254 -10.039 4.069 1.00 96.69 330 LEU A O 1
ATOM 2606 N N . LEU A 1 331 ? -6.230 -10.221 5.036 1.00 95.50 331 LEU A N 1
ATOM 2607 C CA . LEU A 1 331 ? -5.636 -9.093 4.318 1.00 95.50 331 LEU A CA 1
ATOM 2608 C C . LEU A 1 331 ? -5.535 -9.375 2.820 1.00 95.50 331 LEU A C 1
ATOM 2610 O O . LEU A 1 331 ? -6.048 -8.586 2.033 1.00 95.50 331 LEU A O 1
ATOM 2614 N N . HIS A 1 332 ? -4.955 -10.512 2.430 1.00 92.19 332 HIS A N 1
ATOM 2615 C CA . HIS A 1 332 ? -4.785 -10.872 1.018 1.00 92.19 332 HIS A CA 1
ATOM 2616 C C . HIS A 1 332 ? -6.138 -10.994 0.313 1.00 92.19 332 HIS A C 1
ATOM 2618 O O . HIS A 1 332 ? -6.343 -10.386 -0.732 1.00 92.19 332 HIS A O 1
ATOM 2624 N N . LYS A 1 333 ? -7.130 -11.619 0.963 1.00 93.44 333 LYS A N 1
ATOM 2625 C CA . LYS A 1 333 ? -8.507 -11.656 0.453 1.00 93.44 333 LYS A CA 1
ATOM 2626 C C . LYS A 1 333 ? -9.090 -10.258 0.206 1.00 93.44 333 LYS A C 1
ATOM 2628 O O . LYS A 1 333 ? -9.843 -10.066 -0.746 1.00 93.44 333 LYS A O 1
ATOM 2633 N N . ASN A 1 334 ? -8.788 -9.279 1.062 1.00 94.69 334 ASN A N 1
ATOM 2634 C CA . ASN A 1 334 ? -9.233 -7.898 0.857 1.00 94.69 334 ASN A CA 1
ATOM 2635 C C . ASN A 1 334 ? -8.403 -7.148 -0.193 1.00 94.69 334 ASN A C 1
ATOM 2637 O O . ASN A 1 334 ? -8.936 -6.230 -0.811 1.00 94.69 334 ASN A O 1
ATOM 2641 N N . PHE A 1 335 ? -7.143 -7.525 -0.412 1.00 93.75 335 PHE A N 1
ATOM 2642 C CA . PHE A 1 335 ? -6.313 -6.973 -1.485 1.00 93.75 335 PHE A CA 1
ATOM 2643 C C . PHE A 1 335 ? -6.790 -7.451 -2.860 1.00 93.75 335 PHE A C 1
ATOM 2645 O O . PHE A 1 335 ? -6.852 -6.643 -3.785 1.00 93.75 335 PHE A O 1
ATOM 2652 N N . ASP A 1 336 ? -7.214 -8.712 -2.965 1.00 90.75 336 ASP A N 1
ATOM 2653 C CA . ASP A 1 336 ? -7.748 -9.306 -4.197 1.00 90.75 336 ASP A CA 1
ATOM 2654 C C . ASP A 1 336 ? -9.179 -8.853 -4.513 1.00 90.75 336 ASP A C 1
ATOM 2656 O O . ASP A 1 336 ? -9.605 -8.856 -5.670 1.00 90.75 336 ASP A O 1
ATOM 2660 N N . LYS A 1 337 ? -9.938 -8.432 -3.494 1.00 93.25 337 LYS A N 1
ATOM 2661 C CA . LYS A 1 337 ? -11.307 -7.948 -3.678 1.00 93.25 337 LYS A CA 1
ATOM 2662 C C . LYS A 1 337 ? -11.329 -6.732 -4.605 1.00 93.25 337 LYS A C 1
ATOM 2664 O O . LYS A 1 337 ? -10.700 -5.712 -4.338 1.00 93.25 337 LYS A O 1
ATOM 2669 N N . THR A 1 338 ? -12.154 -6.802 -5.646 1.00 92.69 338 THR A N 1
ATOM 2670 C CA . THR A 1 338 ? -12.324 -5.698 -6.591 1.00 92.69 338 THR A CA 1
ATOM 2671 C C . THR A 1 338 ? -13.288 -4.633 -6.070 1.00 92.69 338 THR A C 1
ATOM 2673 O O . THR A 1 338 ? -14.356 -4.948 -5.538 1.00 92.69 338 THR A O 1
ATOM 2676 N N . PHE A 1 339 ? -12.955 -3.364 -6.282 1.00 92.19 339 PHE A N 1
ATOM 2677 C CA . PHE A 1 339 ? -13.806 -2.207 -5.998 1.00 92.19 339 PHE A CA 1
ATOM 2678 C C . PHE A 1 339 ? -13.554 -1.088 -7.019 1.00 92.19 339 PHE A C 1
ATOM 2680 O O . PHE A 1 339 ? -12.538 -1.086 -7.713 1.00 92.19 339 PHE A O 1
ATOM 2687 N N . LYS A 1 340 ? -14.493 -0.142 -7.136 1.00 90.19 340 LYS A N 1
ATOM 2688 C CA . LYS A 1 340 ? -14.387 0.993 -8.069 1.00 90.19 340 LYS A CA 1
ATOM 2689 C C . LYS A 1 340 ? -13.774 2.204 -7.370 1.00 90.19 340 LYS A C 1
ATOM 2691 O O . LYS A 1 340 ? -14.225 2.569 -6.281 1.00 90.19 340 LYS A O 1
ATOM 2696 N N . ALA A 1 341 ? -12.787 2.837 -7.998 1.00 86.88 341 ALA A N 1
ATOM 2697 C CA . ALA A 1 341 ? -12.316 4.148 -7.569 1.00 86.88 341 ALA A CA 1
ATOM 2698 C C . ALA A 1 341 ? -13.266 5.254 -8.052 1.00 86.88 341 ALA A C 1
ATOM 2700 O O . ALA A 1 341 ? -14.138 5.051 -8.906 1.00 86.88 341 ALA A O 1
ATOM 2701 N N . ARG A 1 342 ? -13.094 6.461 -7.515 1.00 84.62 342 ARG A N 1
ATOM 2702 C CA . ARG A 1 342 ? -13.834 7.638 -7.967 1.00 84.62 342 ARG A CA 1
ATOM 2703 C C . ARG A 1 342 ? -13.517 7.940 -9.434 1.00 84.62 342 ARG A C 1
ATOM 2705 O O . ARG A 1 342 ? -12.372 8.216 -9.775 1.00 84.62 342 ARG A O 1
ATOM 2712 N N . GLY A 1 343 ? -14.556 7.983 -10.268 1.00 82.19 343 GLY A N 1
ATOM 2713 C CA . GLY A 1 343 ? -14.437 8.275 -11.701 1.00 82.19 343 GLY A CA 1
ATOM 2714 C C . GLY A 1 343 ? -14.110 7.058 -12.570 1.00 82.19 343 GLY A C 1
ATOM 2715 O O . GLY A 1 343 ? -14.027 7.206 -13.783 1.00 82.19 343 GLY A O 1
ATOM 2716 N N . GLU A 1 344 ? -13.970 5.867 -11.983 1.00 84.44 344 GLU A N 1
ATOM 2717 C CA . GLU A 1 344 ? -13.743 4.629 -12.730 1.00 84.44 344 GLU A CA 1
ATOM 2718 C C . GLU A 1 344 ? -15.047 3.852 -12.962 1.00 84.44 344 GLU A C 1
ATOM 2720 O O . GLU A 1 344 ? -15.932 3.776 -12.099 1.00 84.44 344 GLU A O 1
ATOM 2725 N N . THR A 1 345 ? -15.162 3.255 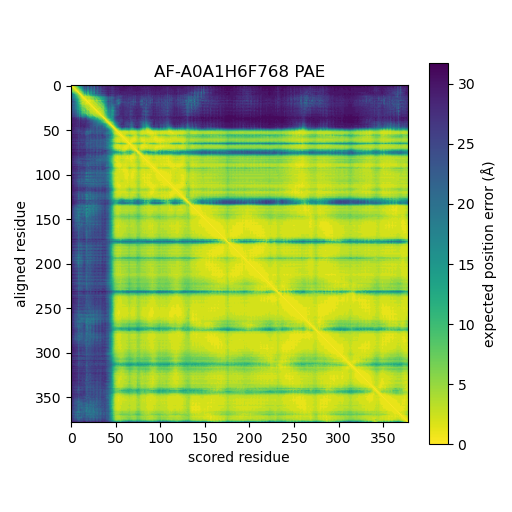-14.148 1.00 82.62 345 THR A N 1
ATOM 2726 C CA . THR A 1 345 ? -16.301 2.424 -14.562 1.00 82.62 345 THR A CA 1
ATOM 2727 C C . THR A 1 345 ? -16.106 0.955 -14.191 1.00 82.62 345 THR A C 1
ATOM 2729 O O . THR A 1 345 ? -17.071 0.287 -13.801 1.00 82.62 345 THR A O 1
ATOM 2732 N N . GLU A 1 346 ? -14.866 0.473 -14.247 1.00 85.88 346 GLU A N 1
ATOM 2733 C CA . GLU A 1 346 ? -14.471 -0.905 -13.961 1.00 85.88 346 GLU A CA 1
ATOM 2734 C C . GLU A 1 346 ? -14.032 -1.084 -12.504 1.00 85.88 346 GLU A C 1
ATOM 2736 O O . GLU A 1 346 ? -13.496 -0.174 -11.873 1.00 85.88 346 GLU A O 1
ATOM 2741 N N . ALA A 1 347 ? -14.290 -2.270 -11.950 1.00 90.69 347 ALA A N 1
ATOM 2742 C CA . ALA A 1 347 ? -13.806 -2.629 -10.625 1.00 90.69 347 ALA A CA 1
ATOM 2743 C C . ALA A 1 347 ? -12.411 -3.250 -10.742 1.00 90.69 347 ALA A C 1
ATOM 2745 O O . ALA A 1 347 ? -12.191 -4.133 -11.566 1.00 90.69 347 ALA A O 1
ATOM 2746 N N . ARG A 1 348 ? -11.490 -2.803 -9.890 1.00 91.94 348 ARG A N 1
ATOM 2747 C CA . ARG A 1 348 ? -10.098 -3.261 -9.845 1.00 91.94 348 ARG A CA 1
ATOM 2748 C C . ARG A 1 348 ? -9.726 -3.689 -8.436 1.00 91.94 348 ARG A C 1
ATOM 2750 O O . ARG A 1 348 ? -10.337 -3.221 -7.471 1.00 91.94 348 ARG A O 1
ATOM 2757 N N . ASN A 1 349 ? -8.764 -4.594 -8.316 1.00 93.38 349 ASN A N 1
ATOM 2758 C CA . ASN A 1 349 ? -8.217 -4.997 -7.022 1.00 93.38 349 ASN A CA 1
ATOM 2759 C C . ASN A 1 349 ? -7.222 -3.947 -6.489 1.00 93.38 349 ASN A C 1
ATOM 2761 O O . ASN A 1 349 ? -6.898 -2.970 -7.172 1.00 93.38 349 ASN A O 1
ATOM 2765 N N . LEU A 1 350 ? -6.734 -4.127 -5.259 1.00 95.00 350 LEU A N 1
ATOM 2766 C CA . LEU A 1 350 ? -5.826 -3.167 -4.627 1.00 95.00 350 LEU A CA 1
ATOM 2767 C C . LEU A 1 350 ? -4.546 -2.938 -5.444 1.00 95.00 350 LEU A C 1
ATOM 2769 O O . LEU A 1 350 ? -4.130 -1.793 -5.614 1.00 95.00 350 LEU A O 1
ATOM 2773 N N . TYR A 1 351 ? -3.934 -4.008 -5.952 1.00 94.50 351 TYR A N 1
ATOM 2774 C CA . TYR A 1 351 ? -2.684 -3.932 -6.709 1.00 94.50 351 TYR A CA 1
ATOM 2775 C C . TYR A 1 351 ? -2.847 -3.064 -7.957 1.00 94.50 351 TYR A C 1
ATOM 2777 O O . TYR A 1 351 ? -2.061 -2.147 -8.175 1.00 94.50 351 TYR A O 1
ATOM 2785 N N . GLN A 1 352 ? -3.928 -3.276 -8.704 1.00 93.69 352 GLN A N 1
ATOM 2786 C CA . GLN A 1 352 ? -4.263 -2.501 -9.896 1.00 93.69 352 GLN A CA 1
ATOM 2787 C C . GLN A 1 352 ? -4.527 -1.021 -9.582 1.00 93.69 352 GLN A C 1
ATOM 2789 O O . GLN A 1 352 ? -4.133 -0.148 -10.355 1.00 93.69 352 GLN A O 1
ATOM 2794 N N . HIS A 1 353 ? -5.153 -0.708 -8.442 1.00 95.56 353 HIS A N 1
ATOM 2795 C CA . HIS A 1 353 ? -5.330 0.683 -8.000 1.00 95.56 353 HIS A CA 1
ATOM 2796 C C . HIS A 1 353 ? -4.002 1.356 -7.644 1.00 95.56 353 HIS A C 1
ATOM 2798 O O . HIS A 1 353 ? -3.790 2.516 -8.001 1.00 95.56 353 HIS A O 1
ATOM 2804 N N . ILE A 1 354 ? -3.092 0.640 -6.979 1.00 96.62 354 ILE A N 1
ATOM 2805 C CA . ILE A 1 354 ? -1.751 1.155 -6.668 1.00 96.62 354 ILE A CA 1
ATOM 2806 C C . ILE A 1 354 ? -0.943 1.339 -7.959 1.00 96.62 354 ILE A C 1
ATOM 2808 O O . ILE A 1 354 ? -0.329 2.386 -8.137 1.00 96.62 354 ILE A O 1
ATOM 2812 N N . GLN A 1 355 ? -0.988 0.388 -8.896 1.00 94.56 355 GLN A N 1
ATOM 2813 C CA . GLN A 1 355 ? -0.340 0.516 -10.207 1.00 94.56 355 GLN A CA 1
ATOM 2814 C C . GLN A 1 355 ? -0.865 1.727 -10.982 1.00 94.56 355 GLN A C 1
ATOM 2816 O O . GLN A 1 355 ? -0.078 2.505 -11.518 1.00 94.56 355 GLN A O 1
ATOM 2821 N N . ALA A 1 356 ? -2.185 1.939 -10.989 1.00 93.69 356 ALA A N 1
ATOM 2822 C CA . ALA A 1 356 ? -2.787 3.115 -11.606 1.00 93.69 356 ALA A CA 1
ATOM 2823 C C . ALA A 1 356 ? -2.317 4.415 -10.931 1.00 93.69 356 ALA A C 1
ATOM 2825 O O . ALA A 1 356 ? -2.000 5.381 -11.626 1.00 93.69 356 ALA A O 1
ATOM 2826 N N . GLN A 1 357 ? -2.216 4.448 -9.596 1.00 95.88 357 GLN A N 1
ATOM 2827 C CA . GLN A 1 357 ? -1.662 5.594 -8.868 1.00 95.88 357 GLN A CA 1
ATOM 2828 C C . GLN A 1 357 ? -0.184 5.834 -9.217 1.00 95.88 357 GLN A C 1
ATOM 2830 O O . GLN A 1 357 ? 0.192 6.974 -9.489 1.00 95.88 357 GLN A O 1
ATOM 2835 N N . ASN A 1 358 ? 0.638 4.783 -9.267 1.00 95.62 358 ASN A N 1
ATOM 2836 C CA . ASN A 1 358 ? 2.050 4.868 -9.646 1.00 95.62 358 ASN A CA 1
ATOM 2837 C C . ASN A 1 358 ? 2.201 5.392 -11.077 1.00 95.62 358 ASN A C 1
ATOM 2839 O O . ASN A 1 358 ? 3.011 6.279 -11.324 1.00 95.62 358 ASN A O 1
ATOM 2843 N N . GLN A 1 359 ? 1.368 4.925 -12.009 1.00 93.56 359 GLN A N 1
ATOM 2844 C CA . GLN A 1 359 ? 1.370 5.429 -13.378 1.00 93.56 359 GLN A CA 1
ATOM 2845 C C . GLN A 1 359 ? 0.979 6.910 -13.437 1.00 93.56 359 GLN A C 1
ATOM 2847 O O . GLN A 1 359 ? 1.603 7.674 -14.167 1.00 93.56 359 GLN A O 1
ATOM 2852 N N . GLN A 1 360 ? -0.013 7.352 -12.655 1.00 94.94 360 GLN A N 1
ATOM 2853 C CA . GLN A 1 360 ? -0.342 8.779 -12.573 1.00 94.94 360 GLN A CA 1
ATOM 2854 C C . GLN A 1 360 ? 0.815 9.617 -12.023 1.00 94.94 360 GLN A C 1
ATOM 2856 O O . GLN A 1 360 ? 1.037 10.721 -12.517 1.00 94.94 360 GLN A O 1
ATOM 2861 N N . LEU A 1 361 ? 1.546 9.096 -11.036 1.00 96.50 361 LEU A N 1
ATOM 2862 C CA . LEU A 1 361 ? 2.734 9.748 -10.495 1.00 96.50 361 LEU A CA 1
ATOM 2863 C C . LEU A 1 361 ? 3.831 9.869 -11.560 1.00 96.50 361 LEU A C 1
ATOM 2865 O O . LEU A 1 361 ? 4.376 10.952 -11.734 1.00 96.50 361 LEU A O 1
ATOM 2869 N N . ILE A 1 362 ? 4.102 8.800 -12.314 1.00 94.88 362 ILE A N 1
ATOM 2870 C CA . ILE A 1 362 ? 5.096 8.796 -13.400 1.00 94.88 362 ILE A CA 1
ATOM 2871 C C . ILE A 1 362 ? 4.735 9.815 -14.485 1.00 94.88 362 ILE A C 1
ATOM 2873 O O . ILE A 1 362 ? 5.588 10.596 -14.895 1.00 94.88 362 ILE A O 1
ATOM 2877 N N . LEU A 1 363 ? 3.472 9.848 -14.924 1.00 94.75 363 LEU A N 1
ATOM 2878 C CA . LEU A 1 363 ? 3.009 10.816 -15.926 1.00 94.75 363 LEU A CA 1
ATOM 2879 C C . LEU A 1 363 ? 3.164 12.262 -15.436 1.00 94.75 363 LEU A C 1
ATOM 2881 O O . LEU A 1 363 ? 3.510 13.144 -16.213 1.00 94.75 363 LEU A O 1
ATOM 2885 N N . TRP A 1 364 ? 2.928 12.514 -14.148 1.00 96.44 364 TRP A N 1
ATOM 2886 C CA . TRP A 1 364 ? 3.149 13.831 -13.556 1.00 96.44 364 TRP A CA 1
ATOM 2887 C C . TRP A 1 364 ? 4.636 14.192 -13.458 1.00 96.44 364 TRP A C 1
ATOM 2889 O O . TRP A 1 364 ? 5.009 15.285 -13.872 1.00 96.44 364 TRP A O 1
ATOM 2899 N N . ILE A 1 365 ? 5.492 13.270 -12.999 1.00 95.44 365 ILE A N 1
ATOM 2900 C CA . ILE A 1 365 ? 6.956 13.456 -12.960 1.00 95.44 365 ILE A CA 1
ATOM 2901 C C . ILE A 1 365 ? 7.500 13.797 -14.354 1.00 95.44 365 ILE A C 1
ATOM 2903 O O . ILE A 1 365 ? 8.404 14.616 -14.485 1.00 95.44 365 ILE A O 1
ATOM 2907 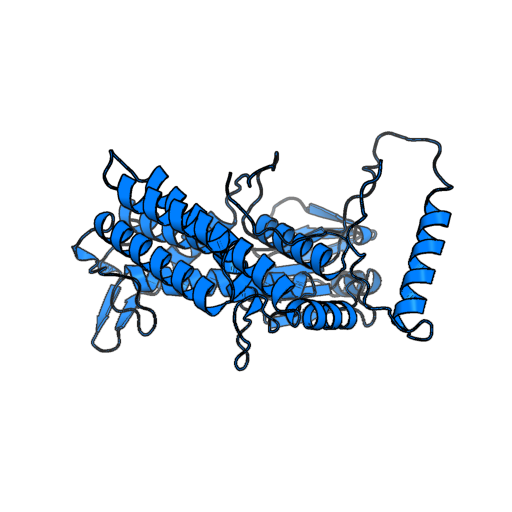N N . ARG A 1 366 ? 6.927 13.194 -15.402 1.00 94.06 366 ARG A N 1
ATOM 2908 C CA . ARG A 1 366 ? 7.299 13.440 -16.801 1.00 94.06 366 ARG A CA 1
ATOM 2909 C C . ARG A 1 366 ? 6.716 14.718 -17.408 1.00 94.06 366 ARG A C 1
ATOM 2911 O O . ARG A 1 366 ? 6.996 15.004 -18.565 1.00 94.06 366 ARG A O 1
ATOM 2918 N N . GLY A 1 367 ? 5.887 15.460 -16.675 1.00 93.00 367 GLY A N 1
ATOM 2919 C CA . GLY A 1 367 ? 5.186 16.638 -17.194 1.00 93.00 367 GLY A CA 1
ATOM 2920 C C . GLY A 1 367 ? 4.030 16.320 -18.153 1.00 93.00 367 GLY A C 1
ATOM 2921 O O . GLY A 1 367 ? 3.381 17.232 -18.654 1.00 93.00 367 GLY A O 1
ATOM 2922 N N . GLU A 1 368 ? 3.710 15.041 -18.375 1.00 94.00 368 GLU A N 1
ATOM 2923 C CA . GLU A 1 368 ? 2.581 14.594 -19.207 1.00 94.00 368 GLU A CA 1
ATOM 2924 C C . GLU A 1 368 ? 1.226 14.835 -18.516 1.00 94.00 368 GLU A C 1
ATOM 2926 O O . GLU A 1 368 ? 0.175 14.877 -19.159 1.00 94.00 368 GLU A O 1
ATOM 2931 N N . LYS A 1 369 ? 1.235 15.009 -17.189 1.00 93.19 369 LYS A N 1
ATOM 2932 C CA . LYS A 1 369 ? 0.093 15.495 -16.408 1.00 93.19 369 LYS A CA 1
ATOM 2933 C C . LYS A 1 369 ? 0.466 16.746 -15.615 1.00 93.19 369 LYS A C 1
ATOM 2935 O O . LYS A 1 369 ? 1.526 16.768 -14.999 1.00 93.19 369 LYS A O 1
ATOM 2940 N N . PRO A 1 370 ? -0.442 17.735 -15.503 1.00 92.75 370 PRO A N 1
ATOM 2941 C CA . PRO A 1 370 ? -0.159 18.984 -14.793 1.00 92.75 370 PRO A CA 1
ATOM 2942 C C . PRO A 1 370 ? -0.121 18.824 -13.267 1.00 92.75 370 PRO A C 1
ATOM 2944 O O . PRO A 1 370 ? 0.431 19.666 -12.569 1.00 92.75 370 PRO A O 1
ATOM 2947 N N . SER A 1 371 ? -0.739 17.773 -12.719 1.00 93.38 371 SER A N 1
ATOM 2948 C CA . SER A 1 371 ? -0.721 17.502 -11.279 1.00 93.38 371 SER A CA 1
ATOM 2949 C C . SER A 1 371 ? -0.879 16.016 -10.976 1.00 93.38 371 SER A C 1
ATOM 2951 O O . SER A 1 371 ? -1.559 15.287 -11.705 1.00 93.38 371 SER A O 1
ATOM 2953 N N . PHE A 1 372 ? -0.299 15.589 -9.855 1.00 96.31 372 PHE A N 1
ATOM 2954 C CA . PHE A 1 372 ? -0.588 14.299 -9.247 1.00 96.31 372 PHE A CA 1
ATOM 2955 C C . PHE A 1 372 ? -1.870 14.366 -8.407 1.00 96.31 372 PHE A C 1
ATOM 2957 O O . PHE A 1 372 ? -2.064 15.270 -7.591 1.00 96.31 372 PHE A O 1
ATOM 2964 N N . GLN A 1 373 ? -2.747 13.379 -8.591 1.00 94.62 373 GLN A N 1
ATOM 2965 C CA . GLN A 1 373 ? -3.949 13.199 -7.785 1.00 94.62 373 GLN A CA 1
ATOM 2966 C C . GLN A 1 373 ? -3.899 11.829 -7.117 1.00 94.62 373 GLN A C 1
ATOM 2968 O O . GLN A 1 373 ? -3.909 10.803 -7.797 1.00 94.62 373 GLN A O 1
ATOM 2973 N N . ALA A 1 374 ? -3.864 11.819 -5.785 1.00 95.31 374 ALA A N 1
ATOM 2974 C CA . ALA A 1 374 ? -3.875 10.582 -5.022 1.00 95.31 374 ALA A CA 1
ATOM 2975 C C . ALA A 1 374 ? -5.177 9.803 -5.258 1.00 95.31 374 ALA A C 1
ATOM 2977 O O . ALA A 1 374 ? -6.250 10.381 -5.488 1.00 95.31 374 ALA A O 1
ATOM 2978 N N . TRP A 1 375 ? -5.075 8.477 -5.187 1.00 95.56 375 TRP A N 1
ATOM 2979 C CA . TRP A 1 375 ? -6.202 7.575 -5.374 1.00 95.56 375 TRP A CA 1
ATOM 2980 C C . TRP A 1 375 ? -7.329 7.881 -4.376 1.00 95.56 375 TRP A C 1
ATOM 2982 O O . TRP A 1 375 ? -7.089 8.211 -3.211 1.00 95.56 375 TRP A O 1
ATOM 2992 N N . ARG A 1 376 ? -8.581 7.773 -4.838 1.00 92.44 376 ARG A N 1
ATOM 2993 C CA . ARG A 1 376 ? -9.775 7.988 -4.014 1.00 92.44 376 ARG A CA 1
ATOM 2994 C C . ARG A 1 376 ? -10.815 6.904 -4.251 1.00 92.44 376 ARG A C 1
ATOM 2996 O O . ARG A 1 376 ? -11.150 6.615 -5.400 1.00 92.44 376 ARG A O 1
ATOM 3003 N N . LEU A 1 377 ? -11.372 6.378 -3.165 1.00 88.31 377 LEU A N 1
ATOM 3004 C CA . LEU A 1 377 ? -12.565 5.545 -3.196 1.00 88.31 377 LEU A CA 1
ATOM 3005 C C . LEU A 1 377 ? -13.751 6.362 -3.732 1.00 88.31 377 LEU A C 1
ATOM 3007 O O . LEU A 1 377 ? -13.773 7.591 -3.604 1.00 88.31 377 LEU A O 1
ATOM 3011 N N . ARG A 1 378 ? -14.683 5.670 -4.391 1.00 75.38 378 ARG A N 1
ATOM 3012 C CA . ARG A 1 378 ? -15.887 6.270 -4.968 1.00 75.38 378 ARG A CA 1
ATOM 3013 C C . ARG A 1 378 ? -16.771 6.945 -3.927 1.00 75.38 378 ARG A C 1
ATOM 3015 O O . ARG A 1 378 ? -16.948 6.346 -2.845 1.00 75.38 378 ARG A O 1
#

Mean predicted aligned error: 9.29 Å

Nearest PDB structures (foldseek):
  7kft-assembly1_D  TM=8.848E-01  e=4.534E-23  Thiomicrospira sp.
  7kfu-assembly1_E  TM=6.798E-01  e=1.477E-23  Thiomicrospira sp.
  4n06-assembly1_A  TM=7.376E-01  e=3.668E-22  Archaeoglobus fulgidus DSM 4304
  8k21-assembly1_e  TM=6.590E-01  e=7.529E-10  Vibrio phage ICP1_2004_A
  4w8k-assembly1_A  TM=4.942E-01  e=4.522E-10  Vibrio phage ICP1_2005_A